Protein 5J62 (pdb70)

Secondary structure (DSSP, 8-state):
---HHHHHHHH------B-SPPPPHHHHHHHHHHHHTS--GGG---EEEEEE--HHHHHHHHHHHHHHHHHHH--PPPTT--TTTT-SEEEEEEEETT-TTHHHHHHHHHHHHHHHHHHTT-EEEEEE--HHHH--TTTTHHHHHHHHHTSTT-HHHHHHHHHHHHHHHHHHHTTPPTTEEEEEEEEEE-B-SSPPPPP-----EEE-/--HHHHHHHH------B-SPPPPHHHHHHHHHHHHTS--GGG---EEEEEE--HHHHHHHHHHHHHHHHHHSSEEE-TTS-TTTT-SEEEEEEE-TTSTTHHHHHHHHHHHHHHHHHHTT-EEEEEGGGGGGTSPPPHHHHHHHHHTS-GGGEEE------SS-HHHHHHHHTTPPTT-EEEEEEEEE-BSSSPPPPPPP---EEEE--

Foldseek 3Di:
DVPPLVVLVQFADAFQAFDLDADDPVLVVQLVVLLQPFDFVVNPSFKDKFKDQPVVVQQVQQVVQQVVCCVPVVDDDPPVDRQLSNFRIKIFMKGAPPDPGTVVRNVRSVVSSQSSLVVVQKHKHKGFHDQLQAPACVPPLPVLQVVLVVVPDDPSSVVSVVSNVSNVVVCVVRVPDDNMGGGIMMRMHNHDDDDDGGDPDDDPDDDD/DDPLVCLVQWADAFQAFDLDDDDPVLVVLLVVLLQPFDFVVPPSFKDKFKDQPVVVQLVLQVVLQLLVLQVFQKRFASVDRLLSNFRIKIWMKGAPVDPRIVVSSVRSVVSSQSSQVVVQKHKHKRQSSLCLADPGDPVSVVVVVVPDDPVRIDGHHGDDDPDRSNVVCCVVRVPPPNIRTRTMMGMHNHDDDRDGRDDDDDPDDDDDD

Radius of gyration: 22.65 Å; Cα contacts (8 Å, |Δi|>4): 770; chains: 2; bounding box: 64×53×63 Å

Structure (mmCIF, N/CA/C/O backbone):
data_5J62
#
_entry.id   5J62
#
_cell.length_a   100.323
_cell.length_b   100.323
_cell.length_c   99.921
_cell.angle_alpha   90.000
_cell.angle_beta   90.000
_cell.angle_gamma   90.000
#
_symmetry.space_group_name_H-M   'P 41 21 2'
#
loop_
_entity.id
_entity.type
_entity.pdbx_description
1 polymer 'Putative reductase'
2 non-polymer 'FLAVIN MONONUCLEOTIDE'
3 non-polymer GLYCEROL
4 non-polymer 'PHOSPHATE ION'
5 water water
#
loop_
_atom_site.group_PDB
_atom_site.id
_atom_site.type_symbol
_atom_site.label_atom_id
_atom_site.label_alt_id
_atom_site.label_comp_id
_atom_site.label_asym_id
_atom_site.label_entity_id
_atom_site.label_seq_id
_atom_site.pdbx_PDB_ins_code
_atom_site.Cartn_x
_atom_site.Cartn_y
_atom_site.Cartn_z
_atom_site.occupancy
_atom_site.B_iso_or_equiv
_atom_site.auth_seq_id
_atom_site.auth_comp_id
_atom_site.auth_asym_id
_atom_site.auth_atom_id
_atom_site.pdbx_PDB_model_num
ATOM 1 N N . GLN A 1 6 ? 39.438 77.804 57.499 1.00 82.67 6 GLN A N 1
ATOM 2 C CA . GLN A 1 6 ? 38.762 76.814 58.387 1.00 87.06 6 GLN A CA 1
ATOM 3 C C . GLN A 1 6 ? 39.230 75.381 57.990 1.00 91.09 6 GLN A C 1
ATOM 4 O O . GLN A 1 6 ? 40.089 75.241 57.094 1.00 90.22 6 GLN A O 1
ATOM 10 N N A ASP A 1 7 ? 38.659 74.383 58.676 0.50 88.31 7 ASP A N 1
ATOM 11 N N B ASP A 1 7 ? 38.731 74.318 58.632 0.50 82.30 7 ASP A N 1
ATOM 12 C CA A ASP A 1 7 ? 38.741 72.956 58.323 0.50 78.47 7 ASP A CA 1
ATOM 13 C CA B ASP A 1 7 ? 38.933 72.952 58.064 0.50 69.49 7 ASP A CA 1
ATOM 14 C C A ASP A 1 7 ? 37.713 72.576 57.215 0.50 68.39 7 ASP A C 1
ATOM 15 C C B ASP A 1 7 ? 37.736 72.565 57.157 0.50 63.00 7 ASP A C 1
ATOM 16 O O A ASP A 1 7 ? 37.493 71.401 56.919 0.50 63.36 7 ASP A O 1
ATOM 17 O O B ASP A 1 7 ? 37.430 71.395 56.929 0.50 55.91 7 ASP A O 1
ATOM 26 N N . ASN A 1 8 ? 37.077 73.584 56.631 1.00 59.77 8 ASN A N 1
ATOM 27 C CA . ASN A 1 8 ? 36.284 73.439 55.438 1.00 49.11 8 ASN A CA 1
ATOM 28 C C . ASN A 1 8 ? 37.248 73.477 54.235 1.00 43.74 8 ASN A C 1
ATOM 29 O O . ASN A 1 8 ? 37.968 74.476 53.964 1.00 38.58 8 ASN A O 1
ATOM 34 N N . GLN A 1 9 ? 37.234 72.377 53.513 1.00 39.26 9 GLN A N 1
ATOM 35 C CA . GLN A 1 9 ? 38.170 72.105 52.417 1.00 43.82 9 GLN A CA 1
ATOM 36 C C . GLN A 1 9 ? 38.019 73.165 51.283 1.00 43.97 9 GLN A C 1
ATOM 37 O O . GLN A 1 9 ? 38.991 73.676 50.778 1.00 38.61 9 GLN A O 1
ATOM 43 N N . THR A 1 10 ? 36.788 73.519 50.939 1.00 38.52 10 THR A N 1
ATOM 44 C CA . THR A 1 10 ? 36.510 74.525 49.914 1.00 36.80 10 THR A CA 1
ATOM 45 C C . THR A 1 10 ? 37.058 75.905 50.301 1.00 34.11 10 THR A C 1
ATOM 46 O O . THR A 1 10 ? 37.744 76.553 49.502 1.00 32.60 10 THR A O 1
ATOM 50 N N . ILE A 1 11 ? 36.773 76.332 51.516 1.00 34.88 11 ILE A N 1
ATOM 51 C CA . ILE A 1 11 ? 37.300 77.606 52.037 1.00 37.45 11 ILE A CA 1
ATOM 52 C C . ILE A 1 11 ? 38.829 77.630 52.020 1.00 38.13 11 ILE A C 1
ATOM 53 O O . ILE A 1 11 ? 39.480 78.608 51.580 1.00 37.37 11 ILE A O 1
ATOM 58 N N . ASN A 1 12 ? 39.418 76.517 52.392 1.00 39.47 12 ASN A N 1
ATOM 59 C CA . ASN A 1 12 ? 40.874 76.480 52.453 1.00 39.51 12 ASN A CA 1
ATOM 60 C C . ASN A 1 12 ? 41.470 76.591 51.063 1.00 37.44 12 ASN A C 1
ATOM 61 O O . ASN A 1 12 ? 42.463 77.267 50.915 1.00 36.50 12 ASN A O 1
ATOM 66 N N . LEU A 1 13 ? 40.909 75.898 50.051 1.00 36.04 13 LEU A N 1
ATOM 67 C CA . LEU A 1 13 ? 41.413 76.081 48.676 1.00 32.91 13 LEU A CA 1
ATOM 68 C C . LEU A 1 13 ? 41.283 77.538 48.247 1.00 30.87 13 LEU A C 1
ATOM 69 O O . LEU A 1 13 ? 42.225 78.150 47.763 1.00 31.42 13 LEU A O 1
ATOM 74 N N . ILE A 1 14 ? 40.111 78.142 48.464 1.00 31.33 14 ILE A N 1
ATOM 75 C CA . ILE A 1 14 ? 39.922 79.474 47.926 1.00 30.77 14 ILE A CA 1
ATOM 76 C C . ILE A 1 14 ? 40.910 80.454 48.564 1.00 33.19 14 ILE A C 1
ATOM 77 O O . ILE A 1 14 ? 41.505 81.290 47.898 1.00 31.26 14 ILE A O 1
ATOM 82 N N . GLN A 1 15 ? 41.072 80.320 49.871 1.00 34.46 15 GLN A N 1
ATOM 83 C CA . GLN A 1 15 ? 41.979 81.207 50.622 1.00 36.49 15 GLN A CA 1
ATOM 84 C C . GLN A 1 15 ? 43.429 80.941 50.328 1.00 34.76 15 GLN A C 1
ATOM 85 O O . GLN A 1 15 ? 44.222 81.878 50.372 1.00 36.57 15 GLN A O 1
ATOM 91 N N . SER A 1 16 ? 43.786 79.718 49.950 1.00 31.02 16 SER A N 1
ATOM 92 C CA . SER A 1 16 ? 45.203 79.430 49.728 1.00 35.94 16 SER A CA 1
ATOM 93 C C . SER A 1 16 ? 45.633 79.475 48.270 1.00 37.79 16 SER A C 1
ATOM 94 O O . SER A 1 16 ? 46.805 79.251 47.958 1.00 33.90 16 SER A O 1
ATOM 97 N N . ARG A 1 17 ? 44.711 79.821 47.380 1.00 34.02 17 ARG A N 1
ATOM 98 C CA . ARG A 1 17 ? 45.020 79.779 45.957 1.00 30.86 17 ARG A CA 1
ATOM 99 C C . ARG A 1 17 ? 46.178 80.685 45.617 1.00 32.17 17 ARG A C 1
ATOM 100 O O . ARG A 1 17 ? 46.213 81.812 46.062 1.00 29.58 17 ARG A O 1
ATOM 108 N N . ARG A 1 18 ? 47.074 80.212 44.762 1.00 28.60 18 ARG A N 1
ATOM 109 C CA . ARG A 1 18 ? 48.027 81.064 44.103 1.00 34.14 18 ARG A CA 1
ATOM 110 C C . ARG A 1 18 ? 48.138 80.667 42.608 1.00 33.41 18 ARG A C 1
ATOM 111 O O . ARG A 1 18 ? 47.812 79.579 42.225 1.00 34.47 18 ARG A O 1
ATOM 119 N N . SER A 1 19 ? 48.734 81.542 41.815 1.00 33.98 19 SER A N 1
ATOM 120 C CA . SER A 1 19 ? 49.021 81.275 40.411 1.00 32.62 19 SER A CA 1
ATOM 121 C C . SER A 1 19 ? 50.147 80.312 40.265 1.00 34.61 19 SER A C 1
ATOM 122 O O . SER A 1 19 ? 51.185 80.486 40.930 1.00 31.16 19 SER A O 1
ATOM 125 N N . ILE A 1 20 ? 49.976 79.299 39.383 1.00 31.59 20 ILE A N 1
ATOM 126 C CA . ILE A 1 20 ? 51.024 78.309 39.183 1.00 32.71 20 ILE A CA 1
ATOM 127 C C . ILE A 1 20 ? 51.686 78.578 37.860 1.00 33.24 20 ILE A C 1
ATOM 128 O O . ILE A 1 2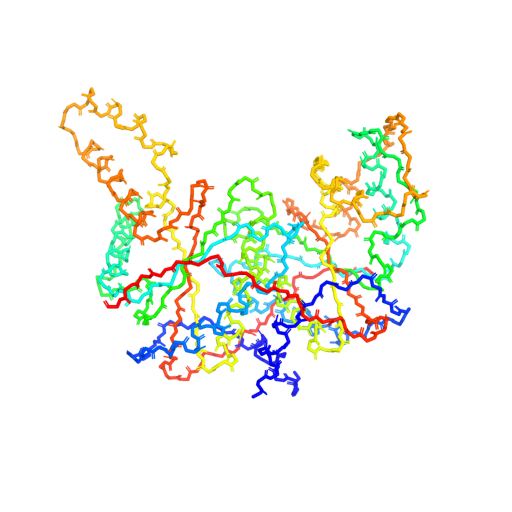0 ? 50.986 78.644 36.830 1.00 32.35 20 ILE A O 1
ATOM 133 N N . ARG A 1 21 ? 52.994 78.761 37.901 1.00 28.54 21 ARG A N 1
ATOM 134 C CA . ARG A 1 21 ? 53.770 79.078 36.782 1.00 34.33 21 ARG A CA 1
ATOM 135 C C . ARG A 1 21 ? 54.913 78.084 36.513 1.00 36.20 21 ARG A C 1
ATOM 136 O O . ARG A 1 21 ? 55.856 78.390 35.772 1.00 35.11 21 ARG A O 1
ATOM 144 N N . LYS A 1 22 ? 54.813 76.913 37.107 1.00 37.02 22 LYS A N 1
ATOM 145 C CA . LYS A 1 22 ? 55.802 75.859 36.882 1.00 43.37 22 LYS A CA 1
ATOM 146 C C . LYS A 1 22 ? 55.006 74.549 36.883 1.00 35.93 22 LYS A C 1
ATOM 147 O O . LYS A 1 22 ? 54.380 74.198 37.892 1.00 36.34 22 LYS A O 1
ATOM 153 N N . PHE A 1 23 ? 55.002 73.861 35.760 1.00 34.51 23 PHE A N 1
ATOM 154 C CA . PHE A 1 23 ? 54.191 72.633 35.630 1.00 39.86 23 PHE A CA 1
ATOM 155 C C . PHE A 1 23 ? 55.069 71.448 35.196 1.00 42.13 23 PHE A C 1
ATOM 156 O O . PHE A 1 23 ? 56.071 71.624 34.518 1.00 40.66 23 PHE A O 1
ATOM 164 N N . THR A 1 24 ? 54.609 70.236 35.503 1.00 39.02 24 THR A N 1
ATOM 165 C CA . THR A 1 24 ? 55.199 69.045 34.898 1.00 44.19 24 THR A CA 1
ATOM 166 C C . THR A 1 24 ? 54.792 68.973 33.417 1.00 45.04 24 THR A C 1
ATOM 167 O O . THR A 1 24 ? 53.914 69.745 32.948 1.00 40.06 24 THR A O 1
ATOM 171 N N . THR A 1 25 ? 55.440 68.058 32.697 1.00 43.40 25 THR A N 1
ATOM 172 C CA . THR A 1 25 ? 55.157 67.817 31.267 1.00 46.31 25 THR A CA 1
ATOM 173 C C . THR A 1 25 ? 53.940 66.930 31.109 1.00 39.62 25 THR A C 1
ATOM 174 O O . THR A 1 25 ? 53.494 66.705 30.011 1.00 50.14 25 THR A O 1
ATOM 178 N N . GLU A 1 26 ? 53.400 66.398 32.199 1.00 44.46 26 GLU A N 1
ATOM 179 C CA . GLU A 1 26 ? 52.278 65.446 32.097 1.00 41.54 26 GLU A CA 1
ATOM 180 C C . GLU A 1 26 ? 50.943 66.197 31.741 1.00 44.18 26 GLU A C 1
ATOM 181 O O . GLU A 1 26 ? 50.589 67.202 32.369 1.00 45.23 26 GLU A O 1
ATOM 187 N N . GLN A 1 27 ? 50.246 65.698 30.737 1.00 39.39 27 GLN A N 1
ATOM 188 C CA . GLN A 1 27 ? 48.966 66.198 30.280 1.00 40.77 27 GLN A CA 1
ATOM 189 C C . GLN A 1 27 ? 47.919 65.866 31.308 1.00 40.57 27 GLN A C 1
ATOM 190 O O . GLN A 1 27 ? 48.055 64.906 31.996 1.00 42.47 27 GLN A O 1
ATOM 196 N N . ILE A 1 28 ? 46.879 66.692 31.431 1.00 40.93 28 ILE A N 1
ATOM 197 C CA . ILE A 1 28 ? 45.773 66.394 32.325 1.00 36.50 28 ILE A CA 1
ATOM 198 C C . ILE A 1 28 ? 44.821 65.454 31.594 1.00 35.90 28 ILE A C 1
ATOM 199 O O . ILE A 1 28 ? 44.844 65.420 30.391 1.00 36.04 28 ILE A O 1
ATOM 204 N N . SER A 1 29 ? 44.012 64.696 32.327 1.00 36.78 29 SER A N 1
ATOM 205 C CA . SER A 1 29 ? 43.091 63.736 31.694 1.00 42.01 29 SER A CA 1
ATOM 206 C C . SER A 1 29 ? 41.901 64.418 31.036 1.00 43.05 29 SER A C 1
ATOM 207 O O . SER A 1 29 ? 41.567 65.537 31.367 1.00 36.71 29 SER A O 1
ATOM 210 N N . ASP A 1 30 ? 41.258 63.733 30.102 1.00 38.96 30 ASP A N 1
ATOM 211 C CA . ASP A 1 30 ? 40.023 64.216 29.513 1.00 41.14 30 ASP A CA 1
ATOM 212 C C . ASP A 1 30 ? 38.934 64.387 30.521 1.00 40.11 30 ASP A C 1
ATOM 213 O O . ASP A 1 30 ? 38.085 65.254 30.334 1.00 40.32 30 ASP A O 1
ATOM 218 N N . GLU A 1 31 ? 38.955 63.580 31.583 1.00 37.68 31 GLU A N 1
ATOM 219 C CA . GLU A 1 31 ? 37.936 63.659 32.612 1.00 41.01 31 GLU A CA 1
ATOM 220 C C . GLU A 1 31 ? 38.128 64.957 33.404 1.00 36.83 31 GLU A C 1
ATOM 221 O O . GLU A 1 31 ? 37.164 65.575 33.782 1.00 35.96 31 GLU A O 1
ATOM 227 N N . GLN A 1 32 ? 39.382 65.288 33.712 1.00 34.37 32 GLN A N 1
ATOM 228 C CA . GLN A 1 32 ? 39.677 66.541 34.400 1.00 37.59 32 GLN A CA 1
ATOM 229 C C . GLN A 1 32 ? 39.266 67.683 33.486 1.00 33.79 32 GLN A C 1
ATOM 230 O O . GLN A 1 32 ? 38.658 68.634 33.953 1.00 29.47 32 GLN A O 1
ATOM 236 N N . VAL A 1 33 ? 39.547 67.591 32.186 1.00 31.46 33 VAL A N 1
ATOM 237 C CA . VAL A 1 33 ? 39.101 68.661 31.278 1.00 35.34 33 VAL A CA 1
ATOM 238 C C . VAL A 1 33 ? 37.579 68.823 31.362 1.00 35.10 33 VAL A C 1
ATOM 239 O O . VAL A 1 33 ? 37.032 69.944 31.566 1.00 32.48 33 VAL A O 1
ATOM 243 N N . ASN A 1 34 ? 36.872 67.710 31.232 1.00 39.51 34 ASN A N 1
ATOM 244 C CA . ASN A 1 34 ? 35.408 67.765 31.308 1.00 36.32 34 ASN A CA 1
ATOM 245 C C . ASN A 1 34 ? 34.914 68.375 32.564 1.00 35.94 34 ASN A C 1
ATOM 246 O O . ASN A 1 34 ? 33.926 69.112 32.538 1.00 32.28 34 ASN A O 1
ATOM 251 N N . THR A 1 35 ? 35.566 68.037 33.682 1.00 32.68 35 THR A N 1
ATOM 252 C CA . THR A 1 35 ? 35.174 68.562 34.966 1.00 33.37 35 THR A CA 1
ATOM 253 C C . THR A 1 35 ? 35.376 70.062 35.062 1.00 29.05 35 THR A C 1
ATOM 254 O O . THR A 1 35 ? 34.515 70.799 35.575 1.00 27.90 35 THR A O 1
ATOM 258 N N . LEU A 1 36 ? 36.497 70.524 34.520 1.00 32.32 36 LEU A N 1
ATOM 259 C CA . LEU A 1 36 ? 36.778 71.968 34.509 1.00 31.05 36 LEU A CA 1
ATOM 260 C C . LEU A 1 36 ? 35.736 72.690 33.693 1.00 31.44 36 LEU A C 1
ATOM 261 O O . LEU A 1 36 ? 35.224 73.717 34.135 1.00 29.59 36 LEU A O 1
ATOM 266 N N . LEU A 1 37 ? 35.376 72.121 32.530 1.00 28.70 37 LEU A N 1
ATOM 267 C CA . LEU A 1 37 ? 34.334 72.718 31.683 1.00 26.29 37 LEU A CA 1
ATOM 268 C C . LEU A 1 37 ? 32.995 72.710 32.317 1.00 26.77 37 LEU A C 1
ATOM 269 O O . LEU A 1 37 ? 32.279 73.701 32.332 1.00 30.73 37 LEU A O 1
ATOM 274 N N . HIS A 1 38 ? 32.617 71.592 32.894 1.00 29.42 38 HIS A N 1
ATOM 275 C CA . HIS A 1 38 ? 31.367 71.540 33.618 1.00 28.73 38 HIS A CA 1
ATOM 276 C C . HIS A 1 38 ? 31.295 72.626 34.695 1.00 30.70 38 HIS A C 1
ATOM 277 O O . HIS A 1 38 ? 30.307 73.353 34.830 1.00 29.67 38 HIS A O 1
ATOM 284 N N . CYS A 1 39 ? 32.341 72.718 35.502 1.00 31.24 39 CYS A N 1
ATOM 285 C CA . CYS A 1 39 ? 32.408 73.756 36.518 1.00 28.99 39 CYS A CA 1
ATOM 286 C C . CYS A 1 39 ? 32.303 75.145 35.921 1.00 24.77 39 CYS A C 1
ATOM 287 O O . CYS A 1 39 ? 31.559 75.986 36.416 1.00 27.80 39 CYS A O 1
ATOM 290 N N . ALA A 1 40 ? 33.053 75.377 34.864 1.00 28.56 40 ALA A N 1
ATOM 291 C CA . ALA A 1 40 ? 33.046 76.692 34.188 1.00 28.77 40 ALA A CA 1
ATOM 292 C C . ALA A 1 40 ? 31.599 77.095 33.813 1.00 31.65 40 ALA A C 1
ATOM 293 O O . ALA A 1 40 ? 31.073 78.149 34.222 1.00 29.76 40 AL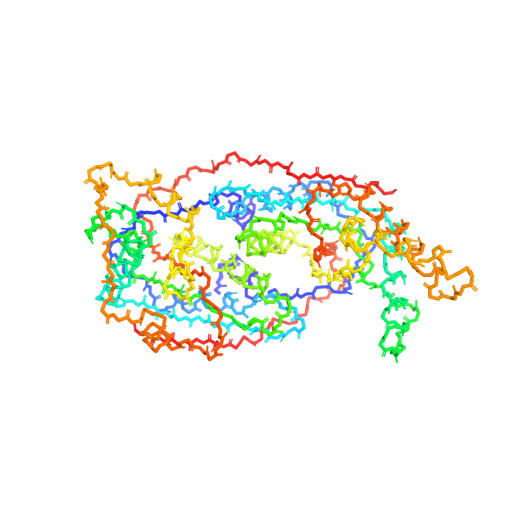A A O 1
ATOM 295 N N . PHE A 1 41 ? 30.932 76.196 33.097 1.00 27.57 41 PHE A N 1
ATOM 296 C CA . PHE A 1 41 ? 29.632 76.528 32.525 1.00 28.29 41 PHE A CA 1
ATOM 297 C C . PHE A 1 41 ? 28.485 76.428 33.506 1.00 31.10 41 PHE A C 1
ATOM 298 O O . PHE A 1 41 ? 27.329 76.679 33.167 1.00 32.75 41 PHE A O 1
ATOM 306 N N . ALA A 1 42 ? 28.785 76.054 34.746 1.00 29.60 42 ALA A N 1
ATOM 307 C CA . ALA A 1 42 ? 27.866 76.194 35.840 1.00 26.15 42 ALA A CA 1
ATOM 308 C C . ALA A 1 42 ? 27.849 77.548 36.499 1.00 31.41 42 ALA A C 1
ATOM 309 O O . ALA A 1 42 ? 27.035 77.780 37.415 1.00 33.36 42 ALA A O 1
ATOM 311 N N . ALA A 1 43 ? 28.712 78.458 36.069 1.00 29.30 43 ALA A N 1
ATOM 312 C CA . ALA A 1 43 ? 28.680 79.834 36.608 1.00 28.40 43 ALA A CA 1
ATOM 313 C C . ALA A 1 43 ? 27.372 80.602 36.433 1.00 30.38 43 ALA A C 1
ATOM 314 O O . ALA A 1 43 ? 26.668 80.402 35.481 1.00 30.31 43 ALA A O 1
ATOM 316 N N . PRO A 1 44 ? 27.076 81.556 37.334 1.00 31.70 44 PRO A N 1
ATOM 317 C CA . PRO A 1 44 ? 25.976 82.453 37.067 1.00 28.11 44 PRO A CA 1
ATOM 318 C C . PRO A 1 44 ? 26.376 83.497 36.027 1.00 33.38 44 PRO A C 1
ATOM 319 O O . PRO A 1 44 ? 27.547 83.699 35.776 1.00 30.36 44 PRO A O 1
ATOM 323 N N . SER A 1 45 ? 25.389 84.108 35.388 1.00 31.74 45 SER A N 1
ATOM 324 C CA . SER A 1 45 ? 25.636 85.155 34.387 1.00 30.86 45 SER A CA 1
ATOM 325 C C . SER A 1 45 ? 24.460 86.082 34.327 1.00 29.08 45 SER A C 1
ATOM 326 O O . SER A 1 45 ? 23.376 85.680 34.679 1.00 31.39 45 SER A O 1
ATOM 329 N N . GLY A 1 46 ? 24.689 87.354 34.012 1.00 32.53 46 GLY A N 1
ATOM 330 C CA . GLY A 1 46 ? 23.631 88.356 34.017 1.00 34.59 46 GLY A CA 1
ATOM 331 C C . GLY A 1 46 ? 22.584 87.892 32.987 1.00 38.14 46 GLY A C 1
ATOM 332 O O . GLY A 1 46 ? 22.940 87.580 31.880 1.00 34.05 46 GLY A O 1
ATOM 333 N N . CYS A 1 47 ? 21.349 87.802 33.416 1.00 39.92 47 CYS A N 1
ATOM 334 C CA . CYS A 1 47 ? 20.173 87.336 32.634 1.00 41.30 47 CYS A CA 1
ATOM 335 C C . CYS A 1 47 ? 20.284 85.962 32.074 1.00 39.69 47 CYS A C 1
ATOM 336 O O . CYS A 1 47 ? 19.617 85.654 31.114 1.00 41.36 47 CYS A O 1
ATOM 339 N N . ASN A 1 48 ? 21.100 85.117 32.698 1.00 33.30 48 ASN A N 1
ATOM 340 C CA . ASN A 1 48 ? 21.414 83.805 32.205 1.00 36.89 48 ASN A CA 1
ATOM 341 C C . ASN A 1 48 ? 21.764 83.815 30.709 1.00 36.42 48 ASN A C 1
ATOM 342 O O . ASN A 1 48 ? 21.494 82.856 30.053 1.00 38.65 48 ASN A O 1
ATOM 347 N N . LYS A 1 49 ? 22.410 84.869 30.183 1.00 31.22 49 LYS A N 1
ATOM 348 C CA . LYS A 1 49 ? 22.818 84.814 28.787 1.00 34.16 49 LYS A CA 1
ATOM 349 C C . LYS A 1 49 ? 23.986 83.896 28.538 1.00 35.31 49 LYS A C 1
ATOM 350 O O . LYS A 1 49 ? 24.161 83.466 27.450 1.00 31.86 49 LYS A O 1
ATOM 356 N N . GLN A 1 50 ? 24.832 83.636 29.538 1.00 29.75 50 GLN A N 1
ATOM 357 C CA . GLN A 1 50 ? 25.981 82.735 29.350 1.00 27.01 50 GLN A CA 1
ATOM 358 C C . GLN A 1 50 ? 26.782 83.153 28.134 1.00 30.58 50 GLN A C 1
ATOM 359 O O . GLN A 1 50 ? 27.019 82.365 27.236 1.00 27.73 50 GLN A O 1
ATOM 365 N N . PRO A 1 51 ? 27.209 84.410 28.088 1.00 32.17 51 PRO A N 1
ATOM 366 C CA . PRO A 1 51 ? 27.711 85.021 26.844 1.00 29.14 51 PRO A CA 1
ATOM 367 C C . PRO A 1 51 ? 29.201 84.801 26.605 1.00 29.34 51 PRO A C 1
ATOM 368 O O . PRO A 1 51 ? 29.977 85.737 26.352 1.00 32.13 51 PRO A O 1
ATOM 372 N N . TRP A 1 52 ? 29.573 83.535 26.630 1.00 26.85 52 TRP A N 1
ATOM 373 C CA . TRP A 1 52 ? 30.959 83.121 26.745 1.00 28.27 52 TRP A CA 1
ATOM 374 C C . TRP A 1 52 ? 31.240 81.959 25.835 1.00 27.15 52 TRP A C 1
ATOM 375 O O . TRP A 1 52 ? 30.338 81.340 25.301 1.00 30.76 52 TRP A O 1
ATOM 386 N N . HIS A 1 53 ? 32.503 81.656 25.684 1.00 29.82 53 HIS A N 1
ATOM 387 C CA . HIS A 1 53 ? 32.927 80.502 24.923 1.00 29.76 53 HIS A CA 1
ATOM 388 C C . HIS A 1 53 ? 34.265 80.088 25.472 1.00 29.85 53 HIS A C 1
ATOM 389 O O . HIS A 1 53 ? 35.061 80.939 25.873 1.00 26.84 53 HIS A O 1
ATOM 396 N N . ILE A 1 54 ? 34.590 78.820 25.384 1.00 30.74 54 ILE A N 1
ATOM 397 C CA . ILE A 1 54 ? 35.914 78.334 25.796 1.00 28.79 54 ILE A CA 1
ATOM 398 C C . ILE A 1 54 ? 36.493 77.491 24.698 1.00 29.10 54 ILE A C 1
ATOM 399 O O . ILE A 1 54 ? 35.799 76.630 24.128 1.00 27.61 54 ILE A O 1
ATOM 404 N N . THR A 1 55 ? 37.784 77.681 24.421 1.00 26.26 55 THR A N 1
ATOM 405 C CA . THR A 1 55 ? 38.479 76.876 23.465 1.00 28.50 55 THR A CA 1
ATOM 406 C C . THR A 1 55 ? 39.536 76.114 24.255 1.00 28.87 55 THR A C 1
ATOM 407 O O . THR A 1 55 ? 40.446 76.747 24.878 1.00 30.71 55 THR A O 1
ATOM 411 N N . VAL A 1 56 ? 39.483 74.775 24.169 1.00 29.27 56 VAL A N 1
ATOM 412 C CA . VAL A 1 56 ? 40.454 73.909 24.844 1.00 29.33 56 VAL A CA 1
ATOM 413 C C . VAL A 1 56 ? 41.604 73.675 23.916 1.00 30.04 56 VAL A C 1
ATOM 414 O O . VAL A 1 56 ? 41.401 73.100 22.877 1.00 34.61 56 VAL A O 1
ATOM 418 N N . VAL A 1 57 ? 42.798 74.128 24.276 1.00 27.35 57 VAL A N 1
ATOM 419 C CA . VAL A 1 57 ? 43.954 73.973 23.441 1.00 30.20 57 VAL A CA 1
ATOM 420 C C . VAL A 1 57 ? 45.032 73.098 24.097 1.00 32.36 57 VAL A C 1
ATOM 421 O O . VAL A 1 57 ? 45.490 73.394 25.216 1.00 31.24 57 VAL A O 1
ATOM 425 N N . GLN A 1 58 ? 45.415 72.039 23.402 1.00 33.04 58 GLN A N 1
ATOM 426 C CA . GLN A 1 58 ? 46.534 71.146 23.783 1.00 36.21 58 GLN A CA 1
ATOM 427 C C . GLN A 1 58 ? 47.581 70.992 22.677 1.00 41.03 58 GLN A C 1
ATOM 428 O O . GLN A 1 58 ? 48.524 70.214 22.811 1.00 35.38 58 GLN A O 1
ATOM 434 N N . ASP A 1 59 ? 47.472 71.804 21.624 1.00 38.51 59 ASP A N 1
ATOM 435 C CA . ASP A 1 59 ? 48.495 71.888 20.600 1.00 37.30 59 ASP A CA 1
ATOM 436 C C . ASP A 1 59 ? 49.664 72.800 21.001 1.00 37.90 59 ASP A C 1
ATOM 437 O O . ASP A 1 59 ? 49.579 74.041 20.878 1.00 38.08 59 ASP A O 1
ATOM 442 N N . GLN A 1 60 ? 50.778 72.207 21.419 1.00 37.81 60 GLN A N 1
ATOM 443 C CA . GLN A 1 60 ? 51.929 73.011 21.855 1.00 40.86 60 GLN A CA 1
ATOM 444 C C . GLN A 1 60 ? 52.530 73.895 20.760 1.00 40.70 60 GLN A C 1
ATOM 445 O O . GLN A 1 60 ? 53.097 74.939 21.057 1.00 37.80 60 GLN A O 1
ATOM 451 N N . LYS A 1 61 ? 52.368 73.520 19.497 1.00 43.10 61 LYS A N 1
ATOM 452 C CA . LYS A 1 61 ? 52.891 74.328 18.389 1.00 45.83 61 LYS A CA 1
ATOM 453 C C . LYS A 1 61 ? 52.160 75.635 18.252 1.00 39.63 61 LYS A C 1
ATOM 454 O O . LYS A 1 61 ? 52.762 76.678 18.128 1.00 38.08 61 LYS A O 1
ATOM 460 N N . LEU A 1 62 ? 50.830 75.554 18.290 1.00 36.75 62 LEU A N 1
ATOM 461 C CA . LEU A 1 62 ? 49.986 76.721 18.298 1.00 38.22 62 LEU A CA 1
ATOM 462 C C . LEU A 1 62 ? 50.298 77.631 19.558 1.00 37.66 62 LEU A C 1
ATOM 463 O O . LEU A 1 62 ? 50.520 78.855 19.419 1.00 37.08 62 LEU A O 1
ATOM 468 N N . LEU A 1 63 ? 50.338 77.032 20.740 1.00 37.24 63 LEU A N 1
ATOM 469 C CA . LEU A 1 63 ? 50.668 77.800 21.971 1.00 37.28 63 LEU A CA 1
ATOM 470 C C . LEU A 1 63 ? 52.052 78.469 21.880 1.00 37.87 63 LEU A C 1
ATOM 471 O O . LEU A 1 63 ? 52.221 79.618 22.262 1.00 38.15 63 LEU A O 1
ATOM 476 N N . LYS A 1 64 ? 53.027 77.755 21.325 1.00 40.57 64 LYS A N 1
ATOM 477 C CA . LYS A 1 64 ? 54.317 78.338 21.091 1.00 44.65 64 LYS A CA 1
ATOM 478 C C . LYS A 1 64 ? 54.241 79.506 20.122 1.00 39.43 64 LYS A C 1
ATOM 479 O O . LYS A 1 64 ? 54.855 80.545 20.343 1.00 38.10 64 LYS A O 1
ATOM 485 N N . GLU A 1 65 ? 53.539 79.350 19.022 1.00 40.99 65 GLU A N 1
ATOM 486 C CA . GLU A 1 65 ? 53.307 80.505 18.129 1.00 44.07 65 GLU A CA 1
ATOM 487 C C . GLU A 1 65 ? 52.671 81.749 18.755 1.00 37.50 65 GLU A C 1
ATOM 488 O O . GLU A 1 65 ? 53.082 82.884 18.481 1.00 36.20 65 GLU A O 1
ATOM 494 N N . ILE A 1 66 ? 51.649 81.541 19.562 1.00 34.93 66 ILE A N 1
ATOM 495 C CA . ILE A 1 66 ? 51.019 82.677 20.295 1.00 34.24 66 ILE A CA 1
ATOM 496 C C . ILE A 1 66 ? 52.008 83.344 21.248 1.00 33.12 66 ILE A C 1
ATOM 497 O O . ILE A 1 66 ? 52.071 84.590 21.317 1.00 30.00 66 ILE A O 1
ATOM 502 N N . SER A 1 67 ? 52.783 82.503 21.945 1.00 33.26 67 SER A N 1
ATOM 503 C CA . SER A 1 67 ? 53.820 82.965 22.890 1.00 34.94 67 SER A CA 1
ATOM 504 C C . SER A 1 67 ? 54.839 83.811 22.133 1.00 36.24 67 SER A C 1
ATOM 505 O O . SER A 1 67 ? 55.070 84.956 22.473 1.00 32.93 67 SER A O 1
ATOM 508 N N . ASP A 1 68 ? 55.356 83.260 21.043 1.00 36.81 68 ASP A N 1
ATOM 509 C CA . ASP A 1 68 ? 56.367 83.976 20.232 1.00 41.59 68 ASP A CA 1
ATOM 510 C C . ASP A 1 68 ? 55.821 85.283 19.708 1.00 38.15 68 ASP A C 1
ATOM 511 O O . ASP A 1 68 ? 56.479 86.326 19.859 1.00 40.54 68 ASP A O 1
ATOM 516 N N . ASP A 1 69 ? 54.592 85.282 19.167 1.00 36.92 69 ASP A N 1
ATOM 517 C CA . ASP A 1 69 ? 54.054 86.569 18.646 1.00 37.74 69 ASP A CA 1
ATOM 518 C C . ASP A 1 69 ? 53.866 87.585 19.738 1.00 39.95 69 ASP A C 1
ATOM 519 O O . ASP A 1 69 ? 54.121 88.771 19.563 1.00 41.83 69 ASP A O 1
ATOM 524 N N . THR A 1 70 ? 53.388 87.116 20.873 1.00 37.57 70 THR A N 1
ATOM 525 C CA . THR A 1 70 ? 53.156 88.010 21.991 1.00 37.23 70 THR A CA 1
ATOM 526 C C . THR A 1 70 ? 54.436 88.670 22.439 1.00 38.47 70 THR A C 1
ATOM 527 O O . THR A 1 70 ? 54.485 89.895 22.578 1.00 40.04 70 THR A O 1
ATOM 531 N N . LEU A 1 71 ? 55.463 87.873 22.704 1.00 38.39 71 LEU A N 1
ATOM 532 C CA . LEU A 1 71 ? 56.734 88.430 23.189 1.00 44.64 71 LEU A CA 1
ATOM 533 C C . LEU A 1 71 ? 57.366 89.356 22.165 1.00 40.33 71 LEU A C 1
ATOM 534 O O . LEU A 1 71 ? 57.933 90.407 22.495 1.00 46.30 71 LEU A O 1
ATOM 539 N N . SER A 1 72 ? 57.263 88.963 20.910 1.00 45.37 72 SER A N 1
ATOM 540 C CA . SER A 1 72 ? 57.741 89.771 19.806 1.00 50.94 72 SER A CA 1
ATOM 541 C C . SER A 1 72 ? 57.017 91.133 19.765 1.00 51.09 72 SER A C 1
ATOM 542 O O . SER A 1 72 ? 57.661 92.185 19.712 1.00 45.05 72 SER A O 1
ATOM 545 N N . ARG A 1 73 ? 55.696 91.125 19.852 1.00 47.10 73 ARG A N 1
ATOM 546 C CA . ARG A 1 73 ? 54.919 92.377 19.878 1.00 47.89 73 ARG A CA 1
ATOM 547 C C . ARG A 1 73 ? 55.310 93.236 21.069 1.00 51.45 73 ARG A C 1
ATOM 548 O O . ARG A 1 73 ? 55.471 94.445 20.919 1.00 49.48 73 ARG A O 1
ATOM 556 N N . ILE A 1 74 ? 55.480 92.610 22.240 1.00 42.64 74 ILE A N 1
ATOM 557 C CA . ILE A 1 74 ? 55.892 93.340 23.417 1.00 43.31 74 ILE A CA 1
ATOM 558 C C . ILE A 1 74 ? 57.271 93.945 23.173 1.00 51.22 74 ILE A C 1
ATOM 559 O O . ILE A 1 74 ? 57.470 95.127 23.462 1.00 52.63 74 ILE A O 1
ATOM 564 N N . HIS A 1 75 ? 58.230 93.161 22.678 1.00 52.09 75 HIS A N 1
ATOM 565 C CA . HIS A 1 75 ? 59.566 93.713 22.348 1.00 55.68 75 HIS A CA 1
ATOM 566 C C . HIS A 1 75 ? 59.442 94.895 21.401 1.00 55.26 75 HIS A C 1
ATOM 567 O O . HIS A 1 75 ? 59.985 95.918 21.684 1.00 51.00 75 HIS A O 1
ATOM 574 N N . GLU A 1 76 ? 58.677 94.781 20.318 1.00 56.62 76 GLU A N 1
ATOM 575 C CA . GLU A 1 76 ? 58.705 95.813 19.279 1.00 62.25 76 GLU A CA 1
ATOM 576 C C . GLU A 1 76 ? 57.955 97.085 19.648 1.00 64.44 76 GLU A C 1
ATOM 577 O O . GLU A 1 76 ? 58.326 98.146 19.194 1.00 64.58 76 GLU A O 1
ATOM 583 N N . VAL A 1 77 ? 56.928 97.002 20.486 1.00 61.40 77 VAL A N 1
ATOM 584 C CA . VAL A 1 77 ? 56.100 98.183 20.780 1.00 57.52 77 VAL A CA 1
ATOM 585 C C . VAL A 1 77 ? 56.622 98.929 22.022 1.00 62.15 77 VAL A C 1
ATOM 586 O O . VAL A 1 77 ? 56.651 100.154 22.038 1.00 68.32 77 VAL A O 1
ATOM 590 N N . SER A 1 78 ? 57.060 98.190 23.041 1.00 60.80 78 SER A N 1
ATOM 591 C CA . SER A 1 78 ? 57.524 98.758 24.314 1.00 57.43 78 SER A CA 1
ATOM 592 C C . SER A 1 78 ? 59.045 98.728 24.525 1.00 57.36 78 SER A C 1
ATOM 593 O O . SER A 1 78 ? 59.538 99.246 25.516 1.00 50.30 78 SER A O 1
ATOM 596 N N . ASN A 1 79 ? 59.777 98.128 23.593 1.00 56.78 79 ASN A N 1
ATOM 597 C CA . ASN A 1 79 ? 61.229 98.001 23.672 1.00 58.44 79 ASN A CA 1
ATOM 598 C C . ASN A 1 79 ? 61.783 97.466 25.012 1.00 61.82 79 ASN A C 1
ATOM 599 O O . ASN A 1 79 ? 62.739 97.993 25.592 1.00 62.62 79 ASN A O 1
ATOM 604 N N . VAL A 1 80 ? 61.178 96.398 25.500 1.00 57.00 80 VAL A N 1
ATOM 605 C CA . VAL A 1 80 ? 61.768 95.666 26.621 1.00 59.73 80 VAL A CA 1
ATOM 606 C C . VAL A 1 80 ? 62.345 94.354 26.070 1.00 61.23 80 VAL A C 1
ATOM 607 O O . VAL A 1 80 ? 61.780 93.754 25.153 1.00 50.67 80 VAL A O 1
ATOM 611 N N . GLU A 1 81 ? 63.460 93.905 26.639 1.00 64.14 81 GLU A N 1
ATOM 612 C CA . GLU A 1 81 ? 63.997 92.598 26.243 1.00 73.24 81 GLU A CA 1
ATOM 613 C C . GLU A 1 81 ? 63.567 91.504 27.253 1.00 56.16 81 GLU A C 1
ATOM 614 O O . GLU A 1 81 ? 63.783 91.605 28.467 1.00 52.82 81 GLU A O 1
ATOM 620 N N . ILE A 1 82 ? 62.883 90.501 26.722 1.00 53.64 82 ILE A N 1
ATOM 621 C CA . ILE A 1 82 ? 62.510 89.296 27.456 1.00 53.13 82 ILE A CA 1
ATOM 622 C C . ILE A 1 82 ? 63.462 88.172 27.036 1.00 45.12 82 ILE A C 1
ATOM 623 O O . ILE A 1 82 ? 63.753 88.053 25.883 1.00 51.53 82 ILE A O 1
ATOM 628 N N . ASN A 1 83 ? 63.924 87.359 27.968 1.00 50.74 83 ASN A N 1
ATOM 629 C CA . ASN A 1 83 ? 64.691 86.156 27.626 1.00 51.17 83 ASN A CA 1
ATOM 630 C C . ASN A 1 83 ? 63.921 85.320 26.579 1.00 52.81 83 ASN A C 1
ATOM 631 O O . ASN A 1 83 ? 62.727 85.037 26.748 1.00 42.43 83 ASN A O 1
ATOM 636 N N . LYS A 1 84 ? 64.619 84.926 25.513 1.00 52.77 84 LYS A N 1
ATOM 637 C CA . LYS A 1 84 ? 64.054 84.078 24.465 1.00 59.40 84 LYS A CA 1
ATOM 638 C C . LYS A 1 84 ? 63.577 82.698 24.943 1.00 46.02 84 LYS A C 1
ATOM 639 O O . LYS A 1 84 ? 62.799 82.014 24.272 1.00 41.76 84 LYS A O 1
ATOM 645 N N . ASN A 1 85 ? 64.045 82.250 26.105 1.00 47.66 85 ASN A N 1
ATOM 646 C CA . ASN A 1 85 ? 63.524 80.995 26.666 1.00 46.99 85 ASN A CA 1
ATOM 647 C C . ASN A 1 85 ? 62.153 81.177 27.401 1.00 39.92 85 ASN A C 1
ATOM 648 O O . ASN A 1 85 ? 61.596 80.210 27.920 1.00 39.95 85 ASN A O 1
ATOM 653 N N . PHE A 1 86 ? 61.644 82.397 27.515 1.00 35.73 86 PHE A N 1
ATOM 654 C CA . PHE A 1 86 ? 60.383 82.634 28.266 1.00 34.76 86 PHE A CA 1
ATOM 655 C C . PHE A 1 86 ? 59.138 82.021 27.552 1.00 32.35 86 PHE A C 1
ATOM 656 O O . PHE A 1 86 ? 59.004 82.069 26.328 1.00 32.60 86 PHE A O 1
ATOM 664 N N . LYS A 1 87 ? 58.265 81.413 28.320 1.00 32.74 87 LYS A N 1
ATOM 665 C CA . LYS A 1 87 ? 57.089 80.759 27.762 1.00 36.39 87 LYS A CA 1
ATOM 666 C C . LYS A 1 87 ? 55.882 81.490 28.331 1.00 35.37 87 LYS A C 1
ATOM 667 O O . LYS A 1 87 ? 55.653 81.453 29.556 1.00 33.81 87 LYS A O 1
ATOM 673 N N . LEU A 1 88 ? 55.114 82.142 27.449 1.00 35.64 88 LEU A N 1
ATOM 674 C CA . LEU A 1 88 ? 53.921 82.876 27.858 1.00 32.31 88 LEU A CA 1
ATOM 675 C C . LEU A 1 88 ? 52.974 82.034 28.752 1.00 32.47 88 LEU A C 1
ATOM 676 O O . LEU A 1 88 ? 52.399 82.511 29.702 1.00 26.97 88 LEU A O 1
ATOM 681 N N . PHE A 1 89 ? 52.833 80.773 28.406 1.00 31.02 89 PHE A N 1
ATOM 682 C CA . PHE A 1 89 ? 51.964 79.844 29.091 1.00 32.50 89 PHE A CA 1
ATOM 683 C C . PHE A 1 89 ? 52.668 78.912 30.038 1.00 33.90 89 PHE A C 1
ATOM 684 O O . PHE A 1 89 ? 52.085 77.907 30.432 1.00 30.66 89 PHE A O 1
ATOM 692 N N . TYR A 1 90 ? 53.921 79.227 30.385 1.00 35.43 90 TYR A N 1
ATOM 693 C CA . TYR A 1 90 ? 54.682 78.539 31.423 1.00 34.27 90 TYR A CA 1
ATOM 694 C C . TYR A 1 90 ? 54.762 77.025 31.151 1.00 36.73 90 TYR A C 1
ATOM 695 O O . TYR A 1 90 ? 54.872 76.237 32.071 1.00 38.12 90 TYR A O 1
ATOM 704 N N . GLY A 1 91 ? 54.745 76.631 29.876 1.00 37.29 91 GLY A N 1
ATOM 705 C CA . GLY A 1 91 ? 54.798 75.234 29.536 1.00 36.87 91 GLY A CA 1
ATOM 706 C C . GLY A 1 91 ? 53.599 74.416 29.987 1.00 43.36 91 GLY A C 1
ATOM 707 O O . GLY A 1 91 ? 53.703 73.209 30.070 1.00 35.72 91 GLY A O 1
ATOM 708 N N . ALA A 1 92 ? 52.440 75.033 30.235 1.00 33.42 92 ALA A N 1
ATOM 709 C CA . ALA A 1 92 ? 51.288 74.247 30.631 1.00 31.74 92 ALA A CA 1
ATOM 710 C C . ALA A 1 92 ? 50.858 73.314 29.504 1.00 29.45 92 ALA A C 1
ATOM 711 O O . ALA A 1 92 ? 50.888 73.683 28.361 1.00 33.48 92 ALA A O 1
ATOM 713 N N . PRO A 1 93 ? 50.466 72.093 29.840 1.00 29.32 93 PRO A N 1
ATOM 714 C CA . PRO A 1 93 ? 50.065 71.156 28.784 1.00 33.51 93 PRO A CA 1
ATOM 715 C C . PRO A 1 93 ? 48.690 71.488 28.128 1.00 36.24 93 PRO A C 1
ATOM 716 O O . PRO A 1 93 ? 48.465 71.120 26.975 1.00 31.61 93 PRO A O 1
ATOM 720 N N . THR A 1 94 ? 47.812 72.175 28.872 1.00 36.41 94 THR A N 1
ATOM 721 C CA . THR A 1 94 ? 46.473 72.596 28.401 1.00 32.88 94 THR A CA 1
ATOM 722 C C . THR A 1 94 ? 46.261 74.100 28.658 1.00 32.80 94 THR A C 1
ATOM 723 O O . THR A 1 94 ? 46.582 74.609 29.760 1.00 30.60 94 THR A O 1
ATOM 727 N N . VAL A 1 95 ? 45.647 74.797 27.705 1.00 31.77 95 VAL A N 1
ATOM 728 C CA . VAL A 1 95 ? 45.203 76.145 27.945 1.00 29.82 95 VAL A CA 1
ATOM 729 C C . VAL A 1 95 ? 43.755 76.314 27.490 1.00 30.72 95 VAL A C 1
ATOM 730 O O . VAL A 1 95 ? 43.433 75.917 26.382 1.00 31.83 95 VAL A O 1
ATOM 734 N N . LEU A 1 96 ? 42.930 76.990 28.308 1.00 27.35 96 LEU A N 1
ATOM 735 C CA . LEU A 1 96 ? 41.558 77.283 28.028 1.00 27.18 96 LEU A CA 1
ATOM 736 C C . LEU A 1 96 ? 41.441 78.765 27.649 1.00 30.85 96 LEU A C 1
ATOM 737 O O . LEU A 1 96 ? 41.595 79.638 28.535 1.00 32.01 96 LEU A O 1
ATOM 742 N N . PHE A 1 97 ? 41.207 79.049 26.358 1.00 28.38 97 PHE A N 1
ATOM 743 C CA . PHE A 1 97 ? 41.032 80.451 25.877 1.00 27.91 97 PHE A CA 1
ATOM 744 C C . PHE A 1 97 ? 39.604 80.868 26.132 1.00 28.78 97 PHE A C 1
ATOM 745 O O . PHE A 1 97 ? 38.695 80.135 25.770 1.00 30.06 97 PHE A O 1
ATOM 753 N N . ILE A 1 98 ? 39.412 81.960 26.865 1.00 28.67 98 ILE A N 1
ATOM 754 C CA . ILE A 1 98 ? 38.096 82.449 27.263 1.00 27.84 98 ILE A CA 1
ATOM 755 C C . ILE A 1 98 ? 37.722 83.623 26.356 1.00 32.01 98 ILE A C 1
ATOM 756 O O . ILE A 1 98 ? 38.446 84.626 26.236 1.00 31.07 98 ILE A O 1
ATOM 761 N N . SER A 1 99 ? 36.551 83.520 25.749 1.00 28.30 99 SER A N 1
ATOM 762 C CA . SER A 1 99 ? 36.000 84.586 24.939 1.00 29.07 99 SER A CA 1
ATOM 763 C C . SER A 1 99 ? 34.604 84.958 25.367 1.00 31.02 99 SER A C 1
ATOM 764 O O . SER A 1 99 ? 33.916 84.188 26.037 1.00 30.01 99 SER A O 1
ATOM 767 N N . TYR A 1 100 ? 34.201 86.190 25.029 1.00 30.11 100 TYR A N 1
ATOM 768 C CA . TYR A 1 100 ? 32.944 86.717 25.441 1.00 29.21 100 TYR A CA 1
ATOM 769 C C . TYR A 1 100 ? 32.338 87.697 24.439 1.00 27.79 100 TYR A C 1
ATOM 770 O O . TYR A 1 100 ? 33.022 88.308 23.601 1.00 29.11 100 TYR A O 1
ATOM 779 N N . ASP A 1 101 ? 31.050 87.833 24.581 1.00 27.75 101 ASP A N 1
ATOM 780 C CA . ASP A 1 101 ? 30.243 88.695 23.736 1.00 30.48 101 ASP A CA 1
ATOM 781 C C . ASP A 1 101 ? 30.428 90.144 24.184 1.00 32.43 101 ASP A C 1
ATOM 782 O O . ASP A 1 101 ? 29.947 90.580 25.217 1.00 30.24 101 ASP A O 1
ATOM 787 N N . GLU A 1 102 ? 31.032 90.894 23.323 1.00 34.63 102 GLU A N 1
ATOM 788 C CA . GLU A 1 102 ? 31.399 92.281 23.562 1.00 41.06 102 GLU A CA 1
ATOM 789 C C . GLU A 1 102 ? 30.177 93.219 23.487 1.00 39.94 102 GLU A C 1
ATOM 790 O O . GLU A 1 102 ? 30.290 94.402 23.731 1.00 39.85 102 GLU A O 1
ATOM 796 N N . SER A 1 103 ? 29.023 92.707 23.106 1.00 35.03 103 SER A N 1
ATOM 797 C CA . SER A 1 103 ? 27.803 93.494 23.188 1.00 40.64 103 SER A CA 1
ATOM 798 C C . SER A 1 103 ? 26.907 93.097 24.383 1.00 43.96 103 SER A C 1
ATOM 799 O O . SER A 1 103 ? 25.766 93.524 24.440 1.00 39.69 103 SER A O 1
ATOM 802 N N . SER A 1 104 ? 27.431 92.313 25.340 1.00 37.10 104 SER A N 1
ATOM 803 C CA . SER A 1 104 ? 26.753 92.167 26.621 1.00 39.82 104 SER A CA 1
ATOM 804 C C . SER A 1 104 ? 27.537 92.929 27.687 1.00 38.27 104 SER A C 1
ATOM 805 O O . SER A 1 104 ? 28.717 92.727 27.959 1.00 33.41 104 SER A O 1
ATOM 808 N N . SER A 1 105 ? 26.797 93.794 28.311 1.00 32.84 105 SER A N 1
ATOM 809 C CA . SER A 1 105 ? 27.207 94.638 29.399 1.00 40.78 105 SER A CA 1
ATOM 810 C C . SER A 1 105 ? 27.720 93.856 30.654 1.00 37.22 105 SER A C 1
ATOM 811 O O . SER A 1 105 ? 28.559 94.307 31.407 1.00 40.17 105 SER A O 1
ATOM 814 N N . TRP A 1 106 ? 27.143 92.714 30.927 1.00 30.15 106 TRP A N 1
ATOM 815 C CA . TRP A 1 106 ? 27.601 91.888 32.104 1.00 32.48 106 TRP A CA 1
ATOM 816 C C . TRP A 1 106 ? 28.742 90.907 31.820 1.00 32.75 106 TRP A C 1
ATOM 817 O O . TRP A 1 106 ? 29.371 90.355 32.729 1.00 31.84 106 TRP A O 1
ATOM 828 N N . ALA A 1 107 ? 28.984 90.676 30.542 1.00 31.15 107 ALA A N 1
ATOM 829 C CA . ALA A 1 107 ? 29.806 89.595 30.072 1.00 29.98 107 ALA A CA 1
ATOM 830 C C . ALA A 1 107 ? 31.238 89.605 30.621 1.00 28.08 107 ALA A C 1
ATOM 831 O O . ALA A 1 107 ? 31.748 88.578 30.926 1.00 27.78 107 ALA A O 1
ATOM 833 N N . PRO A 1 108 ? 31.888 90.764 30.755 1.00 27.47 108 PRO A N 1
ATOM 834 C CA . PRO A 1 108 ? 33.254 90.724 31.315 1.00 28.18 108 PRO A CA 1
ATOM 835 C C . PRO A 1 108 ? 33.271 90.218 32.765 1.00 27.83 108 PRO A C 1
ATOM 836 O O . PRO A 1 108 ? 34.197 89.529 33.166 1.00 33.02 108 PRO A O 1
ATOM 840 N N . TYR A 1 109 ? 32.229 90.554 33.542 1.00 29.61 109 TYR A N 1
ATOM 841 C CA . TYR A 1 109 ? 32.082 90.094 34.907 1.00 29.13 109 TYR A CA 1
ATOM 842 C C . TYR A 1 109 ? 31.754 88.632 34.882 1.00 29.13 109 TYR A C 1
ATOM 843 O O . TYR A 1 109 ? 32.328 87.887 35.648 1.00 30.76 109 TYR A O 1
ATOM 852 N N . ASP A 1 110 ? 30.831 88.233 33.996 1.00 27.87 110 ASP A N 1
ATOM 853 C CA . ASP A 1 110 ? 30.439 86.844 33.856 1.00 27.10 110 ASP A CA 1
ATOM 854 C C . ASP A 1 110 ? 31.594 85.916 33.619 1.00 26.54 110 ASP A C 1
ATOM 855 O O . ASP A 1 110 ? 31.641 84.848 34.244 1.00 28.79 110 ASP A O 1
ATOM 860 N N . ILE A 1 111 ? 32.515 86.267 32.727 1.00 25.00 111 ILE A N 1
ATOM 861 C CA . ILE A 1 111 ? 33.624 85.395 32.471 1.00 25.08 111 ILE A CA 1
ATOM 862 C C . ILE A 1 111 ? 34.680 85.394 33.577 1.00 25.23 111 ILE A C 1
ATOM 863 O O . ILE A 1 111 ? 35.409 84.416 33.724 1.00 26.81 111 ILE A O 1
ATOM 868 N N . GLY A 1 112 ? 34.771 86.459 34.355 1.00 26.35 112 GLY A N 1
ATOM 869 C CA . GLY A 1 112 ? 35.551 86.365 35.569 1.00 26.45 112 GLY A CA 1
ATOM 870 C C . GLY A 1 112 ? 34.997 85.334 36.520 1.00 27.07 112 GLY A C 1
ATOM 871 O O . GLY A 1 112 ? 35.769 84.537 37.142 1.00 27.06 112 GLY A O 1
ATOM 872 N N . ILE A 1 113 ? 33.667 85.297 36.658 1.00 27.20 113 ILE A N 1
ATOM 873 C CA . ILE A 1 113 ? 33.078 84.334 37.594 1.00 26.96 113 ILE A CA 1
ATOM 874 C C . ILE A 1 113 ? 33.366 82.931 37.080 1.00 26.72 113 ILE A C 1
ATOM 875 O O . ILE A 1 113 ? 33.787 82.037 37.833 1.00 28.14 113 ILE A O 1
ATOM 880 N N . LEU A 1 114 ? 33.125 82.720 35.795 1.00 27.00 114 LEU A N 1
ATOM 881 C CA . LEU A 1 114 ? 33.436 81.475 35.137 1.00 27.18 114 LEU A CA 1
ATOM 882 C C . LEU A 1 114 ? 34.919 81.031 35.316 1.00 27.63 114 LEU A C 1
ATOM 883 O O . LEU A 1 114 ? 35.200 79.830 35.550 1.00 26.83 114 LEU A O 1
ATOM 888 N N . THR A 1 115 ? 35.824 81.989 35.218 1.00 25.76 115 THR A N 1
ATOM 889 C CA . THR A 1 115 ? 37.253 81.772 35.398 1.00 25.44 115 THR A CA 1
ATOM 890 C C . THR A 1 115 ? 37.557 81.366 36.859 1.00 24.39 115 THR A C 1
ATOM 891 O O . THR A 1 115 ? 38.418 80.545 37.115 1.00 26.85 115 THR A O 1
ATOM 895 N N . GLY A 1 116 ? 36.839 81.942 37.781 1.00 27.13 116 GLY A N 1
ATOM 896 C CA . GLY A 1 116 ? 36.946 81.600 39.197 1.00 29.54 116 GLY A CA 1
ATOM 897 C C . GLY A 1 116 ? 36.506 80.150 39.439 1.00 30.41 116 GLY A C 1
ATOM 898 O O . GLY A 1 116 ? 37.134 79.384 40.173 1.00 29.83 116 GLY A O 1
ATOM 899 N N . ASN A 1 117 ? 35.421 79.761 38.829 1.00 27.57 117 ASN A N 1
ATOM 900 C CA . ASN A 1 117 ? 35.026 78.342 38.898 1.00 27.02 117 ASN A CA 1
ATOM 901 C C . ASN A 1 117 ? 36.093 77.404 38.360 1.00 29.36 117 ASN A C 1
ATOM 902 O O . ASN A 1 117 ? 36.343 76.381 38.954 1.00 30.93 117 ASN A O 1
ATOM 907 N N . ILE A 1 118 ? 36.678 77.739 37.215 1.00 27.18 118 ILE A N 1
ATOM 908 C CA . ILE A 1 118 ? 37.701 76.925 36.619 1.00 29.36 118 ILE A CA 1
ATOM 909 C C . ILE A 1 118 ? 38.913 76.837 37.601 1.00 31.76 118 ILE A C 1
ATOM 910 O O . ILE A 1 118 ? 39.521 75.771 37.758 1.00 27.52 118 ILE A O 1
ATOM 915 N N . THR A 1 119 ? 39.267 77.973 38.176 1.00 30.50 119 THR A N 1
ATOM 916 C CA . THR A 1 119 ? 40.480 78.092 39.006 1.00 30.01 119 THR A CA 1
ATOM 917 C C . THR A 1 119 ? 40.369 77.219 40.292 1.00 29.67 119 THR A C 1
ATOM 918 O O . THR A 1 119 ? 41.250 76.436 40.600 1.00 30.86 119 THR A O 1
ATOM 922 N N . THR A 1 120 ? 39.257 77.375 40.991 1.00 26.91 120 THR A N 1
ATOM 923 C CA . THR A 1 120 ? 38.939 76.633 42.171 1.00 31.49 120 THR A CA 1
ATOM 924 C C . THR A 1 120 ? 38.766 75.156 41.832 1.00 35.28 120 THR A C 1
ATOM 925 O O . THR A 1 120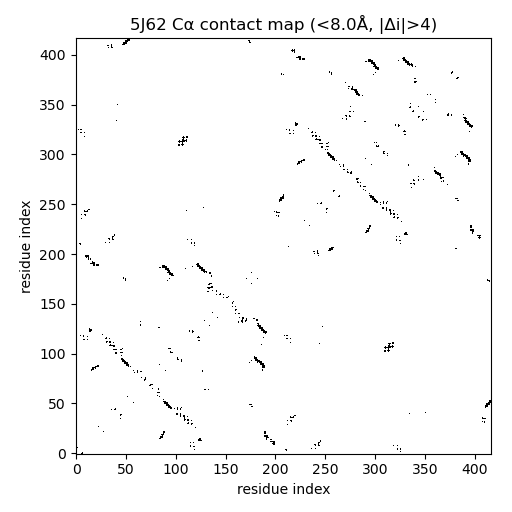 ? 39.345 74.308 42.484 1.00 32.00 120 THR A O 1
ATOM 929 N N . ALA A 1 121 ? 38.090 74.841 40.732 1.00 32.06 121 ALA A N 1
ATOM 930 C CA . ALA A 1 121 ? 37.985 73.416 40.364 1.00 30.66 121 ALA A CA 1
ATOM 931 C C . ALA A 1 121 ? 39.323 72.762 40.099 1.00 29.80 121 ALA A C 1
ATOM 932 O O . ALA A 1 121 ? 39.524 71.668 40.480 1.00 31.93 121 ALA A O 1
ATOM 934 N N . ALA A 1 122 ? 40.193 73.394 39.338 1.00 30.56 122 ALA A N 1
ATOM 935 C CA . ALA A 1 122 ? 41.537 72.891 39.133 1.00 31.14 122 ALA A CA 1
ATOM 936 C C . ALA A 1 122 ? 42.236 72.570 40.466 1.00 32.61 122 ALA A C 1
ATOM 937 O O . ALA A 1 122 ? 42.785 71.489 40.601 1.00 35.01 122 ALA A O 1
ATOM 939 N N . GLN A 1 123 ? 42.167 73.508 41.414 1.00 31.25 123 GLN A N 1
ATOM 940 C CA . GLN A 1 123 ? 42.715 73.273 42.741 1.00 36.43 123 GLN A CA 1
ATOM 941 C C . GLN A 1 123 ? 42.114 72.029 43.376 1.00 38.76 123 GLN A C 1
ATOM 942 O O . GLN A 1 123 ? 42.835 71.271 44.065 1.00 36.98 123 GLN A O 1
ATOM 948 N N . ALA A 1 124 ? 40.799 71.845 43.213 1.00 33.32 124 ALA A N 1
ATOM 949 C CA . ALA A 1 124 ? 40.117 70.741 43.879 1.00 34.42 124 ALA A CA 1
ATOM 950 C C . ALA A 1 124 ? 40.501 69.431 43.253 1.00 37.71 124 ALA A C 1
ATOM 951 O O . ALA A 1 124 ? 40.317 68.434 43.874 1.00 37.35 124 ALA A O 1
ATOM 953 N N . LEU A 1 125 ? 40.969 69.453 42.001 1.00 37.55 125 LEU A N 1
ATOM 954 C CA . LEU A 1 125 ? 41.445 68.258 41.294 1.00 37.86 125 LEU A CA 1
ATOM 955 C C . LEU A 1 125 ? 42.950 67.987 41.508 1.00 37.30 125 LEU A C 1
ATOM 956 O O . LEU A 1 125 ? 43.501 67.101 40.881 1.00 35.84 125 LEU A O 1
ATOM 961 N N . GLY A 1 126 ? 43.623 68.782 42.322 1.00 37.68 126 GLY A N 1
ATOM 962 C CA . GLY A 1 126 ? 45.049 68.596 42.469 1.00 38.66 126 GLY A CA 1
ATOM 963 C C . GLY A 1 126 ? 45.856 69.234 41.350 1.00 44.07 126 GLY A C 1
ATOM 964 O O . GLY A 1 126 ? 47.038 68.952 41.197 1.00 39.50 126 GLY A O 1
ATOM 965 N N . LEU A 1 127 ? 45.236 70.101 40.550 1.00 40.32 127 LEU A N 1
ATOM 966 C CA . LEU A 1 127 ? 45.938 70.745 39.465 1.00 32.75 127 LEU A CA 1
ATOM 967 C C . LEU A 1 127 ? 46.199 72.196 39.939 1.00 34.80 127 LEU A C 1
ATOM 968 O O . LEU A 1 127 ? 45.815 72.562 41.022 1.00 33.52 127 LEU A O 1
ATOM 973 N N . GLY A 1 128 ? 46.747 73.002 39.048 1.00 35.40 128 GLY A N 1
ATOM 974 C CA . GLY A 1 128 ? 47.085 74.411 39.318 1.00 34.30 128 GLY A CA 1
ATOM 975 C C . GLY A 1 128 ? 46.820 75.178 38.014 1.00 35.23 128 GLY A C 1
ATOM 976 O O . GLY A 1 128 ? 46.724 74.572 36.928 1.00 26.60 128 GLY A O 1
ATOM 977 N N . SER A 1 129 ? 46.709 76.496 38.134 1.00 28.72 129 SER A N 1
ATOM 978 C CA . SER A 1 129 ? 46.553 77.334 36.935 1.00 32.27 129 SER A CA 1
ATOM 979 C C . SER A 1 129 ? 47.142 78.718 37.091 1.00 28.29 129 SER A C 1
ATOM 980 O O . SER A 1 129 ? 47.462 79.178 38.182 1.00 31.13 129 SER A O 1
ATOM 983 N N . CYS A 1 130 ? 47.295 79.376 35.977 1.00 29.66 130 CYS A N 1
ATOM 984 C CA . CYS A 1 130 ? 47.596 80.783 35.925 1.00 28.85 130 CYS A CA 1
ATOM 985 C C . CYS A 1 130 ? 46.813 81.369 34.758 1.00 27.78 130 CYS A C 1
ATOM 986 O O . CYS A 1 130 ? 46.816 80.814 33.666 1.00 30.56 130 CYS A O 1
ATOM 989 N N . ILE A 1 131 ? 46.199 82.498 34.977 1.00 29.07 131 ILE A N 1
ATOM 990 C CA . ILE A 1 131 ? 45.502 83.197 33.940 1.00 26.59 131 ILE A CA 1
ATOM 991 C C . ILE A 1 131 ? 46.543 83.967 33.122 1.00 30.34 131 ILE A C 1
ATOM 992 O O . ILE A 1 131 ? 47.557 84.458 33.668 1.00 28.54 131 ILE A O 1
ATOM 997 N N . ILE A 1 132 ? 46.321 84.078 31.827 1.00 28.28 132 ILE A N 1
ATOM 998 C CA . ILE A 1 132 ? 47.299 84.619 30.917 1.00 28.02 132 ILE A CA 1
ATOM 999 C C . ILE A 1 132 ? 46.647 85.651 30.029 1.00 28.22 132 ILE A C 1
ATOM 1000 O O . ILE A 1 132 ? 45.766 85.299 29.201 1.00 28.45 132 ILE A O 1
ATOM 1005 N N . GLY A 1 133 ? 47.092 86.902 30.139 1.00 28.51 133 GLY A N 1
ATOM 1006 C CA . GLY A 1 133 ? 46.492 87.989 29.383 1.00 29.85 133 GLY A CA 1
ATOM 1007 C C . GLY A 1 133 ? 46.890 87.920 27.932 1.00 30.63 133 GLY A C 1
ATOM 1008 O O . GLY A 1 133 ? 48.073 87.692 27.616 1.00 32.63 133 GLY A O 1
ATOM 1009 N N . MET A 1 134 ? 45.931 88.114 27.028 1.00 31.29 134 MET A N 1
ATOM 1010 C CA . MET A 1 134 ? 46.222 88.107 25.597 1.00 30.83 134 MET A CA 1
ATOM 1011 C C . MET A 1 134 ? 46.419 89.519 25.037 1.00 31.40 134 MET A C 1
ATOM 1012 O O . MET A 1 134 ? 45.787 90.427 25.481 1.00 27.64 134 MET A O 1
ATOM 1017 N N . VAL A 1 135 ? 47.295 89.669 24.051 1.00 28.50 135 VAL A N 1
ATOM 1018 C CA . VAL A 1 135 ? 47.442 90.928 23.320 1.00 29.23 135 VAL A CA 1
ATOM 1019 C C . VAL A 1 135 ? 46.217 91.118 22.441 1.00 35.62 135 VAL A C 1
ATOM 1020 O O . VAL A 1 135 ? 45.990 90.327 21.492 1.00 32.59 135 VAL A O 1
ATOM 1024 N N . ARG A 1 136 ? 45.393 92.108 22.748 1.00 32.52 136 ARG A N 1
ATOM 1025 C CA . ARG A 1 136 ? 44.197 92.361 21.974 1.00 40.80 136 ARG A CA 1
ATOM 1026 C C . ARG A 1 136 ? 44.449 92.404 20.495 1.00 40.51 136 ARG A C 1
ATOM 1027 O O . ARG A 1 136 ? 43.722 91.775 19.748 1.00 43.00 136 ARG A O 1
ATOM 1035 N N . GLY A 1 137 ? 45.489 93.137 20.084 1.00 42.56 137 GLY A N 1
ATOM 1036 C CA . GLY A 1 137 ? 45.855 93.281 18.679 1.00 42.65 137 GLY A CA 1
ATOM 1037 C C . GLY A 1 137 ? 46.064 91.997 17.885 1.00 41.76 137 GLY A C 1
ATOM 1038 O O . GLY A 1 137 ? 46.006 92.005 16.656 1.00 48.95 137 GLY A O 1
ATOM 1039 N N . LEU A 1 138 ? 46.375 90.909 18.574 1.00 38.00 138 LEU A N 1
ATOM 1040 C CA . LEU A 1 138 ? 46.578 89.620 17.911 1.00 37.32 138 LEU A CA 1
ATOM 1041 C C . LEU A 1 138 ? 45.269 88.860 17.738 1.00 37.40 138 LEU A C 1
ATOM 1042 O O . LEU A 1 138 ? 45.242 87.901 16.976 1.00 36.14 138 LEU A O 1
ATOM 1047 N N . PHE A 1 139 ? 44.214 89.228 18.478 1.00 33.60 139 PHE A N 1
ATOM 1048 C CA . PHE A 1 139 ? 42.976 88.434 18.460 1.00 38.83 139 PHE A CA 1
ATOM 1049 C C . PHE A 1 139 ? 41.732 89.213 18.043 1.00 41.89 139 PHE A C 1
ATOM 1050 O O . PHE A 1 139 ? 40.604 88.716 18.149 1.00 42.17 139 PHE A O 1
ATOM 1058 N N . THR A 1 140 ? 41.926 90.434 17.622 1.00 40.31 140 THR A N 1
ATOM 1059 C CA . THR A 1 140 ? 40.801 91.229 17.222 1.00 42.61 140 THR A CA 1
ATOM 1060 C C . THR A 1 140 ? 40.266 90.695 15.941 1.00 34.29 140 THR A C 1
ATOM 1061 O O . THR A 1 140 ? 40.993 90.190 15.092 1.00 37.81 140 THR A O 1
ATOM 1065 N N . PRO A 1 141 ? 38.974 90.783 15.787 1.00 36.95 141 PRO A N 1
ATOM 1066 C CA . PRO A 1 141 ? 38.363 90.456 14.509 1.00 37.76 141 PRO A CA 1
ATOM 1067 C C . PRO A 1 141 ? 38.862 91.440 13.457 1.00 42.20 141 PRO A C 1
ATOM 1068 O O . PRO A 1 141 ? 39.134 92.600 13.704 1.00 38.46 141 PRO A O 1
ATOM 1072 N N . VAL A 1 142 ? 38.931 90.962 12.255 1.00 38.06 142 VAL A N 1
ATOM 1073 C CA . VAL A 1 142 ? 39.419 91.708 11.166 1.00 40.34 142 VAL A CA 1
ATOM 1074 C C . VAL A 1 142 ? 38.636 93.007 10.872 1.00 37.45 142 VAL A C 1
ATOM 1075 O O . VAL A 1 142 ? 39.192 93.977 10.390 1.00 33.70 142 VAL A O 1
ATOM 1079 N N . GLU A 1 143 ? 37.365 93.020 11.120 1.00 32.89 143 GLU A N 1
ATOM 1080 C CA . GLU A 1 143 ? 36.526 94.190 10.951 1.00 37.99 143 GLU A CA 1
ATOM 1081 C C . GLU A 1 143 ? 36.763 95.243 12.008 1.00 37.39 143 GLU A C 1
ATOM 1082 O O . GLU A 1 143 ? 36.223 96.343 11.865 1.00 40.69 143 GLU A O 1
ATOM 1088 N N . GLN A 1 144 ? 37.482 94.946 13.091 1.00 33.77 144 GLN A N 1
ATOM 1089 C CA . GLN A 1 144 ? 37.764 95.984 14.083 1.00 39.45 144 GLN A CA 1
ATOM 1090 C C . GLN A 1 144 ? 39.067 96.711 13.848 1.00 36.43 144 GLN A C 1
ATOM 1091 O O . GLN A 1 144 ? 39.909 96.731 14.710 1.00 35.58 144 GLN A O 1
ATOM 1097 N N . GLY A 1 145 ? 39.213 97.334 12.685 1.00 35.67 145 GLY A N 1
ATOM 1098 C CA . GLY A 1 145 ? 40.428 98.121 12.400 1.00 37.71 145 GLY A CA 1
ATOM 1099 C C . GLY A 1 145 ? 41.381 97.646 11.338 1.00 35.43 145 GLY A C 1
ATOM 1100 O O . GLY A 1 145 ? 42.093 98.478 10.742 1.00 34.18 145 GLY A O 1
ATOM 1101 N N . ASP A 1 146 ? 41.384 96.361 11.038 1.00 28.96 146 ASP A N 1
ATOM 1102 C CA . ASP A 1 146 ? 42.221 95.868 9.966 1.00 32.04 146 ASP A CA 1
ATOM 1103 C C . ASP A 1 146 ? 41.766 96.264 8.528 1.00 35.29 146 ASP A C 1
ATOM 1104 O O . ASP A 1 146 ? 42.606 96.305 7.644 1.00 32.46 146 ASP A O 1
ATOM 1109 N N . ILE A 1 147 ? 40.478 96.525 8.268 1.00 30.99 147 ILE A N 1
ATOM 1110 C CA . ILE A 1 147 ? 40.089 96.706 6.924 1.00 30.68 147 ILE A CA 1
ATOM 1111 C C . ILE A 1 147 ? 40.700 98.030 6.368 1.00 31.04 147 ILE A C 1
ATOM 1112 O O . ILE A 1 147 ? 41.367 98.010 5.323 1.00 33.52 147 ILE A O 1
ATOM 1117 N N . GLU A 1 148 ? 40.425 99.140 7.048 1.00 28.45 148 GLU A N 1
ATOM 1118 C CA . GLU A 1 148 ? 40.953 100.467 6.671 1.00 33.22 148 GLU A CA 1
ATOM 1119 C C . GLU A 1 148 ? 42.491 100.454 6.722 1.00 32.40 148 GLU A C 1
ATOM 1120 O O . GLU A 1 148 ? 43.163 101.225 6.045 1.00 31.66 148 GLU A O 1
ATOM 1126 N N . GLY A 1 149 ? 43.050 99.572 7.537 1.00 29.32 149 GLY A N 1
ATOM 1127 C CA . GLY A 1 149 ? 44.514 99.309 7.538 1.00 31.48 149 GLY A CA 1
ATOM 1128 C C . GLY A 1 149 ? 44.984 98.780 6.204 1.00 36.41 149 GLY A C 1
ATOM 1129 O O . GLY A 1 149 ? 45.908 99.348 5.588 1.00 36.61 149 GLY A O 1
ATOM 1130 N N . LEU A 1 150 ? 44.328 97.741 5.701 1.00 33.21 150 LEU A N 1
ATOM 1131 C CA . LEU A 1 150 ? 44.699 97.209 4.401 1.00 35.15 150 LEU A CA 1
ATOM 1132 C C . LEU A 1 150 ? 44.452 98.268 3.335 1.00 40.43 150 LEU A C 1
ATOM 1133 O O . LEU A 1 150 ? 45.260 98.408 2.443 1.00 38.20 150 LEU A O 1
ATOM 1138 N N . VAL A 1 151 ? 43.375 99.032 3.460 1.00 36.47 151 VAL A N 1
ATOM 1139 C CA . VAL A 1 151 ? 43.084 100.056 2.463 1.00 34.90 151 VAL A CA 1
ATOM 1140 C C . VAL A 1 151 ? 44.184 101.085 2.375 1.00 37.03 151 VAL A C 1
ATOM 1141 O O . VAL A 1 151 ? 44.602 101.461 1.275 1.00 38.10 151 VAL A O 1
ATOM 1145 N N . SER A 1 152 ? 44.606 101.580 3.514 1.00 35.00 152 SER A N 1
ATOM 1146 C CA . SER A 1 152 ? 45.609 102.620 3.547 1.00 39.46 152 SER A CA 1
ATOM 1147 C C . SER A 1 152 ? 46.965 102.127 3.014 1.00 42.41 152 SER A C 1
ATOM 1148 O O . SER A 1 152 ? 47.648 102.834 2.352 1.00 46.09 152 SER A O 1
ATOM 1151 N N . VAL A 1 153 ? 47.285 100.880 3.255 1.00 39.46 153 VAL A N 1
ATOM 1152 C CA . VAL A 1 153 ? 48.504 100.263 2.796 1.00 40.20 153 VAL A CA 1
ATOM 1153 C C . VAL A 1 153 ? 48.647 100.229 1.293 1.00 43.89 153 VAL A C 1
ATOM 1154 O O . VAL A 1 153 ? 49.776 100.266 0.798 1.00 42.19 153 VAL A O 1
ATOM 1158 N N . LEU A 1 154 ? 47.546 100.194 0.556 1.00 43.34 154 LEU A N 1
ATOM 1159 C CA . LEU A 1 154 ? 47.551 100.186 -0.889 1.00 50.27 154 LEU A CA 1
ATOM 1160 C C . LEU A 1 154 ? 48.194 101.402 -1.426 1.00 60.27 154 LEU A C 1
ATOM 1161 O O . LEU A 1 154 ? 48.913 101.310 -2.386 1.00 63.57 154 LEU A O 1
ATOM 1166 N N . ASP A 1 155 ? 47.968 102.551 -0.792 1.00 74.87 155 ASP A N 1
ATOM 1167 C CA . ASP A 1 155 ? 48.603 103.785 -1.254 1.00 85.00 155 ASP A CA 1
ATOM 1168 C C . ASP A 1 155 ? 49.882 104.108 -0.503 1.00 81.31 155 ASP A C 1
ATOM 1169 O O . ASP A 1 155 ? 50.339 105.219 -0.515 1.00 86.74 155 ASP A O 1
ATOM 1174 N N . LYS A 1 156 ? 50.467 103.108 0.132 1.00 84.86 156 LYS A N 1
ATOM 1175 C CA . LYS A 1 156 ? 51.755 103.210 0.776 1.00 81.70 156 LYS A CA 1
ATOM 1176 C C . LYS A 1 156 ? 52.499 102.004 0.271 1.00 80.87 156 LYS A C 1
ATOM 1177 O O . LYS A 1 156 ? 52.868 101.120 1.054 1.00 70.86 156 LYS A O 1
ATOM 1183 N N . GLU A 1 157 ? 52.698 101.933 -1.040 1.00 84.69 157 GLU A N 1
ATOM 1184 C CA . GLU A 1 157 ? 53.306 100.729 -1.611 1.00 89.56 157 GLU A CA 1
ATOM 1185 C C . GLU A 1 157 ? 54.713 100.527 -1.008 1.00 92.83 157 GLU A C 1
ATOM 1186 O O . GLU A 1 157 ? 55.534 101.442 -0.934 1.00 77.76 157 GLU A O 1
ATOM 1192 N N . ASP A 1 158 ? 54.927 99.320 -0.527 1.00 103.24 158 ASP A N 1
ATOM 1193 C CA . ASP A 1 158 ? 56.101 98.874 0.232 1.00 103.37 158 ASP A CA 1
ATOM 1194 C C . ASP A 1 158 ? 56.933 99.699 1.174 1.00 97.11 158 ASP A C 1
ATOM 1195 O O . ASP A 1 158 ? 58.031 100.199 0.897 1.00 88.49 158 ASP A O 1
ATOM 1200 N N . VAL A 1 159 ? 56.340 99.786 2.352 1.00 100.70 159 VAL A N 1
ATOM 1201 C CA . VAL A 1 159 ? 56.918 100.352 3.557 1.00 100.10 159 VAL A CA 1
ATOM 1202 C C . VAL A 1 159 ? 56.787 99.269 4.676 1.00 99.35 159 VAL A C 1
ATOM 1203 O O . VAL A 1 159 ? 55.937 98.371 4.612 1.00 84.30 159 VAL A O 1
ATOM 1207 N N . LYS A 1 160 ? 57.660 99.335 5.677 1.00 93.67 160 LYS A N 1
ATOM 1208 C CA . LYS A 1 160 ? 57.630 98.395 6.785 1.00 96.21 160 LYS A CA 1
ATOM 1209 C C . LYS A 1 160 ? 56.316 98.411 7.533 1.00 93.90 160 LYS A C 1
ATOM 1210 O O . LYS A 1 160 ? 55.814 97.368 7.884 1.00 91.27 160 LYS A O 1
ATOM 1216 N N . GLU A 1 161 ? 55.784 99.597 7.787 1.00 93.37 161 GLU A N 1
ATOM 1217 C CA . GLU A 1 161 ? 54.515 99.727 8.485 1.00 90.81 161 GLU A CA 1
ATOM 1218 C C . GLU A 1 161 ? 53.473 98.992 7.645 1.00 87.49 161 GLU A C 1
ATOM 1219 O O . GLU A 1 161 ? 52.513 98.430 8.181 1.00 72.23 161 GLU A O 1
ATOM 1225 N N . SER A 1 162 ? 53.682 98.987 6.332 1.00 78.82 162 SER A N 1
ATOM 1226 C CA . SER A 1 162 ? 52.803 98.240 5.452 1.00 76.53 162 SER A CA 1
ATOM 1227 C C . SER A 1 162 ? 52.823 96.727 5.580 1.00 67.88 162 SER A C 1
ATOM 1228 O O . SER A 1 162 ? 51.791 96.073 5.524 1.00 56.73 162 SER A O 1
ATOM 1231 N N . GLU A 1 163 ? 53.998 96.162 5.746 1.00 74.63 163 GLU A N 1
ATOM 1232 C CA . GLU A 1 163 ? 54.112 94.718 5.888 1.00 70.09 163 GLU A CA 1
ATOM 1233 C C . GLU A 1 163 ? 53.480 94.205 7.216 1.00 61.26 163 GLU A C 1
ATOM 1234 O O . GLU A 1 163 ? 52.825 93.180 7.241 1.00 53.73 163 GLU A O 1
ATOM 1240 N N . SER A 1 164 ? 53.660 94.944 8.299 1.00 51.39 164 SER A N 1
ATOM 1241 C CA . SER A 1 164 ? 53.078 94.597 9.591 1.00 63.15 164 SER A CA 1
ATOM 1242 C C . SER A 1 164 ? 51.519 94.684 9.645 1.00 66.61 164 SER A C 1
ATOM 1243 O O . SER A 1 164 ? 50.878 93.934 10.372 1.00 56.74 164 SER A O 1
ATOM 1246 N N . ILE A 1 165 ? 50.921 95.563 8.856 1.00 64.35 165 ILE A N 1
ATOM 1247 C CA . ILE A 1 165 ? 49.461 95.553 8.710 1.00 65.77 165 ILE A CA 1
ATOM 1248 C C . ILE A 1 165 ? 48.936 94.262 8.026 1.00 61.19 165 ILE A C 1
ATOM 1249 O O . ILE A 1 165 ? 47.912 93.692 8.454 1.00 55.23 165 ILE A O 1
ATOM 1254 N N . LYS A 1 166 ? 49.661 93.761 7.034 1.00 49.78 166 LYS A N 1
ATOM 1255 C CA . LYS A 1 166 ? 49.291 92.509 6.395 1.00 54.92 166 LYS A CA 1
ATOM 1256 C C . LYS A 1 166 ? 49.431 91.313 7.349 1.00 60.12 166 LYS A C 1
ATOM 1257 O O . LYS A 1 166 ? 48.592 90.399 7.343 1.00 55.64 166 LYS A O 1
ATOM 1263 N N . MET A 1 167 ? 50.490 91.311 8.159 1.00 54.28 167 MET A N 1
ATOM 1264 C CA . MET A 1 167 ? 50.733 90.222 9.119 1.00 51.28 167 MET A CA 1
ATOM 1265 C C . MET A 1 167 ? 49.669 90.216 10.217 1.00 40.85 167 MET A C 1
ATOM 1266 O O . MET A 1 167 ? 49.185 89.154 10.531 1.00 54.34 167 MET A O 1
ATOM 1271 N N . LYS A 1 168 ? 49.342 91.390 10.773 1.00 36.87 168 LYS A N 1
ATOM 1272 C CA . LYS A 1 168 ? 48.287 91.564 11.760 1.00 46.68 168 LYS A CA 1
ATOM 1273 C C . LYS A 1 168 ? 46.979 90.930 11.236 1.00 49.61 168 LYS A C 1
ATOM 1274 O O . LYS A 1 168 ? 46.374 90.142 11.936 1.00 41.62 168 LYS A O 1
ATOM 1280 N N . PHE A 1 169 ? 46.571 91.288 10.016 1.00 47.04 169 PHE A N 1
ATOM 1281 C CA . PHE A 1 169 ? 45.363 90.719 9.410 1.00 43.02 169 PHE A CA 1
ATOM 1282 C C . PHE A 1 169 ? 45.428 89.186 9.341 1.00 40.48 169 PHE A C 1
ATOM 1283 O O . PHE A 1 169 ? 44.498 88.468 9.789 1.00 40.43 169 PHE A O 1
ATOM 1291 N N . ASP A 1 170 ? 46.533 88.666 8.823 1.00 37.97 170 ASP A N 1
ATOM 1292 C CA . ASP A 1 170 ? 46.705 87.236 8.730 1.00 41.39 170 ASP A CA 1
ATOM 1293 C C . ASP A 1 170 ? 46.737 86.543 10.089 1.00 42.20 170 ASP A C 1
ATOM 1294 O O . ASP A 1 170 ? 46.217 85.447 10.241 1.00 43.75 170 ASP A O 1
ATOM 1299 N N . THR A 1 171 ? 47.361 87.188 11.065 1.00 44.68 171 THR A N 1
ATOM 1300 C CA . THR A 1 171 ? 47.451 86.622 12.414 1.00 44.14 171 THR A CA 1
ATOM 1301 C C . THR A 1 171 ? 46.069 86.609 13.025 1.00 39.23 171 THR A C 1
ATOM 1302 O O . THR A 1 171 ? 45.642 85.576 13.506 1.00 40.56 171 THR A O 1
ATOM 1306 N N . ASN A 1 172 ? 45.387 87.750 12.991 1.00 36.51 172 ASN A N 1
ATOM 1307 C CA . ASN A 1 172 ? 44.026 87.857 13.488 1.00 42.03 172 ASN A CA 1
ATOM 1308 C C . ASN A 1 172 ? 43.049 86.823 12.913 1.00 44.84 172 ASN A C 1
ATOM 1309 O O . ASN A 1 172 ? 42.310 86.167 13.671 1.00 43.97 172 ASN A O 1
ATOM 1314 N N . LYS A 1 173 ? 43.095 86.653 11.599 1.00 42.78 173 LYS A N 1
ATOM 1315 C CA . LYS A 1 173 ? 42.282 85.663 10.912 1.00 44.74 173 LYS A CA 1
ATOM 1316 C C . LYS A 1 173 ? 42.672 84.276 11.389 1.00 40.82 173 LYS A C 1
ATOM 1317 O O . LYS A 1 173 ? 41.813 83.493 11.751 1.00 37.63 173 LYS A O 1
ATOM 1323 N N . LYS A 1 174 ? 43.971 83.971 11.407 1.00 43.20 174 LYS A N 1
ATOM 1324 C CA . LYS A 1 174 ? 44.464 82.647 11.771 1.00 39.29 174 LYS A CA 1
ATOM 1325 C C . LYS A 1 174 ? 44.031 82.225 13.217 1.00 40.56 174 LYS A C 1
ATOM 1326 O O . LYS A 1 174 ? 43.441 81.169 13.445 1.00 39.44 174 LYS A O 1
ATOM 1332 N N . TYR A 1 175 ? 44.308 83.084 14.187 1.00 37.41 175 TYR A N 1
ATOM 1333 C CA . TYR A 1 175 ? 44.024 82.756 15.582 1.00 36.09 175 TYR A CA 1
ATOM 1334 C C . TYR A 1 175 ? 42.544 82.683 15.854 1.00 33.93 175 TYR A C 1
ATOM 1335 O O . TYR A 1 175 ? 42.128 81.782 16.562 1.00 33.18 175 TYR A O 1
ATOM 1344 N N . ARG A 1 176 ? 41.737 83.558 15.260 1.00 33.77 176 ARG A N 1
ATOM 1345 C CA . ARG A 1 176 ? 40.321 83.491 15.498 1.00 34.48 176 ARG A CA 1
ATOM 1346 C C . ARG A 1 176 ? 39.731 82.252 14.877 1.00 36.34 176 ARG A C 1
ATOM 1347 O O . ARG A 1 176 ? 38.794 81.696 15.445 1.00 34.09 176 ARG A O 1
ATOM 1355 N N . GLU A 1 177 ? 40.251 81.812 13.742 1.00 35.28 177 GLU A N 1
ATOM 1356 C CA . GLU A 1 177 ? 39.706 80.584 13.086 1.00 41.01 177 GLU A CA 1
ATOM 1357 C C . GLU A 1 177 ? 40.166 79.365 13.830 1.00 35.03 177 GLU A C 1
ATOM 1358 O O . GLU A 1 177 ? 39.346 78.525 14.157 1.00 34.37 177 GLU A O 1
ATOM 1364 N N . LEU A 1 178 ? 41.455 79.282 14.148 1.00 31.11 178 LEU A N 1
ATOM 1365 C CA . LEU A 1 178 ? 41.942 78.077 14.839 1.00 35.93 178 LEU A CA 1
ATOM 1366 C C . LEU A 1 178 ? 41.252 77.840 16.195 1.00 38.30 178 LEU A C 1
ATOM 1367 O O . LEU A 1 178 ? 40.929 76.716 16.577 1.00 40.84 178 LEU A O 1
ATOM 1372 N N . LE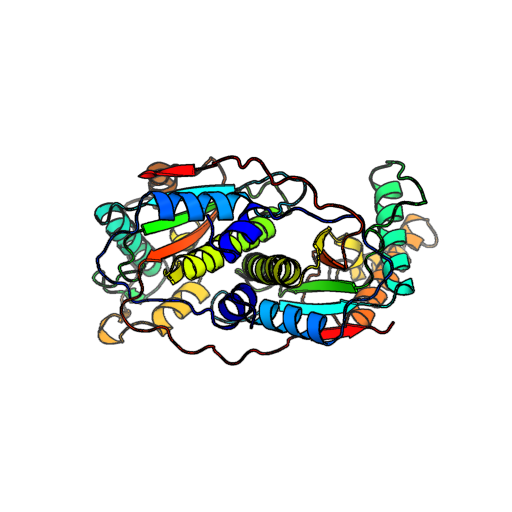U A 1 179 ? 40.953 78.933 16.895 1.00 36.86 179 LEU A N 1
ATOM 1373 C CA . LEU A 1 179 ? 40.333 78.860 18.217 1.00 34.67 179 LEU A CA 1
ATOM 1374 C C . LEU A 1 179 ? 38.804 78.868 18.148 1.00 32.06 179 LEU A C 1
ATOM 1375 O O . LEU A 1 179 ? 38.121 78.791 19.193 1.00 31.42 179 LEU A O 1
ATOM 1380 N N . ASP A 1 180 ? 38.281 79.035 16.943 1.00 31.59 180 ASP A N 1
ATOM 1381 C CA . ASP A 1 180 ? 36.867 78.971 16.699 1.00 31.10 180 ASP A CA 1
ATOM 1382 C C . ASP A 1 180 ? 36.138 79.975 17.538 1.00 29.64 180 ASP A C 1
ATOM 1383 O O . ASP A 1 180 ? 35.105 79.694 18.179 1.00 32.33 180 ASP A O 1
ATOM 1388 N N . ILE A 1 181 ? 36.676 81.181 17.516 1.00 28.38 181 ILE A N 1
ATOM 1389 C CA . ILE A 1 181 ? 36.098 82.282 18.270 1.00 30.64 181 ILE A CA 1
ATOM 1390 C C . ILE A 1 181 ? 34.786 82.728 17.638 1.00 30.92 181 ILE A C 1
ATOM 1391 O O . ILE A 1 181 ? 34.761 83.000 16.476 1.00 34.32 181 ILE A O 1
ATOM 1396 N N . PRO A 1 182 ? 33.697 82.799 18.419 1.00 27.74 182 PRO A N 1
ATOM 1397 C CA . PRO A 1 182 ? 32.495 83.243 17.785 1.00 32.64 182 PRO A CA 1
ATOM 1398 C C . PRO A 1 182 ? 32.592 84.701 17.267 1.00 37.16 182 PRO A C 1
ATOM 1399 O O . PRO A 1 182 ? 33.381 85.525 17.809 1.00 34.60 182 PRO A O 1
ATOM 1403 N N . GLU A 1 183 ? 31.698 85.026 16.344 1.00 37.80 183 GLU A N 1
ATOM 1404 C CA . GLU A 1 183 ? 31.629 86.328 15.691 1.00 41.87 183 GLU A CA 1
ATOM 1405 C C . GLU A 1 183 ? 31.299 87.336 16.754 1.00 32.51 183 GLU A C 1
ATOM 1406 O O . GLU A 1 183 ? 30.350 87.136 17.523 1.00 36.51 183 GLU A O 1
ATOM 1412 N N . GLY A 1 184 ? 32.032 88.428 16.810 1.00 40.74 184 GLY A N 1
ATOM 1413 C CA . GLY A 1 184 ? 31.651 89.499 17.751 1.00 46.03 184 GLY A CA 1
ATOM 1414 C C . GLY A 1 184 ? 32.161 89.249 19.176 1.00 51.45 184 GLY A C 1
ATOM 1415 O O . GLY A 1 184 ? 31.700 89.972 20.156 1.00 49.59 184 GLY A O 1
ATOM 1416 N N . TYR A 1 185 ? 33.040 88.225 19.327 1.00 36.17 185 TYR A N 1
ATOM 1417 C CA . TYR A 1 185 ? 33.548 87.884 20.655 1.00 30.10 185 TYR A CA 1
ATOM 1418 C C . TYR A 1 185 ? 34.965 88.376 20.794 1.00 27.61 185 TYR A C 1
ATOM 1419 O O . TYR A 1 185 ? 35.776 88.260 19.908 1.00 29.16 185 TYR A O 1
ATOM 1428 N N . SER A 1 186 ? 35.285 88.873 21.964 1.00 29.29 186 SER A N 1
ATOM 1429 C CA . SER A 1 186 ? 36.637 89.267 22.281 1.00 31.57 186 SER A CA 1
ATOM 1430 C C . SER A 1 186 ? 37.295 88.125 23.087 1.00 28.67 186 SER A C 1
ATOM 1431 O O . SER A 1 186 ? 36.622 87.383 23.827 1.00 27.84 186 SER A O 1
ATOM 1434 N N . VAL A 1 187 ? 38.608 88.007 22.958 1.00 30.41 187 VAL A N 1
ATOM 1435 C CA . VAL A 1 187 ? 39.418 86.942 23.652 1.00 33.56 187 VAL A CA 1
ATOM 1436 C C . VAL A 1 187 ? 40.444 87.595 24.598 1.00 30.55 187 VAL A C 1
ATOM 1437 O O . VAL A 1 187 ? 41.583 87.805 24.228 1.00 30.49 187 VAL A O 1
ATOM 1441 N N . PRO A 1 188 ? 40.028 87.923 25.824 1.00 27.81 188 PRO A N 1
ATOM 1442 C CA . PRO A 1 188 ? 40.939 88.731 26.660 1.00 27.51 188 PRO A CA 1
ATOM 1443 C C . PRO A 1 188 ? 42.040 87.950 27.356 1.00 28.39 188 PRO A C 1
ATOM 1444 O O . PRO A 1 188 ? 43.067 88.534 27.680 1.00 26.01 188 PRO A O 1
ATOM 1448 N N . PHE A 1 189 ? 41.810 86.664 27.670 1.00 27.90 189 PHE A N 1
ATOM 1449 C CA . PHE A 1 189 ? 42.811 85.886 28.314 1.00 26.42 189 PHE A CA 1
ATOM 1450 C C . PHE A 1 189 ? 42.589 84.391 28.114 1.00 28.67 189 PHE A C 1
ATOM 1451 O O . PHE A 1 189 ? 41.495 83.936 27.727 1.00 28.36 189 PHE A O 1
ATOM 1459 N N . GLY A 1 190 ? 43.628 83.624 28.378 1.00 25.93 190 GLY A N 1
ATOM 1460 C CA . GLY A 1 190 ? 43.521 82.179 28.561 1.00 27.33 190 GLY A CA 1
ATOM 1461 C C . GLY A 1 190 ? 43.870 81.759 29.976 1.00 27.69 190 GLY A C 1
ATOM 1462 O O . GLY A 1 190 ? 44.240 82.606 30.802 1.00 32.70 190 GLY A O 1
ATOM 1463 N N . ILE A 1 191 ? 43.600 80.490 30.289 1.00 27.17 191 ILE A N 1
ATOM 1464 C CA . ILE A 1 191 ? 43.927 79.888 31.596 1.00 28.00 191 ILE A CA 1
ATOM 1465 C C . ILE A 1 191 ? 44.823 78.715 31.357 1.00 29.65 191 ILE A C 1
ATOM 1466 O O . ILE A 1 191 ? 44.385 77.738 30.758 1.00 32.99 191 ILE A O 1
ATOM 1471 N N . ALA A 1 192 ? 46.080 78.830 31.756 1.00 29.65 192 ALA A N 1
ATOM 1472 C CA . ALA A 1 192 ? 47.004 77.728 31.622 1.00 30.07 192 ALA A CA 1
ATOM 1473 C C . ALA A 1 192 ? 46.741 76.753 32.739 1.00 31.61 192 ALA A C 1
ATOM 1474 O O . ALA A 1 192 ? 46.662 77.132 33.901 1.00 31.04 192 ALA A O 1
ATOM 1476 N N . VAL A 1 193 ? 46.529 75.496 32.382 1.00 30.72 193 VAL A N 1
ATOM 1477 C CA . VAL A 1 193 ? 46.201 74.486 33.394 1.00 32.32 193 VAL A CA 1
ATOM 1478 C C . VAL A 1 193 ? 47.187 73.307 33.301 1.00 32.64 193 VAL A C 1
ATOM 1479 O O . VAL A 1 193 ? 47.520 72.883 32.242 1.00 32.96 193 VAL A O 1
ATOM 1483 N N . GLY A 1 194 ? 47.634 72.828 34.456 1.00 32.57 194 GLY A N 1
ATOM 1484 C CA . GLY A 1 194 ? 48.517 71.666 34.530 1.00 37.20 194 GLY A CA 1
ATOM 1485 C C . GLY A 1 194 ? 48.750 71.100 35.924 1.00 33.66 194 GLY A C 1
ATOM 1486 O O . GLY A 1 194 ? 48.140 71.532 36.920 1.00 33.40 194 GLY A O 1
ATOM 1487 N N . ILE A 1 195 ? 49.642 70.121 35.976 1.00 33.57 195 ILE A N 1
ATOM 1488 C CA . ILE A 1 195 ? 50.049 69.526 37.241 1.00 37.47 195 ILE A CA 1
ATOM 1489 C C . ILE A 1 195 ? 51.226 70.326 37.760 1.00 34.08 195 ILE A C 1
ATOM 1490 O O . ILE A 1 195 ? 52.265 70.422 37.082 1.00 39.19 195 ILE A O 1
ATOM 1495 N N . PRO A 1 196 ? 51.091 70.939 38.941 1.00 31.39 196 PRO A N 1
ATOM 1496 C CA . PRO A 1 196 ? 52.204 71.787 39.417 1.00 33.07 196 PRO A CA 1
ATOM 1497 C C . PRO A 1 196 ? 53.467 70.953 39.716 1.00 37.90 196 PRO A C 1
ATOM 1498 O O . PRO A 1 196 ? 53.349 69.855 40.235 1.00 37.62 196 PRO A O 1
ATOM 1502 N N . ASP A 1 197 ? 54.615 71.483 39.332 1.00 37.58 197 ASP A N 1
ATOM 1503 C CA . ASP A 1 197 ? 55.899 70.951 39.600 1.00 39.35 197 ASP A CA 1
ATOM 1504 C C . ASP A 1 197 ? 56.429 71.595 40.876 1.00 45.88 197 ASP A C 1
ATOM 1505 O O . ASP A 1 197 ? 56.835 72.759 40.888 1.00 49.84 197 ASP A O 1
ATOM 1510 N N . GLY A 1 198 ? 56.445 70.817 41.937 1.00 49.00 198 GLY A N 1
ATOM 1511 C CA . GLY A 1 198 ? 57.044 71.247 43.195 1.00 52.04 198 GLY A CA 1
ATOM 1512 C C . GLY A 1 198 ? 55.959 71.705 44.128 1.00 45.95 198 GLY A C 1
ATOM 1513 O O . GLY A 1 198 ? 54.765 71.625 43.818 1.00 46.10 198 GLY A O 1
ATOM 1514 N N . ASN A 1 199 ? 56.368 72.247 45.256 1.00 42.14 199 ASN A N 1
ATOM 1515 C CA . ASN A 1 199 ? 55.415 72.651 46.272 1.00 47.47 199 ASN A CA 1
ATOM 1516 C C . ASN A 1 199 ? 54.724 73.896 45.776 1.00 39.35 199 ASN A C 1
ATOM 1517 O O . ASN A 1 199 ? 55.324 74.706 45.015 1.00 40.61 199 ASN A O 1
ATOM 1522 N N . LEU A 1 200 ? 53.515 74.066 46.291 1.00 36.82 200 LEU A N 1
ATOM 1523 C CA . LEU A 1 200 ? 52.685 75.226 45.978 1.00 40.01 200 LEU A CA 1
ATOM 1524 C C . LEU A 1 200 ? 53.280 76.495 46.673 1.00 43.17 200 LEU A C 1
ATOM 1525 O O . LEU A 1 200 ? 53.796 76.409 47.793 1.00 48.47 200 LEU A O 1
ATOM 1530 N N . PRO A 1 201 ? 53.177 77.676 46.025 1.00 41.81 201 PRO A N 1
ATOM 1531 C CA . PRO A 1 201 ? 53.557 78.918 46.691 1.00 37.92 201 PRO A CA 1
ATOM 1532 C C . PRO A 1 201 ? 52.721 79.162 47.926 1.00 40.57 201 PRO A C 1
ATOM 1533 O O . PRO A 1 201 ? 51.577 78.724 47.984 1.00 35.47 201 PRO A O 1
ATOM 1537 N N . ASN A 1 202 ? 53.275 79.877 48.883 1.00 33.24 202 ASN A N 1
ATOM 1538 C CA . ASN A 1 202 ? 52.531 80.174 50.102 1.00 40.69 202 ASN A CA 1
ATOM 1539 C C . ASN A 1 202 ? 51.292 81.009 49.842 1.00 36.44 202 ASN A C 1
ATOM 1540 O O . ASN A 1 202 ? 51.229 81.888 48.946 1.00 34.19 202 ASN A O 1
ATOM 1545 N N . ALA A 1 203 ? 50.340 80.809 50.703 1.00 35.53 203 ALA A N 1
ATOM 1546 C CA . ALA A 1 203 ? 49.078 81.483 50.598 1.00 38.12 203 ALA A CA 1
ATOM 1547 C C . ALA A 1 203 ? 49.287 83.011 50.613 1.00 41.07 203 ALA A C 1
ATOM 1548 O O . ALA A 1 203 ? 50.193 83.513 51.269 1.00 42.13 203 ALA A O 1
ATOM 1550 N N . ARG A 1 204 ? 48.440 83.754 49.894 1.00 40.84 204 ARG A N 1
ATOM 1551 C CA . ARG A 1 204 ? 48.478 85.204 49.968 1.00 39.97 204 ARG A CA 1
ATOM 1552 C C . ARG A 1 204 ? 48.103 85.700 51.395 1.00 40.88 204 ARG A C 1
ATOM 1553 O O . ARG A 1 204 ? 47.157 85.212 52.053 1.00 36.25 204 ARG A O 1
ATOM 1561 N N . GLU A 1 205 ? 48.810 86.728 51.830 1.00 41.75 205 GLU A N 1
ATOM 1562 C CA . GLU A 1 205 ? 48.435 87.440 53.052 1.00 48.12 205 GLU A CA 1
ATOM 1563 C C . GLU A 1 205 ? 47.469 88.510 52.527 1.00 43.60 205 GLU A C 1
ATOM 1564 O O . GLU A 1 205 ? 47.877 89.441 51.833 1.00 42.17 205 GLU A O 1
ATOM 1570 N N . VAL A 1 206 ? 46.186 88.329 52.783 1.00 36.77 206 VAL A N 1
ATOM 1571 C CA . VAL A 1 206 ? 45.195 89.141 52.105 1.00 40.31 206 VAL A CA 1
ATOM 1572 C C . VAL A 1 206 ? 45.162 90.529 52.689 1.00 39.13 206 VAL A C 1
ATOM 1573 O O . VAL A 1 206 ? 45.410 90.716 53.871 1.00 41.93 206 VAL A O 1
ATOM 1577 N N . VAL A 1 207 ? 44.740 91.464 51.860 1.00 36.26 207 VAL A N 1
ATOM 1578 C CA . VAL A 1 207 ? 44.508 92.815 52.223 1.00 35.59 207 VAL A CA 1
ATOM 1579 C C . VAL A 1 207 ? 43.025 93.099 52.180 1.00 37.75 207 VAL A C 1
ATOM 1580 O O . VAL A 1 207 ? 42.418 92.961 51.131 1.00 38.85 207 VAL A O 1
ATOM 1584 N N . TYR A 1 208 ? 42.459 93.573 53.291 1.00 34.52 208 TYR A N 1
ATOM 1585 C CA . TYR A 1 208 ? 40.997 93.812 53.431 1.00 38.31 208 TYR A CA 1
ATOM 1586 C C . TYR A 1 208 ? 40.584 95.198 52.949 1.00 40.05 208 TYR A C 1
ATOM 1587 O O . TYR A 1 208 ? 40.700 96.195 53.675 1.00 44.48 208 TYR A O 1
ATOM 1596 N N . LYS A 1 209 ? 40.175 95.272 51.681 1.00 36.69 209 LYS A N 1
ATOM 1597 C CA . LYS A 1 209 ? 39.837 96.530 51.072 1.00 32.49 209 LYS A CA 1
ATOM 1598 C C . LYS A 1 209 ? 38.339 96.675 51.212 1.00 38.79 209 LYS A C 1
ATOM 1599 O O . LYS A 1 209 ? 37.562 96.526 50.241 1.00 36.13 209 LYS A O 1
ATOM 1605 N N . VAL A 1 210 ? 37.958 97.026 52.441 1.00 39.61 210 VAL A N 1
ATOM 1606 C CA . VAL A 1 210 ? 36.566 96.912 52.919 1.00 39.62 210 VAL A CA 1
ATOM 1607 C C . VAL A 1 210 ? 36.083 98.174 53.666 1.00 44.43 210 VAL A C 1
ATOM 1608 O O . VAL A 1 210 ? 36.862 98.812 54.373 1.00 43.88 210 VAL A O 1
ATOM 1612 N N . SER A 1 211 ? 34.816 98.536 53.470 1.00 44.29 211 SER A N 1
ATOM 1613 C CA . SER A 1 211 ? 34.093 99.517 54.316 1.00 44.06 211 SER A CA 1
ATOM 1614 C C . SER A 1 211 ? 32.913 98.809 54.945 1.00 48.06 211 SER A C 1
ATOM 1615 O O . SER A 1 211 ? 32.391 97.864 54.360 1.00 46.63 211 SER A O 1
ATOM 1618 N N . ARG A 1 212 ? 32.469 99.264 56.116 1.00 53.51 212 ARG A N 1
ATOM 1619 C CA . ARG A 1 212 ? 31.275 98.695 56.789 1.00 58.89 212 ARG A CA 1
ATOM 1620 C C . ARG A 1 212 ? 30.220 99.718 57.155 1.00 62.84 212 ARG A C 1
ATOM 1621 O O . ARG A 1 212 ? 30.529 100.885 57.333 1.00 64.38 212 ARG A O 1
ATOM 1629 N N . VAL A 1 213 ? 28.969 99.247 57.240 1.00 77.89 213 VAL A N 1
ATOM 1630 C CA . VAL A 1 213 ? 27.838 100.022 57.765 1.00 87.80 213 VAL A CA 1
ATOM 1631 C C . VAL A 1 213 ? 26.910 99.107 58.615 1.00 94.44 213 VAL A C 1
ATOM 1632 O O . VAL A 1 213 ? 25.978 98.439 58.108 1.00 87.88 213 VAL A O 1
ATOM 1636 N N . ASP B 1 7 ? 34.002 61.609 44.888 1.00 86.20 7 ASP B N 1
ATOM 1637 C CA . ASP B 1 7 ? 32.968 62.558 45.398 1.00 84.44 7 ASP B CA 1
ATOM 1638 C C . ASP B 1 7 ? 33.628 63.739 46.064 1.00 81.47 7 ASP B C 1
ATOM 1639 O O . ASP B 1 7 ? 33.636 63.856 47.294 1.00 81.12 7 ASP B O 1
ATOM 1644 N N . ASN B 1 8 ? 34.187 64.611 45.231 1.00 64.51 8 ASN B N 1
ATOM 1645 C CA . ASN B 1 8 ? 34.798 65.841 45.720 1.00 52.51 8 ASN B CA 1
ATOM 1646 C C . ASN B 1 8 ? 33.765 66.917 46.098 1.00 45.09 8 ASN B C 1
ATOM 1647 O O . ASN B 1 8 ? 32.995 67.379 45.237 1.00 40.95 8 ASN B O 1
ATOM 1652 N N . GLN B 1 9 ? 33.794 67.389 47.339 1.00 41.65 9 GLN B N 1
ATOM 1653 C CA . GLN B 1 9 ? 32.800 68.322 47.808 1.00 44.22 9 GLN B CA 1
ATOM 1654 C C . GLN B 1 9 ? 32.883 69.690 47.078 1.00 41.04 9 GLN B C 1
ATOM 1655 O O . GLN B 1 9 ? 31.876 70.324 46.876 1.00 35.43 9 GLN B O 1
ATOM 1661 N N . THR B 1 10 ? 34.075 70.173 46.764 1.00 37.15 10 THR B N 1
ATOM 1662 C CA . THR B 1 10 ? 34.220 71.468 46.152 1.00 35.76 10 THR B CA 1
ATOM 1663 C C . THR B 1 10 ? 33.627 71.422 44.678 1.00 33.94 10 THR B C 1
ATOM 1664 O O . THR B 1 10 ? 32.919 72.308 44.266 1.00 36.93 10 THR B O 1
ATOM 1668 N N . ILE B 1 11 ? 33.938 70.374 43.933 1.00 34.68 11 ILE B N 1
ATOM 1669 C CA . ILE B 1 11 ? 33.404 70.168 42.599 1.00 34.89 11 ILE B CA 1
ATOM 1670 C C . ILE B 1 11 ? 31.885 70.136 42.605 1.00 38.93 11 ILE B C 1
ATOM 1671 O O . ILE B 1 11 ? 31.268 70.803 41.762 1.00 35.32 11 ILE B O 1
ATOM 1676 N N . ASN B 1 12 ? 31.288 69.379 43.539 1.00 40.92 12 ASN B N 1
ATOM 1677 C CA . ASN B 1 12 ? 29.819 69.226 43.643 1.00 41.36 12 ASN B CA 1
ATOM 1678 C C . ASN B 1 12 ? 29.141 70.529 44.022 1.00 38.23 12 ASN B C 1
ATOM 1679 O O . ASN B 1 12 ? 28.034 70.808 43.555 1.00 35.90 12 ASN B O 1
ATOM 1684 N N . LEU B 1 13 ? 29.761 71.327 44.887 1.00 34.81 13 LEU B N 1
ATOM 1685 C CA . LEU B 1 13 ? 29.263 72.666 45.127 1.00 35.41 13 LEU B CA 1
ATOM 1686 C C . LEU B 1 13 ? 29.258 73.590 43.902 1.00 33.83 13 LEU B C 1
ATOM 1687 O O . LEU B 1 13 ? 28.284 74.270 43.667 1.00 32.00 13 LEU B O 1
ATOM 1692 N N . ILE B 1 14 ? 30.347 73.651 43.155 1.00 32.34 14 ILE B N 1
ATOM 1693 C CA . ILE B 1 14 ? 30.399 74.558 42.023 1.00 33.02 14 ILE B CA 1
ATOM 1694 C C . ILE B 1 14 ? 29.327 74.118 40.975 1.00 33.88 14 ILE B C 1
ATOM 1695 O O . ILE B 1 14 ? 28.641 74.927 40.366 1.00 30.86 14 ILE B O 1
ATOM 1700 N N . GLN B 1 15 ? 29.211 72.823 40.808 1.00 33.20 15 GLN B N 1
ATOM 1701 C CA . GLN B 1 15 ? 28.357 72.241 39.795 1.00 36.86 15 GLN B CA 1
ATOM 1702 C C . GLN B 1 15 ? 26.894 72.331 40.195 1.00 42.61 15 GLN B C 1
ATOM 1703 O O . GLN B 1 15 ? 26.026 72.327 39.300 1.00 42.70 15 GLN B O 1
ATOM 1709 N N . SER B 1 16 ? 26.598 72.492 41.490 1.00 40.55 16 SER B N 1
ATOM 1710 C CA . SER B 1 16 ? 25.186 72.527 41.956 1.00 40.63 16 SER B CA 1
ATOM 1711 C C . SER B 1 16 ? 24.700 73.885 42.352 1.00 37.84 16 SER B C 1
ATOM 1712 O O . SER B 1 16 ? 23.536 74.089 42.801 1.00 39.21 16 SER B O 1
ATOM 1715 N N . ARG B 1 17 ? 25.553 74.872 42.134 1.00 34.32 17 ARG B N 1
ATOM 1716 C CA . ARG B 1 17 ? 25.237 76.249 42.557 1.00 32.56 17 ARG B CA 1
ATOM 1717 C C . ARG B 1 17 ? 24.039 76.845 41.872 1.00 30.82 17 ARG B C 1
ATOM 1718 O O . ARG B 1 17 ? 23.927 76.783 40.657 1.00 34.62 17 ARG B O 1
ATOM 1726 N N . ARG B 1 18 ? 23.167 77.502 42.641 1.00 31.40 18 ARG B N 1
ATOM 1727 C CA . ARG B 1 18 ? 22.121 78.294 42.054 1.00 33.73 18 ARG B CA 1
ATOM 1728 C C . ARG B 1 18 ? 22.029 79.639 42.747 1.00 33.70 18 ARG B C 1
ATOM 1729 O O . ARG B 1 18 ? 22.433 79.799 43.898 1.00 33.05 18 ARG B O 1
ATOM 1737 N N . SER B 1 19 ? 21.433 80.589 42.058 1.00 30.71 19 SER B N 1
ATOM 1738 C CA . SER B 1 19 ? 21.067 81.875 42.675 1.00 37.13 19 SER B CA 1
ATOM 1739 C C . SER B 1 19 ? 19.906 81.686 43.637 1.00 40.24 19 SER B C 1
ATOM 1740 O O . SER B 1 19 ? 18.873 81.173 43.237 1.00 42.69 19 SER B O 1
ATOM 1743 N N . ILE B 1 20 ? 20.112 82.050 44.897 1.00 38.23 20 ILE B N 1
ATOM 1744 C CA . ILE B 1 20 ? 19.091 81.941 45.910 1.00 39.32 20 ILE B CA 1
ATOM 1745 C C . ILE B 1 20 ? 18.390 83.247 46.115 1.00 36.49 20 ILE B C 1
ATOM 1746 O O . ILE B 1 20 ? 19.048 84.286 46.309 1.00 34.97 20 ILE B O 1
ATOM 1751 N N . ARG B 1 21 ? 17.064 83.219 46.126 1.00 36.71 21 ARG B N 1
ATOM 1752 C CA . ARG B 1 21 ? 16.276 84.448 46.253 1.00 36.96 21 ARG B CA 1
ATOM 1753 C C . ARG B 1 21 ? 15.195 84.361 47.356 1.00 39.24 21 ARG B C 1
ATOM 1754 O O . ARG B 1 21 ? 14.192 85.064 47.299 1.00 44.49 21 ARG B O 1
ATOM 1762 N N . LYS B 1 22 ? 15.394 83.510 48.344 1.00 43.94 22 LYS B N 1
ATOM 1763 C CA . LYS B 1 22 ? 14.535 83.500 49.531 1.00 46.08 22 LYS B CA 1
ATOM 1764 C C . LYS B 1 22 ? 15.384 83.069 50.710 1.00 44.11 22 LYS B C 1
ATOM 1765 O O . LYS B 1 22 ? 16.022 82.020 50.681 1.00 39.08 22 LYS B O 1
ATOM 1771 N N . PHE B 1 23 ? 15.398 83.887 51.738 1.00 40.89 23 PHE B N 1
ATOM 1772 C CA . PHE B 1 23 ? 16.286 83.730 52.854 1.00 42.80 23 PHE B CA 1
ATOM 1773 C C . PHE B 1 23 ? 15.518 83.795 54.158 1.00 44.29 23 PHE B C 1
ATOM 1774 O O . PHE B 1 23 ? 14.508 84.461 54.219 1.00 48.11 23 PHE B O 1
ATOM 1782 N N . THR B 1 24 ? 16.041 83.153 55.205 1.00 49.90 24 THR B N 1
ATOM 1783 C CA . THR B 1 24 ? 15.438 83.271 56.551 1.00 50.90 24 THR B CA 1
ATOM 1784 C C . THR B 1 24 ? 15.793 84.653 57.022 1.00 52.90 24 THR B C 1
ATOM 1785 O O . THR B 1 24 ? 16.536 85.375 56.329 1.00 43.36 24 THR B O 1
ATOM 1789 N N . THR B 1 25 ? 15.249 85.009 58.185 1.00 48.65 25 THR B N 1
ATOM 1790 C CA . THR B 1 25 ? 15.459 86.307 58.801 1.00 49.69 25 THR B CA 1
ATOM 1791 C C . THR B 1 25 ? 16.739 86.351 59.641 1.00 50.22 25 THR B C 1
ATOM 1792 O O . THR B 1 25 ? 17.135 87.439 60.068 1.00 49.97 25 THR B O 1
ATOM 1796 N N . GLU B 1 26 ? 17.398 85.195 59.843 1.00 48.49 26 GLU B N 1
ATOM 1797 C CA . GLU B 1 26 ? 18.619 85.117 60.647 1.00 49.65 26 GLU B CA 1
ATOM 1798 C C . GLU B 1 26 ? 19.851 85.770 59.956 1.00 48.22 26 GLU B C 1
ATOM 1799 O O . GLU B 1 26 ? 20.183 85.466 58.788 1.00 44.93 26 GLU B O 1
ATOM 1805 N N . GLN B 1 27 ? 20.496 86.678 60.675 1.00 40.54 27 GLN B N 1
ATOM 1806 C CA . GLN B 1 27 ? 21.712 87.345 60.247 1.00 46.33 27 GLN B CA 1
ATOM 1807 C C . GLN B 1 27 ? 22.866 86.358 60.247 1.00 46.36 27 GLN B C 1
ATOM 1808 O O . GLN B 1 27 ? 22.913 85.437 61.058 1.00 46.15 27 GLN B O 1
ATOM 1814 N N . ILE B 1 28 ? 23.767 86.513 59.282 1.00 49.06 28 ILE B N 1
ATOM 1815 C CA . ILE B 1 28 ? 24.946 85.654 59.216 1.00 45.44 28 ILE B CA 1
ATOM 1816 C C . ILE B 1 28 ? 25.916 86.157 60.265 1.00 45.36 28 ILE B C 1
ATOM 1817 O O . ILE B 1 28 ? 25.832 87.326 60.645 1.00 44.95 28 ILE B O 1
ATOM 1822 N N . SER B 1 29 ? 26.805 85.287 60.732 1.00 44.93 29 SER B N 1
ATOM 1823 C CA . SER B 1 29 ? 27.731 85.650 61.803 1.00 46.84 29 SER B CA 1
ATOM 1824 C C . SER B 1 29 ? 28.897 86.451 61.261 1.00 50.81 29 SER B C 1
ATOM 1825 O O . SER B 1 29 ? 29.280 86.267 60.108 1.00 47.63 29 SER B O 1
ATOM 1828 N N . ASP B 1 30 ? 29.481 87.297 62.108 1.00 44.04 30 ASP B N 1
ATOM 1829 C CA . ASP B 1 30 ? 30.659 88.089 61.774 1.00 45.43 30 ASP B CA 1
ATOM 1830 C C . ASP B 1 30 ? 31.816 87.275 61.181 1.00 40.29 30 ASP B C 1
ATOM 1831 O O . ASP B 1 30 ? 32.569 87.771 60.312 1.00 45.43 30 ASP B O 1
ATOM 1836 N N . GLU B 1 31 ? 31.979 86.057 61.665 1.00 38.18 31 GLU B N 1
ATOM 1837 C CA . GLU B 1 31 ? 32.998 85.135 61.184 1.00 46.07 31 GLU B CA 1
ATOM 1838 C C . GLU B 1 31 ? 32.713 84.634 59.748 1.00 39.42 31 GLU B C 1
ATOM 1839 O O . GLU B 1 31 ? 33.625 84.349 58.992 1.00 40.94 31 GLU B O 1
ATOM 1845 N N . GLN B 1 32 ? 31.441 84.412 59.445 1.00 38.41 32 GLN B N 1
ATOM 1846 C CA . GLN B 1 32 ? 31.011 84.124 58.086 1.00 41.95 32 GLN B CA 1
ATOM 1847 C C . GLN B 1 32 ? 31.327 85.315 57.208 1.00 38.46 32 GLN B C 1
ATOM 1848 O O . GLN B 1 32 ? 31.997 85.167 56.186 1.00 40.51 32 GLN B O 1
ATOM 1854 N N . VAL B 1 33 ? 30.943 86.495 57.655 1.00 36.66 33 VAL B N 1
ATOM 1855 C CA . VAL B 1 33 ? 31.252 87.717 56.915 1.00 38.65 33 VAL B CA 1
ATOM 1856 C C . VAL B 1 33 ? 32.756 87.772 56.641 1.00 44.21 33 VAL B C 1
ATOM 1857 O O . VAL B 1 33 ? 33.190 87.963 55.484 1.00 42.03 33 VAL B O 1
ATOM 1861 N N . ASN B 1 34 ? 33.554 87.548 57.674 1.00 41.96 34 ASN B N 1
ATOM 1862 C CA . ASN B 1 34 ? 34.980 87.623 57.498 1.00 40.86 34 ASN B CA 1
ATOM 1863 C C . ASN B 1 34 ? 35.560 86.577 56.578 1.00 36.42 34 ASN B C 1
ATOM 1864 O O . ASN B 1 34 ? 36.502 86.864 55.856 1.00 35.37 34 ASN B O 1
ATOM 1869 N N . THR B 1 35 ? 35.064 85.360 56.663 1.00 35.14 35 THR B N 1
ATOM 1870 C CA . THR B 1 35 ? 35.495 84.308 55.740 1.00 40.97 35 THR B CA 1
ATOM 1871 C C . THR B 1 35 ? 35.173 84.687 54.244 1.00 35.58 35 THR B C 1
ATOM 1872 O O . THR B 1 35 ? 36.007 84.565 53.343 1.00 38.88 35 THR B O 1
ATOM 1876 N N . LEU B 1 36 ? 33.983 85.167 54.012 1.00 34.48 36 LEU B N 1
ATOM 1877 C CA . LEU B 1 36 ? 33.570 85.647 52.671 1.00 37.05 36 LEU B CA 1
ATOM 1878 C C . LEU B 1 36 ? 34.545 86.696 52.137 1.00 35.63 36 LEU B C 1
ATOM 1879 O O . LEU B 1 36 ? 35.024 86.603 51.011 1.00 33.03 36 LEU B O 1
ATOM 1884 N N . LEU B 1 37 ? 34.967 87.601 53.012 1.00 36.18 37 LEU B N 1
ATOM 1885 C CA . LEU B 1 37 ? 35.927 88.638 52.627 1.00 34.46 37 LEU B CA 1
ATOM 1886 C C . LEU B 1 37 ? 37.282 88.091 52.354 1.00 34.51 37 LEU B C 1
ATOM 1887 O O . LEU B 1 37 ? 37.930 88.454 51.356 1.00 36.31 37 LEU B O 1
ATOM 1892 N N . HIS B 1 38 ? 37.731 87.196 53.216 1.00 36.50 38 HIS B N 1
ATOM 1893 C CA . HIS B 1 38 ? 39.071 86.626 53.075 1.00 33.62 38 HIS B CA 1
ATOM 1894 C C . HIS B 1 38 ? 39.094 85.944 51.701 1.00 34.59 38 HIS B C 1
ATOM 1895 O O . HIS B 1 38 ? 40.023 86.146 50.950 1.00 34.44 38 HIS B O 1
ATOM 1902 N N . CYS B 1 39 ? 38.076 85.138 51.398 1.00 33.56 39 CYS B N 1
ATOM 1903 C CA . CYS B 1 39 ? 37.951 84.467 50.095 1.00 32.91 39 CYS B CA 1
ATOM 1904 C C . CYS B 1 39 ? 37.914 85.452 48.916 1.00 28.79 39 CYS B C 1
ATOM 1905 O O . CYS B 1 39 ? 38.633 85.294 47.945 1.00 31.09 39 CYS B O 1
ATOM 1908 N N . ALA B 1 40 ? 37.115 86.472 49.039 1.00 29.07 40 ALA B N 1
ATOM 1909 C CA . ALA B 1 40 ? 37.036 87.478 48.030 1.00 31.55 40 ALA B CA 1
ATOM 1910 C C . ALA B 1 40 ? 38.407 88.017 47.724 1.00 36.30 40 ALA B C 1
ATOM 1911 O O . ALA B 1 40 ? 38.807 88.114 46.563 1.00 31.01 40 ALA B O 1
ATOM 1913 N N . PHE B 1 41 ? 39.124 88.371 48.784 1.00 31.87 41 PHE B N 1
ATOM 1914 C CA . PHE B 1 41 ? 40.368 89.095 48.670 1.00 31.89 41 PHE B CA 1
ATOM 1915 C C . PHE B 1 41 ? 41.549 88.162 48.360 1.00 29.87 41 PHE B C 1
ATOM 1916 O O . PHE B 1 41 ? 42.654 88.634 48.083 1.00 34.38 41 PHE B O 1
ATOM 1924 N N . ALA B 1 42 ? 41.281 86.875 48.221 1.00 29.35 42 ALA B N 1
ATOM 1925 C CA . ALA B 1 42 ? 42.295 85.911 47.773 1.00 29.81 42 ALA B CA 1
ATOM 1926 C C . ALA B 1 42 ? 42.279 85.632 46.271 1.00 32.26 42 ALA B C 1
ATOM 1927 O O . ALA B 1 42 ? 43.072 84.824 45.777 1.00 33.65 42 ALA B O 1
ATOM 1929 N N . ALA B 1 43 ? 41.445 86.349 45.526 1.00 30.79 43 ALA B N 1
ATOM 1930 C CA . ALA B 1 43 ? 41.272 86.071 44.102 1.00 30.55 43 ALA B CA 1
ATOM 1931 C C . ALA B 1 43 ? 42.515 86.523 43.318 1.00 32.05 43 ALA B C 1
ATOM 1932 O O . ALA B 1 43 ? 43.229 87.431 43.728 1.00 28.32 43 ALA B O 1
ATOM 1934 N N . PRO B 1 44 ? 42.788 85.871 42.198 1.00 27.58 44 PRO B N 1
ATOM 1935 C CA . PRO B 1 44 ? 43.799 86.358 41.304 1.00 29.04 44 PRO B CA 1
ATOM 1936 C C . PRO B 1 44 ? 43.462 87.766 40.823 1.00 27.83 44 PRO B C 1
ATOM 1937 O O . PRO B 1 44 ? 42.308 88.149 40.809 1.00 28.86 44 PRO B O 1
ATOM 1941 N N . SER B 1 45 ? 44.449 88.522 40.413 1.00 26.45 45 SER B N 1
ATOM 1942 C CA . SER B 1 45 ? 44.181 89.863 39.898 1.00 30.72 45 SER B CA 1
ATOM 1943 C C . SER B 1 45 ? 45.210 90.252 38.849 1.00 29.33 45 SER B C 1
ATOM 1944 O O . SER B 1 45 ? 46.351 89.970 39.025 1.00 32.17 45 SER B O 1
ATOM 1947 N N . GLY B 1 46 ? 44.791 90.829 37.750 1.00 27.37 46 GLY B N 1
ATOM 1948 C CA . GLY B 1 46 ? 45.724 91.191 36.670 1.00 28.65 46 GLY B CA 1
ATOM 1949 C C . GLY B 1 46 ? 46.720 92.250 37.230 1.00 31.83 46 GLY B C 1
ATOM 1950 O O . GLY B 1 46 ? 46.331 93.192 37.942 1.00 32.29 46 GLY B O 1
ATOM 1951 N N . CYS B 1 47 ? 48.003 91.984 37.021 1.00 31.56 47 CYS B N 1
ATOM 1952 C CA . CYS B 1 47 ? 49.142 92.767 37.563 1.00 34.69 47 CYS B CA 1
ATOM 1953 C C . CYS B 1 47 ? 49.221 92.840 39.078 1.00 35.37 47 CYS B C 1
ATOM 1954 O O . CYS B 1 47 ? 49.894 93.690 39.591 1.00 33.40 47 CYS B O 1
ATOM 1957 N N . ASN B 1 48 ? 48.509 91.979 39.806 1.00 31.76 48 ASN B N 1
ATOM 1958 C CA . ASN B 1 48 ? 48.361 92.081 41.228 1.00 38.33 48 ASN B CA 1
ATOM 1959 C C . ASN B 1 48 ? 47.896 93.446 41.725 1.00 36.11 48 ASN B C 1
ATOM 1960 O O . ASN B 1 48 ? 48.231 93.834 42.834 1.00 34.53 48 ASN B O 1
ATOM 1965 N N . LYS B 1 49 ? 47.061 94.135 40.943 1.00 35.99 49 LYS B N 1
ATOM 1966 C CA . LYS B 1 49 ? 46.502 95.414 41.345 1.00 34.57 49 LYS B CA 1
ATOM 1967 C C . LYS B 1 49 ? 45.524 95.283 42.465 1.00 34.54 49 LYS B C 1
ATOM 1968 O O . LYS B 1 49 ? 45.455 96.174 43.266 1.00 33.17 49 LYS B O 1
ATOM 1974 N N . GLN B 1 50 ? 44.774 94.185 42.501 1.00 31.06 50 GLN B N 1
ATOM 1975 C CA . GLN B 1 50 ? 43.685 93.995 43.437 1.00 31.82 50 GLN B CA 1
ATOM 1976 C C . GLN B 1 50 ? 42.826 95.240 43.509 1.00 35.99 50 GLN B C 1
ATOM 1977 O O . GLN B 1 50 ? 42.622 95.817 44.564 1.00 34.76 50 GLN B O 1
ATOM 1983 N N . PRO B 1 51 ? 42.302 95.693 42.378 1.00 37.26 51 PRO B N 1
ATOM 1984 C CA . PRO B 1 51 ? 41.650 97.006 42.278 1.00 35.58 51 PRO B CA 1
ATOM 1985 C C . PRO B 1 51 ? 40.198 97.032 42.687 1.00 32.50 51 PRO B C 1
ATOM 1986 O O . PRO B 1 51 ? 39.368 97.563 41.981 1.00 35.78 51 PRO B O 1
ATOM 1990 N N . TRP B 1 52 ? 39.879 96.458 43.823 1.00 33.89 52 TRP B N 1
ATOM 1991 C CA . TRP B 1 52 ? 38.541 96.222 44.193 1.00 33.22 52 TRP B CA 1
ATOM 1992 C C . TRP B 1 52 ? 38.264 96.787 45.574 1.00 33.08 52 TRP B C 1
ATOM 1993 O O . TRP B 1 52 ? 39.176 97.085 46.329 1.00 33.05 52 TRP B O 1
ATOM 2004 N N . HIS B 1 53 ? 36.993 96.794 45.906 1.00 33.46 53 HIS B N 1
ATOM 2005 C CA . HIS B 1 53 ? 36.537 97.238 47.219 1.00 36.71 53 HIS B CA 1
ATOM 2006 C C . HIS B 1 53 ? 35.219 96.591 47.487 1.00 37.87 53 HIS B C 1
ATOM 2007 O O . HIS B 1 53 ? 34.375 96.431 46.565 1.00 33.06 53 HIS B O 1
ATOM 2014 N N . ILE B 1 54 ? 34.980 96.306 48.759 1.00 35.25 54 ILE B N 1
ATOM 2015 C CA . ILE B 1 54 ? 33.708 95.766 49.174 1.00 35.14 54 ILE B CA 1
ATOM 2016 C C . ILE B 1 54 ? 33.111 96.650 50.270 1.00 34.16 54 ILE B C 1
ATOM 2017 O O . ILE B 1 54 ? 33.823 97.007 51.230 1.00 37.76 54 ILE B O 1
ATOM 2022 N N . THR B 1 55 ? 31.815 96.947 50.171 1.00 34.96 55 THR B N 1
ATOM 2023 C CA . THR B 1 55 ? 31.105 97.607 51.263 1.00 38.09 55 THR B CA 1
ATOM 2024 C C . THR B 1 55 ? 30.113 96.631 51.828 1.00 39.38 55 THR B C 1
ATOM 2025 O O . THR B 1 55 ? 29.256 96.165 51.085 1.00 38.00 55 THR B O 1
ATOM 2029 N N . VAL B 1 56 ? 30.289 96.236 53.093 1.00 39.08 56 VAL B N 1
ATOM 2030 C CA . VAL B 1 56 ? 29.358 95.330 53.810 1.00 40.45 56 VAL B CA 1
ATOM 2031 C C . VAL B 1 56 ? 28.215 96.168 54.370 1.00 43.05 56 VAL B C 1
ATOM 2032 O O . VAL B 1 56 ? 28.463 97.152 55.083 1.00 47.38 56 VAL B O 1
ATOM 2036 N N . VAL B 1 57 ? 26.979 95.816 53.998 1.00 40.55 57 VAL B N 1
ATOM 2037 C CA . VAL B 1 57 ? 25.784 96.471 54.554 1.00 39.98 57 VAL B CA 1
ATOM 2038 C C . VAL B 1 57 ? 24.872 95.449 55.214 1.00 41.29 57 VAL B C 1
ATOM 2039 O O . VAL B 1 57 ? 24.418 94.487 54.558 1.00 40.32 57 VAL B O 1
ATOM 2043 N N . GLN B 1 58 ? 24.594 95.648 56.506 1.00 42.12 58 GLN B N 1
ATOM 2044 C CA . GLN B 1 58 ? 23.582 94.857 57.233 1.00 48.04 58 GLN B CA 1
ATOM 2045 C C . GLN B 1 58 ? 22.423 95.691 57.815 1.00 49.92 58 GLN B C 1
ATOM 2046 O O . GLN B 1 58 ? 21.537 95.168 58.471 1.00 47.58 58 GLN B O 1
ATOM 2052 N N . ASP B 1 59 ? 22.428 96.989 57.535 1.00 57.73 59 ASP B N 1
ATOM 2053 C CA . ASP B 1 59 ? 21.410 97.891 58.008 1.00 55.59 59 ASP B CA 1
ATOM 2054 C C . ASP B 1 59 ? 20.205 97.766 57.065 1.00 50.21 59 ASP B C 1
ATOM 2055 O O . ASP B 1 59 ? 20.229 98.214 55.950 1.00 48.92 59 ASP B O 1
ATOM 2060 N N . GLN B 1 60 ? 19.138 97.140 57.512 1.00 56.61 60 GLN B N 1
ATOM 2061 C CA . GLN B 1 60 ? 17.931 96.998 56.669 1.00 60.58 60 GLN B CA 1
ATOM 2062 C C . GLN B 1 60 ? 17.253 98.315 56.215 1.00 62.36 60 GLN B C 1
ATOM 2063 O O . GLN B 1 60 ? 16.608 98.333 55.156 1.00 55.81 60 GLN B O 1
ATOM 2069 N N . LYS B 1 61 ? 17.417 99.382 56.997 1.00 55.73 61 LYS B N 1
ATOM 2070 C CA . LYS B 1 61 ? 16.888 100.698 56.689 1.00 63.34 61 LYS B CA 1
ATOM 2071 C C . LYS B 1 61 ? 17.572 101.241 55.449 1.00 57.12 61 LYS B C 1
ATOM 2072 O O . LYS B 1 61 ? 16.908 101.786 54.560 1.00 53.03 61 LYS B O 1
ATOM 2078 N N . LEU B 1 62 ? 18.906 101.129 55.418 1.00 49.29 62 LEU B N 1
ATOM 2079 C CA . LEU B 1 62 ? 19.674 101.584 54.264 1.00 50.76 62 LEU B CA 1
ATOM 2080 C C . LEU B 1 62 ? 19.305 100.745 53.039 1.00 45.74 62 LEU B C 1
ATOM 2081 O O . LEU B 1 62 ? 19.053 101.288 51.970 1.00 45.52 62 LEU B O 1
ATOM 2086 N N . LEU B 1 63 ? 19.176 99.443 53.223 1.00 45.70 63 LEU B N 1
ATOM 2087 C CA . LEU B 1 63 ? 18.887 98.558 52.073 1.00 49.11 63 LEU B CA 1
ATOM 2088 C C . LEU B 1 63 ? 17.522 98.874 51.430 1.00 47.89 63 LEU B C 1
ATOM 2089 O O . LEU B 1 63 ? 17.366 98.899 50.197 1.00 39.91 63 LEU B O 1
ATOM 2094 N N . LYS B 1 64 ? 16.548 99.166 52.279 1.00 49.41 64 LYS B N 1
ATOM 2095 C CA . LYS B 1 64 ? 15.227 99.617 51.830 1.00 46.50 64 LYS B CA 1
ATOM 2096 C C . LYS B 1 64 ? 15.332 100.890 50.998 1.00 41.96 64 LYS B C 1
ATOM 2097 O O . LYS B 1 64 ? 14.695 101.009 49.927 1.00 48.34 64 LYS B O 1
ATOM 2103 N N . GLU B 1 65 ? 16.104 101.865 51.465 1.00 45.96 65 GLU B N 1
ATOM 2104 C CA . GLU B 1 65 ? 16.216 103.145 50.741 1.00 49.14 65 GLU B CA 1
ATOM 2105 C C . GLU B 1 65 ? 16.853 102.898 49.374 1.00 49.43 65 GLU B C 1
ATOM 2106 O O . GLU B 1 65 ? 16.457 103.498 48.378 1.00 56.66 65 GLU B O 1
ATOM 2112 N N . ILE B 1 66 ? 17.844 101.994 49.335 1.00 49.81 66 ILE B N 1
ATOM 2113 C CA . ILE B 1 66 ? 18.573 101.641 48.083 1.00 42.43 66 ILE B CA 1
ATOM 2114 C C . ILE B 1 66 ? 17.629 100.964 47.109 1.00 39.51 66 ILE B C 1
ATOM 2115 O O . ILE B 1 66 ? 17.574 101.309 45.906 1.00 44.64 66 ILE B O 1
ATOM 2120 N N . SER B 1 67 ? 16.880 100.007 47.641 1.00 39.44 67 SER B N 1
ATOM 2121 C CA . SER B 1 67 ? 15.866 99.310 46.897 1.00 39.56 67 SER B CA 1
ATOM 2122 C C . SER B 1 67 ? 14.854 100.303 46.388 1.00 41.25 67 SER B C 1
ATOM 2123 O O . SER B 1 67 ? 14.686 100.436 45.185 1.00 39.54 67 SER B O 1
ATOM 2126 N N . ASP B 1 68 ? 14.238 101.079 47.271 1.00 48.36 68 ASP B N 1
ATOM 2127 C CA . ASP B 1 68 ? 13.317 102.166 46.784 1.00 49.89 68 ASP B CA 1
ATOM 2128 C C . ASP B 1 68 ? 13.917 103.084 45.680 1.00 48.19 68 ASP B C 1
ATOM 2129 O O . ASP B 1 68 ? 13.266 103.363 44.632 1.00 45.91 68 ASP B O 1
ATOM 2134 N N . ASP B 1 69 ? 15.134 103.575 45.917 1.00 46.76 69 ASP B N 1
ATOM 2135 C CA . ASP B 1 69 ? 15.742 104.517 44.956 1.00 46.49 69 ASP B CA 1
ATOM 2136 C C . ASP B 1 69 ? 16.052 103.865 43.639 1.00 47.30 69 ASP B C 1
ATOM 2137 O O . ASP B 1 69 ? 15.937 104.516 42.583 1.00 48.96 69 ASP B O 1
ATOM 2142 N N . THR B 1 70 ? 16.396 102.576 43.669 1.00 43.01 70 THR B N 1
ATOM 2143 C CA . THR B 1 70 ? 16.599 101.865 42.412 1.00 44.25 70 THR B CA 1
ATOM 2144 C C . THR B 1 70 ? 15.319 101.837 41.586 1.00 38.70 70 THR B C 1
ATOM 2145 O O . THR B 1 70 ? 15.335 102.100 40.369 1.00 39.42 70 THR B O 1
ATOM 2149 N N . LEU B 1 71 ? 14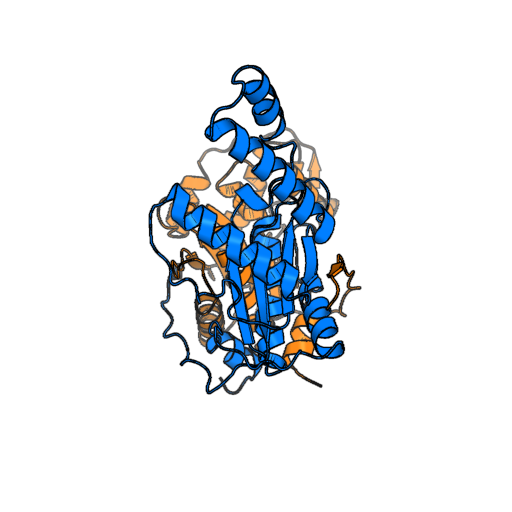.225 101.558 42.243 1.00 40.39 71 LEU B N 1
ATOM 2150 C CA . LEU B 1 71 ? 12.876 101.579 41.621 1.00 48.34 71 LEU B CA 1
ATOM 2151 C C . LEU B 1 71 ? 12.469 102.985 41.110 1.00 45.26 71 LEU B C 1
ATOM 2152 O O . LEU B 1 71 ? 11.908 103.133 40.008 1.00 46.19 71 LEU B O 1
ATOM 2157 N N . SER B 1 72 ? 12.785 103.999 41.888 1.00 48.08 72 SER B N 1
ATOM 2158 C CA . SER B 1 72 ? 12.487 105.389 41.476 1.00 49.09 72 SER B CA 1
ATOM 2159 C C . SER B 1 72 ? 13.329 105.723 40.266 1.00 51.62 72 SER B C 1
ATOM 2160 O O . SER B 1 72 ? 12.859 106.345 39.268 1.00 45.06 72 SER B O 1
ATOM 2163 N N . ARG B 1 73 ? 14.570 105.234 40.315 1.00 46.60 73 ARG B N 1
ATOM 2164 C CA . ARG B 1 73 ? 15.459 105.527 39.232 1.00 48.34 73 ARG B CA 1
ATOM 2165 C C . ARG B 1 73 ? 14.891 104.921 37.936 1.00 47.59 73 ARG B C 1
ATOM 2166 O O . ARG B 1 73 ? 14.909 105.549 36.855 1.00 44.90 73 ARG B O 1
ATOM 2174 N N . ILE B 1 74 ? 14.333 103.727 38.039 1.00 44.87 74 ILE B N 1
ATOM 2175 C CA . ILE B 1 74 ? 13.770 103.062 36.868 1.00 50.53 74 ILE B CA 1
ATOM 2176 C C . ILE B 1 74 ? 12.593 103.876 36.338 1.00 55.37 74 ILE B C 1
ATOM 2177 O O . ILE B 1 74 ? 12.440 104.043 35.121 1.00 59.58 74 ILE B O 1
ATOM 2182 N N . HIS B 1 75 ? 11.763 104.349 37.251 1.00 54.77 75 HIS B N 1
ATOM 2183 C CA . HIS B 1 75 ? 10.574 105.077 36.877 1.00 61.23 75 HIS B CA 1
ATOM 2184 C C . HIS B 1 75 ? 10.888 106.421 36.163 1.00 66.88 75 HIS B C 1
ATOM 2185 O O . HIS B 1 75 ? 10.165 106.809 35.244 1.00 63.77 75 HIS B O 1
ATOM 2192 N N . GLU B 1 76 ? 11.964 107.090 36.580 1.00 65.12 76 GLU B N 1
ATOM 2193 C CA . GLU B 1 76 ? 12.516 108.295 35.898 1.00 61.59 76 GLU B CA 1
ATOM 2194 C C . GLU B 1 76 ? 12.720 108.144 34.381 1.00 59.74 76 GLU B C 1
ATOM 2195 O O . GLU B 1 76 ? 12.385 109.031 33.631 1.00 62.73 76 GLU B O 1
ATOM 2201 N N . VAL B 1 77 ? 13.184 106.993 33.938 1.00 58.98 77 VAL B N 1
ATOM 2202 C CA . VAL B 1 77 ? 13.631 106.797 32.567 1.00 61.92 77 VAL B CA 1
ATOM 2203 C C . VAL B 1 77 ? 12.641 105.990 31.754 1.00 58.24 77 VAL B C 1
ATOM 2204 O O . VAL B 1 77 ? 12.885 105.751 30.563 1.00 54.75 77 VAL B O 1
ATOM 2208 N N . SER B 1 78 ? 11.530 105.569 32.370 1.00 62.49 78 SER B N 1
ATOM 2209 C CA . SER B 1 78 ? 10.514 104.763 31.668 1.00 61.68 78 SER B CA 1
ATOM 2210 C C . SER B 1 78 ? 9.097 104.876 32.262 1.00 67.61 78 SER B C 1
ATOM 2211 O O . SER B 1 78 ? 8.849 105.508 33.323 1.00 65.67 78 SER B O 1
ATOM 2214 N N . ASN B 1 79 ? 8.168 104.224 31.567 1.00 71.82 79 ASN B N 1
ATOM 2215 C CA . ASN B 1 79 ? 6.799 104.142 32.043 1.00 74.31 79 ASN B CA 1
ATOM 2216 C C . ASN B 1 79 ? 6.533 103.051 33.143 1.00 78.59 79 ASN B C 1
ATOM 2217 O O . ASN B 1 79 ? 5.381 102.916 33.566 1.00 73.19 79 ASN B O 1
ATOM 2222 N N . VAL B 1 80 ? 7.550 102.296 33.617 1.00 68.47 80 VAL B N 1
ATOM 2223 C CA . VAL B 1 80 ? 7.282 101.192 34.558 1.00 68.54 80 VAL B CA 1
ATOM 2224 C C . VAL B 1 80 ? 7.390 101.605 36.023 1.00 64.15 80 VAL B C 1
ATOM 2225 O O . VAL B 1 80 ? 8.432 102.003 36.470 1.00 62.28 80 VAL B O 1
ATOM 2229 N N . GLU B 1 81 ? 6.267 101.540 36.734 1.00 64.88 81 GLU B N 1
ATOM 2230 C CA . GLU B 1 81 ? 6.158 101.888 38.146 1.00 65.61 81 GLU B CA 1
ATOM 2231 C C . GLU B 1 81 ? 6.147 100.572 38.921 1.00 65.97 81 GLU B C 1
ATOM 2232 O O . GLU B 1 81 ? 5.179 99.776 38.800 1.00 62.64 81 GLU B O 1
ATOM 2238 N N . ILE B 1 82 ? 7.234 100.324 39.665 1.00 58.35 82 ILE B N 1
ATOM 2239 C CA . ILE B 1 82 ? 7.353 99.103 40.459 1.00 48.34 82 ILE B CA 1
ATOM 2240 C C . ILE B 1 82 ? 7.014 99.456 41.862 1.00 50.57 82 ILE B C 1
ATOM 2241 O O . ILE B 1 82 ? 7.472 100.452 42.391 1.00 55.66 82 ILE B O 1
ATOM 2246 N N . ASN B 1 83 ? 6.221 98.579 42.465 1.00 54.64 83 ASN B N 1
ATOM 2247 C CA . ASN B 1 83 ? 5.720 98.735 43.815 1.00 50.39 83 ASN B CA 1
ATOM 2248 C C . ASN B 1 83 ? 6.854 98.756 44.838 1.00 51.83 83 ASN B C 1
ATOM 2249 O O . ASN B 1 83 ? 7.597 97.804 44.957 1.00 50.15 83 ASN B O 1
ATOM 2254 N N . LYS B 1 84 ? 6.920 99.788 45.646 1.00 56.82 84 LYS B N 1
ATOM 2255 C CA . LYS B 1 84 ? 8.005 99.899 46.639 1.00 59.03 84 LYS B CA 1
ATOM 2256 C C . LYS B 1 84 ? 8.060 98.794 47.715 1.00 59.67 84 LYS B C 1
ATOM 2257 O O . LYS B 1 84 ? 9.047 98.713 48.444 1.00 53.00 84 LYS B O 1
ATOM 2263 N N . ASN B 1 85 ? 7.030 97.954 47.864 1.00 60.23 85 ASN B N 1
ATOM 2264 C CA . ASN B 1 85 ? 7.121 96.847 48.854 1.00 57.35 85 ASN B CA 1
ATOM 2265 C C . ASN B 1 85 ? 8.125 95.780 48.400 1.00 52.04 85 ASN B C 1
ATOM 2266 O O . ASN B 1 85 ? 8.685 95.045 49.239 1.00 50.43 85 ASN B O 1
ATOM 2271 N N . PHE B 1 86 ? 8.303 95.681 47.075 1.00 49.51 86 PHE B N 1
ATOM 2272 C CA . PHE B 1 86 ? 9.211 94.734 46.464 1.00 49.80 86 PHE B CA 1
ATOM 2273 C C . PHE B 1 86 ? 10.606 94.860 47.060 1.00 48.42 86 PHE B C 1
ATOM 2274 O O . PHE B 1 86 ? 11.125 95.983 47.212 1.00 43.25 86 PHE B O 1
ATOM 2282 N N . LYS B 1 87 ? 11.209 93.727 47.399 1.00 46.81 87 LYS B N 1
ATOM 2283 C CA . LYS B 1 87 ? 12.537 93.752 47.996 1.00 55.36 87 LYS B CA 1
ATOM 2284 C C . LYS B 1 87 ? 13.594 93.458 46.945 1.00 47.39 87 LYS B C 1
ATOM 2285 O O . LYS B 1 87 ? 13.692 92.323 46.442 1.00 44.97 87 LYS B O 1
ATOM 2291 N N . LEU B 1 88 ? 14.389 94.464 46.625 1.00 41.23 88 LEU B N 1
ATOM 2292 C CA . LEU B 1 88 ? 15.393 94.297 45.574 1.00 43.67 88 LEU B CA 1
ATOM 2293 C C . LEU B 1 88 ? 16.420 93.252 45.940 1.00 40.13 88 LEU B C 1
ATOM 2294 O O . LEU B 1 88 ? 16.978 92.617 45.036 1.00 36.12 88 LEU B O 1
ATOM 2299 N N . PHE B 1 89 ? 16.708 93.106 47.233 1.00 35.12 89 PHE B N 1
ATOM 2300 C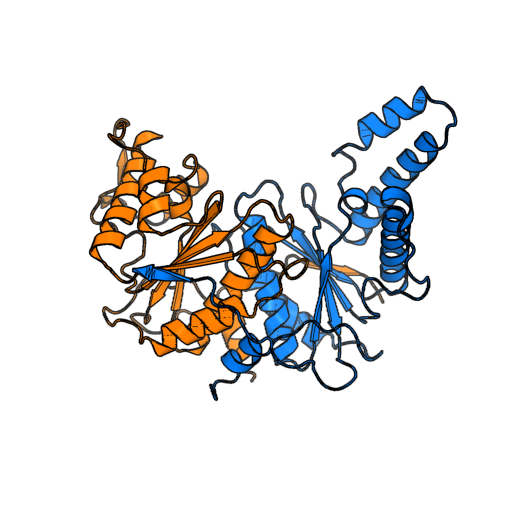 CA . PHE B 1 89 ? 17.681 92.144 47.662 1.00 33.69 89 PHE B CA 1
ATOM 2301 C C . PHE B 1 89 ? 17.097 90.864 48.214 1.00 37.72 89 PHE B C 1
ATOM 2302 O O . PHE B 1 89 ? 17.840 90.108 48.860 1.00 35.20 89 PHE B O 1
ATOM 2310 N N . TYR B 1 90 ? 15.808 90.605 47.934 1.00 37.58 90 TYR B N 1
ATOM 2311 C CA . TYR B 1 90 ? 15.139 89.386 48.329 1.00 40.34 90 TYR B CA 1
ATOM 2312 C C . TYR B 1 90 ? 15.162 89.176 49.874 1.00 43.12 90 TYR B C 1
ATOM 2313 O O . TYR B 1 90 ? 15.157 88.077 50.349 1.00 41.34 90 TYR B O 1
ATOM 2322 N N . GLY B 1 91 ? 15.211 90.259 50.630 1.00 42.85 91 GLY B N 1
ATOM 2323 C CA . GLY B 1 91 ? 15.250 90.182 52.075 1.00 45.30 91 GLY B CA 1
ATOM 2324 C C . GLY B 1 91 ? 16.517 89.611 52.648 1.00 48.97 91 GLY B C 1
ATOM 2325 O O . GLY B 1 91 ? 16.535 89.200 53.820 1.00 51.13 91 GLY B O 1
ATOM 2326 N N . ALA B 1 92 ? 17.599 89.555 51.869 1.00 43.74 92 ALA B N 1
ATOM 2327 C CA . ALA B 1 92 ? 18.863 89.093 52.465 1.00 42.60 92 ALA B CA 1
ATOM 2328 C C . ALA B 1 92 ? 19.318 90.034 53.605 1.00 39.72 92 ALA B C 1
ATOM 2329 O O . ALA B 1 92 ? 19.141 91.259 53.519 1.00 40.33 92 ALA B O 1
ATOM 2331 N N . PRO B 1 93 ? 19.866 89.455 54.699 1.00 40.37 93 PRO B N 1
ATOM 2332 C CA . PRO B 1 93 ? 20.282 90.268 55.840 1.00 45.17 93 PRO B CA 1
ATOM 2333 C C . PRO B 1 93 ? 21.634 90.969 55.656 1.00 45.02 93 PRO B C 1
ATOM 2334 O O . PRO B 1 93 ? 21.933 91.918 56.382 1.00 42.06 93 PRO B O 1
ATOM 2338 N N . THR B 1 94 ? 22.460 90.453 54.742 1.00 39.92 94 THR B N 1
ATOM 2339 C CA . THR B 1 94 ? 23.718 91.082 54.358 1.00 37.70 94 THR B CA 1
ATOM 2340 C C . THR B 1 94 ? 23.817 91.268 52.844 1.00 37.78 94 THR B C 1
ATOM 2341 O O . THR B 1 94 ? 23.543 90.313 52.084 1.00 39.29 94 THR B O 1
ATOM 2345 N N . VAL B 1 95 ? 24.240 92.455 52.419 1.00 36.01 95 VAL B N 1
ATOM 2346 C CA . VAL B 1 95 ? 24.520 92.744 51.033 1.00 36.50 95 VAL B CA 1
ATOM 2347 C C . VAL B 1 95 ? 25.960 93.291 50.937 1.00 38.75 95 VAL B C 1
ATOM 2348 O O . VAL B 1 95 ? 26.381 94.141 51.723 1.00 40.58 95 VAL B O 1
ATOM 2352 N N . LEU B 1 96 ? 26.709 92.782 49.973 1.00 31.87 96 LEU B N 1
ATOM 2353 C CA . LEU B 1 96 ? 28.121 93.179 49.744 1.00 34.06 96 LEU B CA 1
ATOM 2354 C C . LEU B 1 96 ? 28.143 93.965 48.466 1.00 34.53 96 LEU B C 1
ATOM 2355 O O . LEU B 1 96 ? 27.860 93.405 47.379 1.00 34.10 96 LEU B O 1
ATOM 2360 N N . PHE B 1 97 ? 28.416 95.258 48.543 1.00 35.05 97 PHE B N 1
ATOM 2361 C CA . PHE B 1 97 ? 28.456 96.064 47.334 1.00 35.53 97 PHE B CA 1
ATOM 2362 C C . PHE B 1 97 ? 29.837 96.029 46.794 1.00 35.57 97 PHE B C 1
ATOM 2363 O O . PHE B 1 97 ? 30.780 96.367 47.501 1.00 36.50 97 PHE B O 1
ATOM 2371 N N . ILE B 1 98 ? 29.947 95.654 45.519 1.00 36.12 98 ILE B N 1
ATOM 2372 C CA . ILE B 1 98 ? 31.244 95.436 44.900 1.00 30.46 98 ILE B CA 1
ATOM 2373 C C . ILE B 1 98 ? 31.542 96.642 44.037 1.00 34.01 98 ILE B C 1
ATOM 2374 O O . ILE B 1 98 ? 30.711 97.024 43.247 1.00 32.77 98 ILE B O 1
ATOM 2379 N N . SER B 1 99 ? 32.733 97.217 44.203 1.00 33.81 99 SER B N 1
ATOM 2380 C CA . SER B 1 99 ? 33.184 98.339 43.423 1.00 33.32 99 SER B CA 1
ATOM 2381 C C . SER B 1 99 ? 34.609 98.163 42.947 1.00 35.87 99 SER B C 1
ATOM 2382 O O . SER B 1 99 ? 35.364 97.368 43.525 1.00 36.13 99 SER B O 1
ATOM 2385 N N . TYR B 1 100 ? 35.000 98.897 41.896 1.00 37.24 100 TYR B N 1
ATOM 2386 C CA . TYR B 1 100 ? 36.359 98.707 41.365 1.00 39.17 100 TYR B CA 1
ATOM 2387 C C . TYR B 1 100 ? 36.872 99.856 40.569 1.00 38.59 100 TYR B C 1
ATOM 2388 O O . TYR B 1 100 ? 36.116 100.602 40.007 1.00 35.20 100 TYR B O 1
ATOM 2397 N N . ASP B 1 101 ? 38.195 99.901 40.455 1.00 41.50 101 ASP B N 1
ATOM 2398 C CA . ASP B 1 101 ? 38.892 100.914 39.688 1.00 38.25 101 ASP B CA 1
ATOM 2399 C C . ASP B 1 101 ? 38.892 100.595 38.208 1.00 44.50 101 ASP B C 1
ATOM 2400 O O . ASP B 1 101 ? 39.576 99.667 37.754 1.00 42.46 101 ASP B O 1
ATOM 2405 N N . GLU B 1 102 ? 38.181 101.389 37.433 1.00 46.76 102 GLU B N 1
ATOM 2406 C CA . GLU B 1 102 ? 38.216 101.259 35.978 1.00 56.56 102 GLU B CA 1
ATOM 2407 C C . GLU B 1 102 ? 39.597 101.473 35.330 1.00 61.31 102 GLU B C 1
ATOM 2408 O O . GLU B 1 102 ? 39.821 100.959 34.236 1.00 55.53 102 GLU B O 1
ATOM 2414 N N . SER B 1 103 ? 40.493 102.204 36.007 1.00 64.66 103 SER B N 1
ATOM 2415 C CA . SER B 1 103 ? 41.878 102.421 35.554 1.00 68.40 103 SER B CA 1
ATOM 2416 C C . SER B 1 103 ? 42.608 101.164 35.153 1.00 64.28 103 SER B C 1
ATOM 2417 O O . SER B 1 103 ? 43.451 101.251 34.256 1.00 52.59 103 SER B O 1
ATOM 2420 N N . SER B 1 104 ? 42.402 100.056 35.883 1.00 59.69 104 SER B N 1
ATOM 2421 C CA . SER B 1 104 ? 43.094 98.817 35.535 1.00 53.59 104 SER B CA 1
ATOM 2422 C C . SER B 1 104 ? 42.262 98.128 34.453 1.00 42.72 104 SER B C 1
ATOM 2423 O O . SER B 1 104 ? 41.107 97.808 34.656 1.00 44.00 104 SER B O 1
ATOM 2426 N N . SER B 1 105 ? 42.873 97.900 33.312 1.00 37.02 105 SER B N 1
ATOM 2427 C CA . SER B 1 105 ? 42.307 97.134 32.218 1.00 39.81 105 SER B CA 1
ATOM 2428 C C . SER B 1 105 ? 41.791 95.727 32.561 1.00 36.15 105 SER B C 1
ATOM 2429 O O . SER B 1 105 ? 40.916 95.229 31.897 1.00 36.17 105 SER B O 1
ATOM 2432 N N . TRP B 1 106 ? 42.393 95.064 33.547 1.00 34.82 106 TRP B N 1
ATOM 2433 C CA . TRP B 1 106 ? 42.017 93.716 33.941 1.00 29.91 106 TRP B CA 1
ATOM 2434 C C . TRP B 1 106 ? 40.874 93.718 34.947 1.00 31.43 106 TRP B C 1
ATOM 2435 O O . TRP B 1 106 ? 40.241 92.663 35.185 1.00 29.28 106 TRP B O 1
ATOM 2446 N N . ALA B 1 107 ? 40.550 94.890 35.510 1.00 29.46 107 ALA B N 1
ATOM 2447 C CA . ALA B 1 107 ? 39.661 94.944 36.678 1.00 31.03 107 ALA B CA 1
ATOM 2448 C C . ALA B 1 107 ? 38.265 94.284 36.582 1.00 32.92 107 ALA B C 1
ATOM 2449 O O . ALA B 1 107 ? 37.782 93.719 37.544 1.00 28.22 107 ALA B O 1
ATOM 2451 N N . PRO B 1 108 ? 37.602 94.402 35.430 1.00 32.29 108 PRO B N 1
ATOM 2452 C CA . PRO B 1 108 ? 36.275 93.754 35.354 1.00 32.51 108 PRO B CA 1
ATOM 2453 C C . PRO B 1 108 ? 36.378 92.253 35.483 1.00 30.31 108 PRO B C 1
ATOM 2454 O O . PRO B 1 108 ? 35.551 91.632 36.136 1.00 32.97 108 PRO B O 1
ATOM 2458 N N . TYR B 1 109 ? 37.459 91.678 34.953 1.00 28.13 109 TYR B N 1
ATOM 2459 C CA . TYR B 1 109 ? 37.621 90.257 35.067 1.00 25.88 109 TYR B CA 1
ATOM 2460 C C . TYR B 1 109 ? 37.972 89.905 36.501 1.00 28.20 109 TYR B C 1
ATOM 2461 O O . TYR B 1 109 ? 37.400 88.938 37.045 1.00 30.88 109 TYR B O 1
ATOM 2470 N N . ASP B 1 110 ? 38.882 90.669 37.123 1.00 28.07 110 ASP B N 1
ATOM 2471 C CA . ASP B 1 110 ? 39.286 90.473 38.515 1.00 26.57 110 ASP B CA 1
ATOM 2472 C C . ASP B 1 110 ? 38.043 90.426 39.386 1.00 25.99 110 ASP B C 1
ATOM 2473 O O . ASP B 1 110 ? 37.918 89.570 40.292 1.00 26.32 110 ASP B O 1
ATOM 2478 N N . ILE B 1 111 ? 37.170 91.381 39.167 1.00 27.46 111 ILE B N 1
ATOM 2479 C CA . ILE B 1 111 ? 35.971 91.543 39.989 1.00 31.69 111 ILE B CA 1
ATOM 2480 C C . ILE B 1 111 ? 35.008 90.363 39.821 1.00 29.65 111 ILE B C 1
ATOM 2481 O O . ILE B 1 111 ? 34.303 90.023 40.749 1.00 30.82 111 ILE B O 1
ATOM 2486 N N . GLY B 1 112 ? 34.896 89.828 38.608 1.00 29.52 112 GLY B N 1
ATOM 2487 C CA . GLY B 1 112 ? 34.113 88.581 38.376 1.00 29.12 112 GLY B CA 1
ATOM 2488 C C . GLY B 1 112 ? 34.679 87.413 39.228 1.00 27.60 112 GLY B C 1
ATOM 2489 O O . GLY B 1 112 ? 33.950 86.674 39.850 1.00 27.41 112 GLY B O 1
ATOM 2490 N N . ILE B 1 113 ? 35.990 87.286 39.246 1.00 25.95 113 ILE B N 1
ATOM 2491 C CA . ILE B 1 113 ? 36.644 86.207 39.973 1.00 29.34 113 ILE B CA 1
ATOM 2492 C C . ILE B 1 113 ? 36.463 86.392 41.463 1.00 30.53 113 ILE B C 1
ATOM 2493 O O . ILE B 1 113 ? 36.082 85.441 42.158 1.00 34.24 113 ILE B O 1
ATOM 2498 N N . LEU B 1 114 ? 36.654 87.629 41.942 1.00 29.45 114 LEU B N 1
ATOM 2499 C CA . LEU B 1 114 ? 36.331 87.934 43.306 1.00 27.44 114 LEU B CA 1
ATOM 2500 C C . LEU B 1 114 ? 34.899 87.546 43.649 1.00 29.45 114 LEU B C 1
ATOM 2501 O O . LEU B 1 114 ? 34.640 86.927 44.693 1.00 29.22 114 LEU B O 1
ATOM 2506 N N . THR B 1 115 ? 33.971 87.929 42.787 1.00 27.56 115 THR B N 1
ATOM 2507 C CA . THR B 1 115 ? 32.545 87.593 42.984 1.00 28.83 115 THR B CA 1
ATOM 2508 C C . THR B 1 115 ? 32.236 86.084 42.990 1.00 29.79 115 THR B C 1
ATOM 2509 O O . THR B 1 115 ? 31.400 85.581 43.789 1.00 27.15 115 THR B O 1
ATOM 2513 N N . GLY B 1 116 ? 32.908 85.365 42.131 1.00 30.30 116 GLY B N 1
ATOM 2514 C CA . GLY B 1 116 ? 32.856 83.902 42.154 1.00 31.59 116 GLY B CA 1
ATOM 2515 C C . GLY B 1 116 ? 33.380 83.280 43.454 1.00 30.51 116 GLY B C 1
ATOM 2516 O O . GLY B 1 116 ? 32.833 82.320 43.945 1.00 30.02 116 GLY B O 1
ATOM 2517 N N . ASN B 1 117 ? 34.481 83.799 43.968 1.00 31.05 117 ASN B N 1
ATOM 2518 C CA . ASN B 1 117 ? 35.058 83.293 45.181 1.00 29.33 117 ASN B CA 1
ATOM 2519 C C . ASN B 1 117 ? 34.028 83.496 46.298 1.00 31.85 117 ASN B C 1
ATOM 2520 O O . ASN B 1 117 ? 33.765 82.596 47.088 1.00 33.23 117 ASN B O 1
ATOM 2525 N N . ILE B 1 118 ? 33.421 84.665 46.348 1.00 27.10 118 ILE B N 1
ATOM 2526 C CA . ILE B 1 118 ? 32.391 84.913 47.365 1.00 30.30 118 ILE B CA 1
ATOM 2527 C C . ILE B 1 118 ? 31.196 83.958 47.254 1.00 33.69 118 ILE B C 1
ATOM 2528 O O . ILE B 1 118 ? 30.692 83.455 48.243 1.00 32.72 118 ILE B O 1
ATOM 2533 N N . THR B 1 119 ? 30.723 83.787 46.026 1.00 32.58 119 THR B N 1
ATOM 2534 C CA . THR B 1 119 ? 29.605 82.927 45.677 1.00 32.17 119 THR B CA 1
ATOM 2535 C C . THR B 1 119 ? 29.867 81.489 46.146 1.00 32.12 119 THR B C 1
ATOM 2536 O O . THR B 1 119 ? 29.022 80.883 46.796 1.00 29.47 119 THR B O 1
ATOM 2540 N N . THR B 1 120 ? 31.019 80.942 45.777 1.00 31.68 120 THR B N 1
ATOM 2541 C CA . THR B 1 120 ? 31.374 79.592 46.166 1.00 31.61 120 THR B CA 1
ATOM 2542 C C . THR B 1 120 ? 31.610 79.498 47.671 1.00 36.97 120 THR B C 1
ATOM 2543 O O . THR B 1 120 ? 31.171 78.528 48.326 1.00 34.56 120 THR B O 1
ATOM 2547 N N . ALA B 1 121 ? 32.267 80.504 48.242 1.00 33.42 121 ALA B N 1
ATOM 2548 C CA . ALA B 1 121 ? 32.522 80.448 49.683 1.00 32.34 121 ALA B CA 1
ATOM 2549 C C . ALA B 1 121 ? 31.222 80.433 50.423 1.00 34.29 121 ALA B C 1
ATOM 2550 O O . ALA B 1 121 ? 31.069 79.619 51.347 1.00 33.37 121 ALA B O 1
ATOM 2552 N N . ALA B 1 122 ? 30.229 81.221 49.967 1.00 33.70 122 ALA B N 1
ATOM 2553 C CA . ALA B 1 122 ? 28.917 81.229 50.613 1.00 34.81 122 ALA B CA 1
ATOM 2554 C C . ALA B 1 122 ? 28.275 79.856 50.627 1.00 35.75 122 ALA B C 1
ATOM 2555 O O . ALA B 1 122 ? 27.789 79.425 51.651 1.00 36.16 122 ALA B O 1
ATOM 2557 N N . GLN B 1 123 ? 28.297 79.161 49.502 1.00 35.78 123 GLN B N 1
ATOM 2558 C CA . GLN B 1 123 ? 27.816 77.800 49.472 1.00 33.53 123 GLN B CA 1
ATOM 2559 C C . GLN B 1 123 ? 28.527 76.941 50.500 1.00 36.68 123 GLN B C 1
ATOM 2560 O O . GLN B 1 123 ? 27.901 76.077 51.151 1.00 37.88 123 GLN B O 1
ATOM 2566 N N . ALA B 1 124 ? 29.848 77.104 50.581 1.00 34.10 124 ALA B N 1
ATOM 2567 C CA . ALA B 1 124 ? 30.651 76.233 51.404 1.00 39.52 124 ALA B CA 1
ATOM 2568 C C . ALA B 1 124 ? 30.302 76.371 52.872 1.00 35.16 124 ALA B C 1
ATOM 2569 O O . ALA B 1 124 ? 30.476 75.431 53.593 1.00 36.02 124 ALA B O 1
ATOM 2571 N N . LEU B 1 125 ? 29.854 77.556 53.269 1.00 30.57 125 LEU B N 1
ATOM 2572 C CA . LEU B 1 125 ? 29.466 77.903 54.621 1.00 36.82 125 LEU B CA 1
ATOM 2573 C C . LEU B 1 125 ? 28.020 77.571 54.972 1.00 38.24 125 LEU B C 1
ATOM 2574 O O . LEU B 1 125 ? 27.566 77.961 56.023 1.00 39.14 125 LEU B O 1
ATOM 2579 N N . GLY B 1 126 ? 27.281 76.908 54.099 1.00 37.65 126 GLY B N 1
ATOM 2580 C CA . GLY B 1 126 ? 25.875 76.643 54.357 1.00 37.00 126 GLY B CA 1
ATOM 2581 C C . GLY B 1 126 ? 25.001 77.813 54.015 1.00 39.83 126 GLY B C 1
ATOM 2582 O O . GLY B 1 126 ? 23.847 77.870 54.445 1.00 38.18 126 GLY B O 1
ATOM 2583 N N . LEU B 1 127 ? 25.530 78.760 53.224 1.00 37.47 127 LEU B N 1
ATOM 2584 C CA . LEU B 1 127 ? 24.786 79.924 52.844 1.00 34.15 127 LEU B CA 1
ATOM 2585 C C . LEU B 1 127 ? 24.359 79.856 51.357 1.00 37.93 127 LEU B C 1
ATOM 2586 O O . LEU B 1 127 ? 24.499 78.816 50.700 1.00 41.52 127 LEU B O 1
ATOM 2591 N N . GLY B 1 128 ? 23.797 80.964 50.867 1.00 30.65 128 GLY B N 1
ATOM 2592 C CA . GLY B 1 128 ? 23.382 81.134 49.520 1.00 35.96 128 GLY B CA 1
ATOM 2593 C C . GLY B 1 128 ? 23.444 82.596 49.187 1.00 36.70 128 GLY B C 1
ATOM 2594 O O . GLY B 1 128 ? 23.556 83.408 50.088 1.00 31.87 128 GLY B O 1
ATOM 2595 N N . SER B 1 129 ? 23.340 82.904 47.893 1.00 33.42 129 SER B N 1
ATOM 2596 C CA . SER B 1 129 ? 23.575 84.260 47.363 1.00 29.53 129 SER B CA 1
ATOM 2597 C C . SER B 1 129 ? 22.943 84.518 46.006 1.00 30.54 129 SER B C 1
ATOM 2598 O O . SER B 1 129 ? 22.661 83.585 45.251 1.00 31.06 129 SER B O 1
ATOM 2601 N N . CYS B 1 130 ? 22.644 85.775 45.745 1.00 32.40 130 CYS B N 1
ATOM 2602 C CA . CYS B 1 130 ? 22.202 86.211 44.464 1.00 32.75 130 CYS B CA 1
ATOM 2603 C C . CYS B 1 130 ? 22.927 87.486 44.138 1.00 34.57 130 CYS B C 1
ATOM 2604 O O . CYS B 1 130 ? 22.856 88.436 44.928 1.00 32.47 130 CYS B O 1
ATOM 2607 N N . ILE B 1 131 ? 23.566 87.534 42.962 1.00 33.60 131 ILE B N 1
ATOM 2608 C CA . ILE B 1 131 ? 24.151 88.770 42.480 1.00 30.99 131 ILE B CA 1
ATOM 2609 C C . ILE B 1 131 ? 23.032 89.728 42.054 1.00 39.28 131 ILE B C 1
ATOM 2610 O O . ILE B 1 131 ? 22.071 89.315 41.398 1.00 39.31 131 ILE B O 1
ATOM 2615 N N . ILE B 1 132 ? 23.096 90.975 42.499 1.00 32.91 132 ILE B N 1
ATOM 2616 C CA . ILE B 1 132 ? 22.026 91.958 42.188 1.00 32.98 132 ILE B CA 1
ATOM 2617 C C . ILE B 1 132 ? 22.633 93.085 41.346 1.00 31.62 132 ILE B C 1
ATOM 2618 O O . ILE B 1 132 ? 23.269 93.998 41.858 1.00 35.41 132 ILE B O 1
ATOM 2623 N N . GLY B 1 133 ? 22.457 92.979 40.029 1.00 34.20 133 GLY B N 1
ATOM 2624 C CA . GLY B 1 133 ? 22.995 93.956 39.059 1.00 37.73 133 GLY B CA 1
ATOM 2625 C C . GLY B 1 133 ? 22.176 95.235 38.914 1.00 37.58 133 GLY B C 1
ATOM 2626 O O . GLY B 1 133 ? 22.640 96.238 38.400 1.00 30.77 133 GLY B O 1
ATOM 2627 N N . MET B 1 134 ? 20.953 95.213 39.368 1.00 35.51 134 MET B N 1
ATOM 2628 C CA . MET B 1 134 ? 20.079 96.338 39.178 1.00 37.33 134 MET B CA 1
ATOM 2629 C C . MET B 1 134 ? 20.633 97.594 39.887 1.00 38.89 134 MET B C 1
ATOM 2630 O O . MET B 1 134 ? 20.296 98.712 39.522 1.00 38.27 134 MET B O 1
ATOM 2635 N N . VAL B 1 135 ? 21.444 97.415 40.922 1.00 38.03 135 VAL B N 1
ATOM 2636 C CA . VAL B 1 135 ? 21.969 98.523 41.656 1.00 41.08 135 VAL B CA 1
ATOM 2637 C C . VAL B 1 135 ? 22.880 99.414 40.855 1.00 36.74 135 VAL B C 1
ATOM 2638 O O . VAL B 1 135 ? 23.054 100.557 41.223 1.00 34.09 135 VAL B O 1
ATOM 2642 N N . ARG B 1 136 ? 23.483 98.904 39.787 1.00 34.54 136 ARG B N 1
ATOM 2643 C CA . ARG B 1 136 ? 24.371 99.752 39.013 1.00 36.62 136 ARG B CA 1
ATOM 2644 C C . ARG B 1 136 ? 23.604 100.918 38.446 1.00 36.05 136 ARG B C 1
ATOM 2645 O O . ARG B 1 136 ? 24.207 101.915 38.076 1.00 34.55 136 ARG B O 1
ATOM 2653 N N . GLY B 1 137 ? 22.282 100.765 38.284 1.00 41.23 137 GLY B N 1
ATOM 2654 C CA . GLY B 1 137 ? 21.460 101.823 37.752 1.00 36.23 137 GLY B CA 1
ATOM 2655 C C . GLY B 1 137 ? 21.364 103.029 38.679 1.00 40.76 137 GLY B C 1
ATOM 2656 O O . GLY B 1 137 ? 20.834 104.052 38.264 1.00 43.21 137 GLY B O 1
ATOM 2657 N N . LEU B 1 138 ? 21.794 102.887 39.932 1.00 39.95 138 LEU B N 1
ATOM 2658 C CA . LEU B 1 138 ? 21.905 104.029 40.828 1.00 40.80 138 LEU B CA 1
ATOM 2659 C C . LEU B 1 138 ? 23.100 104.977 40.533 1.00 46.16 138 LEU B C 1
ATOM 2660 O O . LEU B 1 138 ? 23.122 106.127 41.037 1.00 44.47 138 LEU B O 1
ATOM 2665 N N . PHE B 1 139 ? 24.118 104.482 39.794 1.00 39.55 139 PHE B N 1
ATOM 2666 C CA . PHE B 1 139 ? 25.345 105.214 39.532 1.00 43.10 139 PHE B CA 1
ATOM 2667 C C . PHE B 1 139 ? 25.563 105.571 38.092 1.00 43.08 139 PHE B C 1
ATOM 2668 O O . PHE B 1 139 ? 26.347 106.414 37.806 1.00 47.08 139 PHE B O 1
ATOM 2676 N N . THR B 1 140 ? 24.890 104.895 37.193 1.00 42.51 140 THR B N 1
ATOM 2677 C CA . THR B 1 140 ? 25.054 105.079 35.810 1.00 43.24 140 THR B CA 1
ATOM 2678 C C . THR B 1 140 ? 23.670 105.027 35.212 1.00 42.05 140 THR B C 1
ATOM 2679 O O . THR B 1 140 ? 22.733 104.532 35.848 1.00 41.82 140 THR B O 1
ATOM 2683 N N . PRO B 1 141 ? 23.532 105.501 33.974 1.00 45.22 141 PRO B N 1
ATOM 2684 C CA . PRO B 1 141 ? 22.199 105.518 33.413 1.00 49.79 141 PRO B CA 1
ATOM 2685 C C . PRO B 1 141 ? 21.573 104.134 33.362 1.00 50.35 141 PRO B C 1
ATOM 2686 O O . PRO B 1 141 ? 22.232 103.162 32.956 1.00 45.46 141 PRO B O 1
ATOM 2690 N N . VAL B 1 142 ? 20.317 104.077 33.811 1.00 47.90 142 VAL B N 1
ATOM 2691 C CA . VAL B 1 142 ? 19.547 102.849 33.886 1.00 50.24 142 VAL B CA 1
ATOM 2692 C C . VAL B 1 142 ? 19.473 102.222 32.518 1.00 48.76 142 VAL B C 1
ATOM 2693 O O . VAL B 1 142 ? 19.192 102.905 31.532 1.00 49.39 142 VAL B O 1
ATOM 2697 N N . GLU B 1 143 ? 19.733 100.928 32.439 1.00 48.19 143 GLU B N 1
ATOM 2698 C CA . GLU B 1 143 ? 19.751 100.269 31.174 1.00 51.13 143 GLU B CA 1
ATOM 2699 C C . GLU B 1 143 ? 18.436 99.572 30.935 1.00 54.61 143 GLU B C 1
ATOM 2700 O O . GLU B 1 143 ? 17.816 99.026 31.851 1.00 65.36 143 GLU B O 1
ATOM 2706 N N . GLN B 1 144 ? 18.035 99.532 29.680 1.00 61.63 144 GLN B N 1
ATOM 2707 C CA . GLN B 1 144 ? 16.746 98.975 29.294 1.00 66.31 144 GLN B CA 1
ATOM 2708 C C . GLN B 1 144 ? 16.637 97.489 29.557 1.00 57.80 144 GLN B C 1
ATOM 2709 O O . GLN B 1 144 ? 15.575 97.011 29.906 1.00 51.63 144 GLN B O 1
ATOM 2715 N N . GLY B 1 145 ? 17.704 96.769 29.266 1.00 56.22 145 GLY B N 1
ATOM 2716 C CA . GLY B 1 145 ? 17.767 95.319 29.475 1.00 56.10 145 GLY B CA 1
ATOM 2717 C C . GLY B 1 145 ? 17.653 94.948 30.948 1.00 52.42 145 GLY B C 1
ATOM 2718 O O . GLY B 1 145 ? 17.078 93.910 31.274 1.00 56.03 145 GLY B O 1
ATOM 2719 N N . ASP B 1 146 ? 18.197 95.779 31.825 1.00 52.23 146 ASP B N 1
ATOM 2720 C CA . ASP B 1 146 ? 18.086 95.551 33.268 1.00 47.53 146 ASP B CA 1
ATOM 2721 C C . ASP B 1 146 ? 16.647 95.651 33.700 1.00 51.24 146 ASP B C 1
ATOM 2722 O O . ASP B 1 146 ? 16.189 94.878 34.558 1.00 47.74 146 ASP B O 1
ATOM 2727 N N . ILE B 1 147 ? 15.939 96.625 33.130 1.00 44.55 147 ILE B N 1
ATOM 2728 C CA . ILE B 1 147 ? 14.554 96.842 33.495 1.00 51.70 147 ILE B CA 1
ATOM 2729 C C . ILE B 1 147 ? 13.741 95.636 33.093 1.00 55.29 147 ILE B C 1
ATOM 2730 O O . ILE B 1 147 ? 12.952 95.131 33.881 1.00 53.60 147 ILE B O 1
ATOM 2735 N N . GLU B 1 148 ? 13.958 95.167 31.881 1.00 52.86 148 GLU B N 1
ATOM 2736 C CA . GLU B 1 148 ? 13.198 94.048 31.396 1.00 52.75 148 GLU B CA 1
ATOM 2737 C C . GLU B 1 148 ? 13.565 92.802 32.193 1.00 57.59 148 GLU B C 1
ATOM 2738 O O . GLU B 1 148 ? 12.672 92.011 32.500 1.00 61.18 148 GLU B O 1
ATOM 2744 N N . GLY B 1 149 ? 14.851 92.664 32.570 1.00 53.54 149 GLY B N 1
ATOM 2745 C CA . GLY B 1 149 ? 15.342 91.555 33.416 1.00 52.52 149 GLY B CA 1
ATOM 2746 C C . GLY B 1 149 ? 14.577 91.524 34.732 1.00 57.88 149 GLY B C 1
ATOM 2747 O O . GLY B 1 149 ? 14.026 90.494 35.128 1.00 69.11 149 GLY B O 1
ATOM 2748 N N . LEU B 1 150 ? 14.445 92.681 35.360 1.00 52.29 150 LEU B N 1
ATOM 2749 C CA . LEU B 1 150 ? 13.666 92.777 36.589 1.00 57.31 150 LEU B CA 1
ATOM 2750 C C . LEU B 1 150 ? 12.116 92.588 36.421 1.00 60.03 150 LEU B C 1
ATOM 2751 O O . LEU B 1 150 ? 11.509 91.812 37.175 1.00 53.62 150 LEU B O 1
ATOM 2756 N N . VAL B 1 151 ? 11.494 93.264 35.455 1.00 52.67 151 VAL B N 1
ATOM 2757 C CA . VAL B 1 151 ? 10.058 93.073 35.197 1.00 59.85 151 VAL B CA 1
ATOM 2758 C C . VAL B 1 151 ? 9.716 91.580 34.993 1.00 66.98 151 VAL B C 1
ATOM 2759 O O . VAL B 1 151 ? 8.676 91.135 35.485 1.00 73.48 151 VAL B O 1
ATOM 2763 N N . SER B 1 152 ? 10.609 90.814 34.345 1.00 62.41 152 SER B N 1
ATOM 2764 C CA . SER B 1 152 ? 10.388 89.394 34.097 1.00 69.07 152 SER B CA 1
ATOM 2765 C C . SER B 1 152 ? 10.129 88.583 35.372 1.00 74.58 152 SER B C 1
ATOM 2766 O O . SER B 1 152 ? 9.399 87.609 35.324 1.00 89.76 152 SER B O 1
ATOM 2769 N N . VAL B 1 153 ? 10.697 89.001 36.503 1.00 70.39 153 VAL B N 1
ATOM 2770 C CA . VAL B 1 153 ? 10.564 88.269 37.742 1.00 62.11 153 VAL B CA 1
ATOM 2771 C C . VAL B 1 153 ? 9.549 88.846 38.788 1.00 59.26 153 VAL B C 1
ATOM 2772 O O . VAL B 1 153 ? 9.539 88.395 39.934 1.00 59.62 153 VAL B O 1
ATOM 2776 N N . LEU B 1 154 ? 8.662 89.771 38.416 1.00 51.58 154 LEU B N 1
ATOM 2777 C CA . LEU B 1 154 ? 7.774 90.420 39.376 1.00 59.47 154 LEU B CA 1
ATOM 2778 C C . LEU B 1 154 ? 6.378 89.887 39.297 1.00 55.77 154 LEU B C 1
ATOM 2779 O O . LEU B 1 154 ? 5.871 89.592 38.234 1.00 61.19 154 LEU B O 1
ATOM 2784 N N . ASP B 1 155 ? 5.730 89.846 40.430 1.00 62.17 155 ASP B N 1
ATOM 2785 C CA . ASP B 1 155 ? 4.329 89.549 40.376 1.00 61.85 155 ASP B CA 1
ATOM 2786 C C . ASP B 1 155 ? 3.750 90.638 39.547 1.00 62.41 155 ASP B C 1
ATOM 2787 O O . ASP B 1 155 ? 4.101 91.816 39.693 1.00 61.59 155 ASP B O 1
ATOM 2792 N N . LYS B 1 156 ? 2.801 90.266 38.728 1.00 66.37 156 LYS B N 1
ATOM 2793 C CA . LYS B 1 156 ? 2.174 91.215 37.833 1.00 77.07 156 LYS B CA 1
ATOM 2794 C C . LYS B 1 156 ? 1.434 92.278 38.673 1.00 71.83 156 LYS B C 1
ATOM 2795 O O . LYS B 1 156 ? 1.392 93.446 38.316 1.00 75.25 156 LYS B O 1
ATOM 2801 N N . GLU B 1 157 ? 0.907 91.883 39.829 1.00 73.99 157 GLU B N 1
ATOM 2802 C CA . GLU B 1 157 ? 0.345 92.852 40.802 1.00 79.74 157 GLU B CA 1
ATOM 2803 C C . GLU B 1 157 ? 1.334 93.932 41.261 1.00 72.54 157 GLU B C 1
ATOM 2804 O O . GLU B 1 157 ? 0.931 94.996 41.698 1.00 65.15 157 GLU B O 1
ATOM 2810 N N . ASP B 1 158 ? 2.624 93.628 41.203 1.00 68.69 158 ASP B N 1
ATOM 2811 C CA . ASP B 1 158 ? 3.653 94.580 41.599 1.00 73.28 158 ASP B CA 1
ATOM 2812 C C . ASP B 1 158 ? 4.040 95.618 40.554 1.00 69.17 158 ASP B C 1
ATOM 2813 O O . ASP B 1 158 ? 4.846 96.485 40.852 1.00 67.45 158 ASP B O 1
ATOM 2818 N N . VAL B 1 159 ? 3.510 95.528 39.341 1.00 74.67 159 VAL B N 1
ATOM 2819 C CA . VAL B 1 159 ? 3.930 96.415 38.250 1.00 78.74 159 VAL B CA 1
ATOM 2820 C C . VAL B 1 159 ? 2.771 97.128 37.591 1.00 87.69 159 VAL B C 1
ATOM 2821 O O . VAL B 1 159 ? 1.796 96.487 37.193 1.00 94.04 159 VAL B O 1
ATOM 2825 N N . LYS B 1 160 ? 2.908 98.436 37.397 1.00 85.81 160 LYS B N 1
ATOM 2826 C CA . LYS B 1 160 ? 1.971 99.160 36.535 1.00 84.92 160 LYS B CA 1
ATOM 2827 C C . LYS B 1 160 ? 2.702 100.106 35.599 1.00 80.06 160 LYS B C 1
ATOM 2828 O O . LYS B 1 160 ? 3.771 100.603 35.937 1.00 76.15 160 LYS B O 1
ATOM 2834 N N . GLU B 1 161 ? 2.113 100.360 34.431 1.00 77.52 161 GLU B N 1
ATOM 2835 C CA . GLU B 1 161 ? 2.604 101.404 33.524 1.00 77.25 161 GLU B CA 1
ATOM 2836 C C . GLU B 1 161 ? 2.025 102.754 33.931 1.00 78.22 161 GLU B C 1
ATOM 2837 O O . GLU B 1 161 ? 0.838 102.905 34.161 1.00 83.41 161 GLU B O 1
ATOM 2843 N N . SER B 1 162 ? 2.901 103.738 34.028 1.00 87.00 162 SER B N 1
ATOM 2844 C CA . SER B 1 162 ? 2.557 105.060 34.515 1.00 82.32 162 SER B CA 1
ATOM 2845 C C . SER B 1 162 ? 3.542 106.057 33.874 1.00 84.06 162 SER B C 1
ATOM 2846 O O . SER B 1 162 ? 4.540 105.649 33.284 1.00 77.19 162 SER B O 1
ATOM 2849 N N . GLU B 1 163 ? 3.246 107.351 33.951 1.00 88.22 163 GLU B N 1
ATOM 2850 C CA . GLU B 1 163 ? 4.149 108.360 33.385 1.00 93.95 163 GLU B CA 1
ATOM 2851 C C . GLU B 1 163 ? 5.360 108.561 34.270 1.00 84.84 163 GLU B C 1
ATOM 2852 O O . GLU B 1 163 ? 5.257 108.522 35.500 1.00 73.56 163 GLU B O 1
ATOM 2858 N N . SER B 1 164 ? 6.490 108.822 33.615 1.00 75.73 164 SER B N 1
ATOM 2859 C CA . SER B 1 164 ? 7.774 109.062 34.274 1.00 67.04 164 SER B CA 1
ATOM 2860 C C . SER B 1 164 ? 7.706 110.108 35.356 1.00 62.78 164 SER B C 1
ATOM 2861 O O . SER B 1 164 ? 6.897 111.015 35.286 1.00 62.64 164 SER B O 1
ATOM 2864 N N . ILE B 1 165 ? 8.530 109.939 36.377 1.00 64.24 165 ILE B N 1
ATOM 2865 C CA . ILE B 1 165 ? 8.628 110.883 37.483 1.00 63.02 165 ILE B CA 1
ATOM 2866 C C . ILE B 1 165 ? 10.109 111.209 37.702 1.00 70.00 165 ILE B C 1
ATOM 2867 O O . ILE B 1 165 ? 10.930 110.294 37.854 1.00 67.26 165 ILE B O 1
ATOM 2872 N N . LYS B 1 166 ? 10.430 112.505 37.732 1.00 72.03 166 LYS B N 1
ATOM 2873 C CA . LYS B 1 166 ? 11.801 112.977 37.888 1.00 80.94 166 LYS B CA 1
ATOM 2874 C C . LYS B 1 166 ? 12.120 112.990 39.369 1.00 78.46 166 LYS B C 1
ATOM 2875 O O . LYS B 1 166 ? 11.258 113.277 40.213 1.00 68.16 166 LYS B O 1
ATOM 2881 N N . MET B 1 167 ? 13.369 112.676 39.682 1.00 76.18 167 MET B N 1
ATOM 2882 C CA . MET B 1 167 ? 13.785 112.542 41.068 1.00 73.65 167 MET B CA 1
ATOM 2883 C C . MET B 1 167 ? 14.281 113.877 41.575 1.00 65.77 167 MET B C 1
ATOM 2884 O O . MET B 1 167 ? 14.774 114.703 40.810 1.00 58.62 167 MET B O 1
ATOM 2889 N N . LYS B 1 168 ? 14.189 114.026 42.889 1.00 76.82 168 LYS B N 1
ATOM 2890 C CA . LYS B 1 168 ? 14.510 115.267 43.584 1.00 86.98 168 LYS B CA 1
ATOM 2891 C C . LYS B 1 168 ? 16.014 115.385 43.764 1.00 80.66 168 LYS B C 1
ATOM 2892 O O . LYS B 1 168 ? 16.501 116.480 43.983 1.00 78.57 168 LYS B O 1
ATOM 2898 N N . PHE B 1 169 ? 16.738 114.260 43.712 1.00 77.46 169 PHE B N 1
ATOM 2899 C CA . PHE B 1 169 ? 18.150 114.192 44.128 1.00 65.09 169 PHE B CA 1
ATOM 2900 C C . PHE B 1 169 ? 18.984 113.188 43.266 1.00 60.01 169 PHE B C 1
ATOM 2901 O O . PHE B 1 169 ? 18.443 112.448 42.426 1.00 55.16 169 PHE B O 1
ATOM 2909 N N . ASP B 1 170 ? 20.296 113.200 43.486 1.00 55.19 170 ASP B N 1
ATOM 2910 C CA . ASP B 1 170 ? 21.250 112.393 42.746 1.00 54.29 170 ASP B CA 1
ATOM 2911 C C . ASP B 1 170 ? 21.595 111.117 43.532 1.00 45.32 170 ASP B C 1
ATOM 2912 O O . ASP B 1 170 ? 22.232 111.178 44.598 1.00 50.06 170 ASP B O 1
ATOM 2917 N N . THR B 1 171 ? 21.185 109.968 43.003 1.00 45.85 171 THR B N 1
ATOM 2918 C CA . THR B 1 171 ? 21.455 108.657 43.683 1.00 41.92 171 THR B CA 1
ATOM 2919 C C . THR B 1 171 ? 22.935 108.313 43.653 1.00 39.85 171 THR B C 1
ATOM 2920 O O . THR B 1 171 ? 23.480 107.705 44.564 1.00 42.48 171 THR B O 1
ATOM 2924 N N . ASN B 1 172 ? 23.599 108.733 42.598 1.00 41.44 172 ASN B N 1
ATOM 2925 C CA . ASN B 1 172 ? 25.057 108.472 42.414 1.00 39.07 172 ASN B CA 1
ATOM 2926 C C . ASN B 1 172 ? 25.853 109.070 43.536 1.00 43.84 172 ASN B C 1
ATOM 2927 O O . ASN B 1 172 ? 26.567 108.350 44.232 1.00 46.41 172 ASN B O 1
ATOM 2932 N N . LYS B 1 173 ? 25.683 110.380 43.764 1.00 50.45 173 LYS B N 1
ATOM 2933 C CA . LYS B 1 173 ? 26.353 111.086 44.898 1.00 54.78 173 LYS B CA 1
ATOM 2934 C C . LYS B 1 173 ? 25.923 110.522 46.225 1.00 48.26 173 LYS B C 1
ATOM 2935 O O . LYS B 1 173 ? 26.736 110.206 47.086 1.00 49.42 173 LYS B O 1
ATOM 2941 N N . LYS B 1 174 ? 24.619 110.361 46.385 1.00 52.96 174 LYS B N 1
ATOM 2942 C CA . LYS B 1 174 ? 24.100 109.862 47.654 1.00 48.20 174 LYS B CA 1
ATOM 2943 C C . LYS B 1 174 ? 24.761 108.526 48.017 1.00 44.49 174 LYS B C 1
ATOM 2944 O O . LYS B 1 174 ? 25.225 108.357 49.129 1.00 45.93 174 LYS B O 1
ATOM 2950 N N . TYR B 1 175 ? 24.783 107.562 47.085 1.00 42.89 175 TYR B N 1
ATOM 2951 C CA . TYR B 1 175 ? 25.337 106.241 47.460 1.00 43.72 175 TYR B CA 1
ATOM 2952 C C . TYR B 1 175 ? 26.835 106.154 47.391 1.00 40.86 175 TYR B C 1
ATOM 2953 O O . TYR B 1 175 ? 27.432 105.385 48.184 1.00 39.94 175 TYR B O 1
ATOM 2962 N N . ARG B 1 176 ? 27.470 107.019 46.591 1.00 38.13 176 ARG B N 1
ATOM 2963 C CA . ARG B 1 176 ? 28.937 107.032 46.589 1.00 40.28 176 ARG B CA 1
ATOM 2964 C C . ARG B 1 176 ? 29.410 107.422 48.002 1.00 46.68 176 ARG B C 1
ATOM 2965 O O . ARG B 1 176 ? 30.398 106.880 48.502 1.00 44.69 176 ARG B O 1
ATOM 2973 N N . GLU B 1 177 ? 28.666 108.298 48.674 1.00 52.97 177 GLU B N 1
ATOM 2974 C CA . GLU B 1 177 ? 28.977 108.667 50.068 1.00 49.79 177 GLU B CA 1
ATOM 2975 C C . GLU B 1 177 ? 28.510 107.619 51.047 1.00 41.58 177 GLU B C 1
ATOM 2976 O O . GLU B 1 177 ? 29.294 107.170 51.870 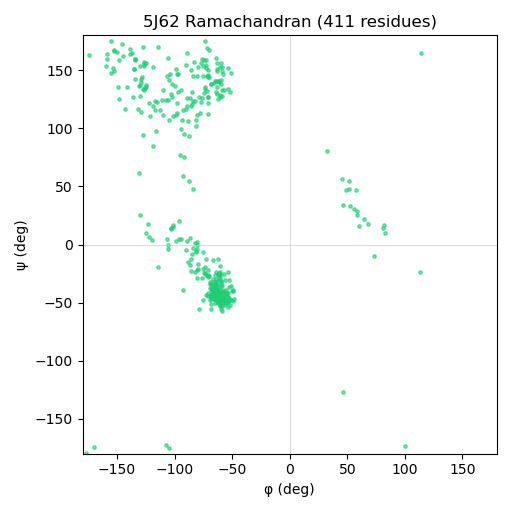1.00 40.26 177 GLU B O 1
ATOM 2982 N N . LEU B 1 178 ? 27.231 107.245 51.039 1.00 41.86 178 LEU B N 1
ATOM 2983 C CA . LEU B 1 178 ? 26.776 106.276 52.098 1.00 44.00 178 LEU B CA 1
ATOM 2984 C C . LEU B 1 178 ? 27.424 104.905 52.008 1.00 45.38 178 LEU B C 1
ATOM 2985 O O . LEU B 1 178 ? 27.513 104.208 53.001 1.00 43.89 178 LEU B O 1
ATOM 2990 N N . LEU B 1 179 ? 27.862 104.502 50.812 1.00 45.41 179 LEU B N 1
ATOM 2991 C CA . LEU B 1 179 ? 28.595 103.194 50.693 1.00 47.61 179 LEU B CA 1
ATOM 2992 C C . LEU B 1 179 ? 30.089 103.347 50.719 1.00 42.31 179 LEU B C 1
ATOM 2993 O O . LEU B 1 179 ? 30.812 102.365 50.570 1.00 47.14 179 LEU B O 1
ATOM 2998 N N . ASP B 1 180 ? 30.567 104.574 50.944 1.00 47.10 180 ASP B N 1
ATOM 2999 C CA . ASP B 1 180 ? 31.990 104.847 51.064 1.00 47.78 180 ASP B CA 1
ATOM 3000 C C . ASP B 1 180 ? 32.721 104.254 49.854 1.00 46.27 180 ASP B C 1
ATOM 3001 O O . ASP B 1 180 ? 33.708 103.554 50.006 1.00 41.70 180 ASP B O 1
ATOM 3006 N N . ILE B 1 181 ? 32.194 104.525 48.655 1.00 40.66 181 ILE B N 1
ATOM 3007 C CA . ILE B 1 181 ? 32.816 104.003 47.450 1.00 43.77 181 ILE B CA 1
ATOM 3008 C C . ILE B 1 181 ? 34.070 104.845 47.161 1.00 43.40 181 ILE B C 1
ATOM 3009 O O . ILE B 1 181 ? 33.939 106.041 46.966 1.00 43.52 181 ILE B O 1
ATOM 3014 N N . PRO B 1 182 ? 35.249 104.207 47.000 1.00 41.01 182 PRO B N 1
ATOM 3015 C CA . PRO B 1 182 ? 36.418 104.961 46.588 1.00 41.75 182 PRO B CA 1
ATOM 3016 C C . PRO B 1 182 ? 36.214 105.769 45.316 1.00 49.55 182 PRO B C 1
ATOM 3017 O O . PRO B 1 182 ? 35.411 105.402 44.431 1.00 39.86 182 PRO B O 1
ATOM 3021 N N . GLU B 1 183 ? 36.961 106.856 45.208 1.00 46.77 183 GLU B N 1
ATOM 3022 C CA . GLU B 1 183 ? 36.648 107.843 44.237 1.00 49.95 183 GLU B CA 1
ATOM 3023 C C . GLU B 1 183 ? 36.895 107.278 42.856 1.00 47.08 183 GLU B C 1
ATOM 3024 O O . GLU B 1 183 ? 37.875 106.572 42.611 1.00 43.71 183 GLU B O 1
ATOM 3030 N N . GLY B 1 184 ? 35.969 107.569 41.957 1.00 49.52 184 GLY B N 1
ATOM 3031 C CA . GLY B 1 184 ? 36.036 107.058 40.602 1.00 55.91 184 GLY B CA 1
ATOM 3032 C C . GLY B 1 184 ? 35.733 105.584 40.371 1.00 50.46 184 GLY B C 1
ATOM 3033 O O . GLY B 1 184 ? 35.625 105.186 39.227 1.00 52.57 184 GLY B O 1
ATOM 3034 N N . TYR B 1 185 ? 35.616 104.784 41.431 1.00 40.93 185 TYR B N 1
ATOM 3035 C CA . TYR B 1 185 ? 35.257 103.345 41.286 1.00 40.77 185 TYR B CA 1
ATOM 3036 C C . TYR B 1 185 ? 33.876 103.126 40.675 1.00 40.25 185 TYR B C 1
ATOM 3037 O O . TYR B 1 185 ? 32.915 103.860 40.993 1.00 37.13 185 TYR B O 1
ATOM 3046 N N . SER B 1 186 ? 33.788 102.116 39.804 1.00 36.02 186 SER B N 1
ATOM 3047 C CA . SER B 1 186 ? 32.513 101.662 39.246 1.00 37.95 186 SER B CA 1
ATOM 3048 C C . SER B 1 186 ? 31.911 100.703 40.166 1.00 30.97 186 SER B C 1
ATOM 3049 O O . SER B 1 186 ? 32.638 100.021 40.866 1.00 35.21 186 SER B O 1
ATOM 3052 N N . VAL B 1 187 ? 30.593 100.648 40.174 1.00 31.66 187 VAL B N 1
ATOM 3053 C CA . VAL B 1 187 ? 29.846 99.814 41.114 1.00 33.64 187 VAL B CA 1
ATOM 3054 C C . VAL B 1 187 ? 28.873 98.960 40.301 1.00 36.15 187 VAL B C 1
ATOM 3055 O O . VAL B 1 187 ? 27.783 99.407 39.967 1.00 39.18 187 VAL B O 1
ATOM 3059 N N . PRO B 1 188 ? 29.270 97.732 39.950 1.00 36.88 188 PRO B N 1
ATOM 3060 C CA . PRO B 1 188 ? 28.440 96.988 38.976 1.00 34.77 188 PRO B CA 1
ATOM 3061 C C . PRO B 1 188 ? 27.281 96.221 39.584 1.00 31.54 188 PRO B C 1
ATOM 3062 O O . PRO B 1 188 ? 26.345 95.907 38.906 1.00 36.02 188 PRO B O 1
ATOM 3066 N N . PHE B 1 189 ? 27.364 95.890 40.854 1.00 32.66 189 PHE B N 1
ATOM 3067 C CA . PHE B 1 189 ? 26.362 95.073 41.483 1.00 33.96 189 PHE B CA 1
ATOM 3068 C C . PHE B 1 189 ? 26.613 94.942 42.954 1.00 34.36 189 PHE B C 1
ATOM 3069 O O . PHE B 1 189 ? 27.694 95.195 43.424 1.00 32.39 189 PHE B O 1
ATOM 3077 N N . GLY B 1 190 ? 25.570 94.512 43.655 1.00 38.77 190 GLY B N 1
ATOM 3078 C CA . GLY B 1 190 ? 25.658 93.996 45.020 1.00 38.28 190 GLY B CA 1
ATOM 3079 C C . GLY B 1 190 ? 25.497 92.483 45.050 1.00 39.24 190 GLY B C 1
ATOM 3080 O O . GLY B 1 190 ? 25.032 91.864 44.080 1.00 45.48 190 GLY B O 1
ATOM 3081 N N . ILE B 1 191 ? 25.938 91.856 46.127 1.00 36.84 191 ILE B N 1
ATOM 3082 C CA . ILE B 1 191 ? 25.726 90.447 46.305 1.00 34.45 191 ILE B CA 1
ATOM 3083 C C . ILE B 1 191 ? 24.890 90.281 47.554 1.00 34.54 191 ILE B C 1
ATOM 3084 O O . ILE B 1 191 ? 25.340 90.640 48.630 1.00 36.46 191 ILE B O 1
ATOM 3089 N N . ALA B 1 192 ? 23.696 89.696 47.403 1.00 33.09 192 ALA B N 1
ATOM 3090 C CA . ALA B 1 192 ? 22.813 89.394 48.531 1.00 33.60 192 ALA B CA 1
ATOM 3091 C C . ALA B 1 192 ? 23.170 88.038 49.101 1.00 37.20 192 ALA B C 1
ATOM 3092 O O . ALA B 1 192 ? 23.200 87.048 48.377 1.00 35.57 192 ALA B O 1
ATOM 3094 N N . VAL B 1 193 ? 23.420 87.991 50.407 1.00 35.47 193 VAL B N 1
ATOM 3095 C CA . VAL B 1 193 ? 23.842 86.775 51.079 1.00 33.50 193 VAL B CA 1
ATOM 3096 C C . VAL B 1 193 ? 22.957 86.501 52.320 1.00 36.35 193 VAL B C 1
ATOM 3097 O O . VAL B 1 193 ? 22.574 87.396 53.087 1.00 37.34 193 VAL B O 1
ATOM 3101 N N . GLY B 1 194 ? 22.681 85.235 52.541 1.00 41.04 194 GLY B N 1
ATOM 3102 C CA . GLY B 1 194 ? 21.864 84.842 53.647 1.00 38.51 194 GLY B CA 1
ATOM 3103 C C . GLY B 1 194 ? 21.733 83.353 53.766 1.00 38.54 194 GLY B C 1
ATOM 3104 O O . GLY B 1 194 ? 22.288 82.582 52.953 1.00 37.34 194 GLY B O 1
ATOM 3105 N N . ILE B 1 195 ? 20.970 82.949 54.775 1.00 38.42 195 ILE B N 1
ATOM 3106 C CA . ILE B 1 195 ? 20.672 81.549 55.000 1.00 41.30 195 ILE B CA 1
ATOM 3107 C C . ILE B 1 195 ? 19.452 81.200 54.139 1.00 43.10 195 ILE B C 1
ATOM 3108 O O . ILE B 1 195 ? 18.362 81.803 54.301 1.00 48.35 195 ILE B O 1
ATOM 3113 N N . PRO B 1 196 ? 19.617 80.266 53.209 1.00 43.80 196 PRO B N 1
ATOM 3114 C CA . PRO B 1 196 ? 18.500 79.979 52.352 1.00 45.11 196 PRO B CA 1
ATOM 3115 C C . PRO B 1 196 ? 17.304 79.460 53.188 1.00 49.28 196 PRO B C 1
ATOM 3116 O O . PRO B 1 196 ? 17.501 78.662 54.113 1.00 39.46 196 PRO B O 1
ATOM 3120 N N . ASP B 1 197 ? 16.117 79.915 52.813 1.00 45.92 197 ASP B N 1
ATOM 3121 C CA . ASP B 1 197 ? 14.841 79.519 53.412 1.00 53.32 197 ASP B CA 1
ATOM 3122 C C . ASP B 1 197 ? 14.312 78.349 52.603 1.00 61.38 197 ASP B C 1
ATOM 3123 O O . ASP B 1 197 ? 13.672 78.527 51.552 1.00 69.36 197 ASP B O 1
ATOM 3128 N N . GLY B 1 198 ? 14.593 77.154 53.080 1.00 56.44 198 GLY B N 1
ATOM 3129 C CA . GLY B 1 198 ? 14.106 75.946 52.440 1.00 58.45 198 GLY B CA 1
ATOM 3130 C C . GLY B 1 198 ? 15.303 75.207 51.903 1.00 58.66 198 GLY B C 1
ATOM 3131 O O . GLY B 1 198 ? 16.422 75.780 51.795 1.00 46.59 198 GLY B O 1
ATOM 3132 N N . ASN B 1 199 ? 15.072 73.946 51.564 1.00 47.57 199 ASN B N 1
ATOM 3133 C CA . ASN B 1 199 ? 16.111 73.099 50.967 1.00 48.90 199 ASN B CA 1
ATOM 3134 C C . ASN B 1 199 ? 16.577 73.638 49.600 1.00 44.42 199 ASN B C 1
ATOM 3135 O O . ASN B 1 199 ? 15.878 74.403 48.918 1.00 46.78 199 ASN B O 1
ATOM 3140 N N . LEU B 1 200 ? 17.795 73.253 49.261 1.00 40.54 200 LEU B N 1
ATOM 3141 C CA . LEU B 1 200 ? 18.480 73.837 48.136 1.00 48.67 200 LEU B CA 1
ATOM 3142 C C . LEU B 1 200 ? 17.842 73.379 46.850 1.00 42.04 200 LEU B C 1
ATOM 3143 O O . LEU B 1 200 ? 17.445 72.211 46.778 1.00 41.53 200 LEU B O 1
ATOM 3148 N N . PRO B 1 201 ? 17.776 74.258 45.812 1.00 47.48 201 PRO B N 1
ATOM 3149 C CA . PRO B 1 201 ? 17.233 73.756 44.519 1.00 40.57 201 PRO B CA 1
ATOM 3150 C C . PRO B 1 201 ? 18.176 72.772 43.846 1.00 44.74 201 PRO B C 1
ATOM 3151 O O . PRO B 1 201 ? 19.348 72.633 44.269 1.00 40.41 201 PRO B O 1
ATOM 3155 N N . ASN B 1 202 ? 17.682 72.082 42.831 1.00 41.19 202 ASN B N 1
ATOM 3156 C CA . ASN B 1 202 ? 18.537 71.209 42.016 1.00 42.12 202 ASN B CA 1
ATOM 3157 C C . ASN B 1 202 ? 19.467 72.028 41.097 1.00 38.09 202 ASN B C 1
ATOM 3158 O O . ASN B 1 202 ? 19.186 73.168 40.696 1.00 34.50 202 ASN B O 1
ATOM 3163 N N . ALA B 1 203 ? 20.532 71.377 40.688 1.00 37.00 203 ALA B N 1
ATOM 3164 C CA . ALA B 1 203 ? 21.394 71.928 39.662 1.00 40.19 203 ALA B CA 1
ATOM 3165 C C . ALA B 1 203 ? 20.574 72.160 38.398 1.00 38.67 203 ALA B C 1
ATOM 3166 O O . ALA B 1 203 ? 19.560 71.449 38.141 1.00 42.94 203 ALA B O 1
ATOM 3168 N N . ARG B 1 204 ? 20.968 73.168 37.623 1.00 41.12 204 ARG B N 1
ATOM 3169 C CA . ARG B 1 204 ? 20.346 73.413 36.269 1.00 43.91 204 ARG B CA 1
ATOM 3170 C C . ARG B 1 204 ? 21.096 72.645 35.160 1.00 35.56 204 ARG B C 1
ATOM 3171 O O . ARG B 1 204 ? 22.191 72.168 35.328 1.00 33.91 204 ARG B O 1
ATOM 3179 N N . GLU B 1 205 ? 20.473 72.528 34.016 1.00 36.26 205 GLU B N 1
ATOM 3180 C CA . GLU B 1 205 ? 21.138 71.990 32.834 1.00 35.23 205 GLU B CA 1
ATOM 3181 C C . GLU B 1 205 ? 22.369 72.877 32.514 1.00 36.13 205 GLU B C 1
ATOM 3182 O O . GLU B 1 205 ? 22.281 74.095 32.320 1.00 34.79 205 GLU B O 1
ATOM 3188 N N . VAL B 1 206 ? 23.498 72.248 32.375 1.00 34.23 206 VAL B N 1
ATOM 3189 C CA . VAL B 1 206 ? 24.721 72.925 31.864 1.00 37.16 206 VAL B CA 1
ATOM 3190 C C . VAL B 1 206 ? 24.874 72.722 30.350 1.00 32.09 206 VAL B C 1
ATOM 3191 O O . VAL B 1 206 ? 24.797 71.564 29.836 1.00 33.32 206 VAL B O 1
ATOM 3195 N N . VAL B 1 207 ? 25.150 73.824 29.681 1.00 28.72 207 VAL B N 1
ATOM 3196 C CA . VAL B 1 207 ? 25.466 73.843 28.258 1.00 34.63 207 VAL B CA 1
ATOM 3197 C C . VAL B 1 207 ? 26.940 74.181 28.010 1.00 33.86 207 VAL B C 1
ATOM 3198 O O . VAL B 1 207 ? 27.513 75.194 28.559 1.00 31.71 207 VAL B O 1
ATOM 3202 N N . TYR B 1 208 ? 27.555 73.390 27.145 1.00 28.32 208 TYR B N 1
ATOM 3203 C CA . TYR B 1 208 ? 28.990 73.519 26.850 1.00 28.57 208 TYR B CA 1
ATOM 3204 C C . TYR B 1 208 ? 29.235 74.384 25.629 1.00 29.74 208 TYR B C 1
ATOM 3205 O O . TYR B 1 208 ? 29.083 73.900 24.501 1.00 30.04 208 TYR B O 1
ATOM 3214 N N . LYS B 1 209 ? 29.589 75.668 25.833 1.00 27.99 209 LYS B N 1
ATOM 3215 C CA . LYS B 1 209 ? 29.899 76.569 24.700 1.00 25.13 209 LYS B CA 1
ATOM 3216 C C . LYS B 1 209 ? 31.398 76.491 24.437 1.00 26.49 209 LYS B C 1
ATOM 3217 O O . LYS B 1 209 ? 32.153 77.309 24.868 1.00 26.50 209 LYS B O 1
ATOM 3223 N N . VAL B 1 210 ? 31.802 75.389 23.816 1.00 28.57 210 VAL B N 1
ATOM 3224 C CA . VAL B 1 210 ? 33.196 74.973 23.754 1.00 29.39 210 VAL B CA 1
ATOM 3225 C C . VAL B 1 210 ? 33.608 74.526 22.369 1.00 31.51 210 VAL B C 1
ATOM 3226 O O . VAL B 1 210 ? 32.805 74.042 21.589 1.00 33.50 210 VAL B O 1
ATOM 3230 N N . SER B 1 211 ? 34.876 74.721 22.094 1.00 31.79 211 SER B N 1
ATOM 3231 C CA . SER B 1 211 ? 35.565 74.243 20.929 1.00 32.22 211 SER B CA 1
ATOM 3232 C C . SER B 1 211 ? 36.885 73.644 21.384 1.00 33.75 211 SER B C 1
ATOM 3233 O O . SER B 1 211 ? 37.449 73.979 22.450 1.00 32.29 211 SER B O 1
ATOM 3236 N N . ARG B 1 212 ? 37.444 72.794 20.548 1.00 37.13 212 ARG B N 1
ATOM 3237 C CA . ARG B 1 212 ? 38.635 72.065 20.890 1.00 45.36 212 ARG B CA 1
ATOM 3238 C C . ARG B 1 212 ? 39.705 72.185 19.876 1.00 49.74 212 ARG B C 1
ATOM 3239 O O . ARG B 1 212 ? 39.463 72.187 18.680 1.00 43.96 212 ARG B O 1
ATOM 3247 N N . VAL B 1 213 ? 40.947 72.233 20.361 1.00 50.45 213 VAL B N 1
ATOM 3248 C CA . VAL B 1 213 ? 42.072 72.150 19.453 1.00 52.22 213 VAL B CA 1
ATOM 3249 C C . VAL B 1 213 ? 43.126 71.098 19.856 1.00 62.06 213 VAL B C 1
ATOM 3250 O O . VAL B 1 213 ? 43.891 71.237 20.871 1.00 49.37 213 VAL B O 1
ATOM 3254 N N . ALA B 1 214 ? 43.194 70.105 18.970 1.00 69.61 214 ALA B N 1
ATOM 3255 C CA . ALA B 1 214 ? 44.316 69.147 18.730 1.00 76.03 214 ALA B CA 1
ATOM 3256 C C . ALA B 1 214 ? 45.022 68.438 19.889 1.00 80.72 214 ALA B C 1
ATOM 3257 O O . ALA B 1 214 ? 44.336 67.792 20.705 1.00 94.48 214 ALA B O 1
ATOM 3259 N N . GLU B 1 215 ? 46.369 68.570 19.884 1.00 83.85 215 GLU B N 1
ATOM 3260 C CA . GLU B 1 215 ? 47.483 67.804 20.544 1.00 89.46 215 GLU B CA 1
ATOM 3261 C C . GLU B 1 215 ? 48.470 67.305 19.467 1.00 84.47 215 GLU B C 1
ATOM 3262 O O . GLU B 1 215 ? 48.286 67.571 18.280 1.00 66.94 215 GLU B O 1
#

B-factor: mean 45.38, std 16.86, range [24.39, 129.2]

CATH classification: 3.40.109.10

Nearest PDB structures (foldseek):
  5j62-assembly1_A  TM=1.005E+00  e=1.598E-45  Clostridioides difficile R20291
  6q1l-assembly1_B  TM=7.053E-01  e=9.324E-13  Thermotoga neapolitana DSM 4359
  5ko8-assembly2_B-2  TM=7.075E-01  e=2.040E-12  Haliscomenobacter hydrossis DSM 1100
  3tnz-assembly1_B  TM=7.078E-01  e=2.139E-11  Mus musculus
  2i7h-assembly1_A  TM=6.913E-01  e=2.024E-08  Bacillus cereus

Sequence (417 aa):
QDDNQTINLIQSRRSIRKFTTEQISDEQVNTLLHCAFAAPSGCNKQPWHITVVQDQKLLKEISDDTLSRIHEVSNVEINKNFKLFYGAPTVLFISYDESSSWAPYDIGILTGNITTAAQALGLGSCIIGMVRGLFTPVEQGDIEGLVSVLDKEDVKESESIKMKFDTNKKYRELLDIPEGYSVPFGIAVGIPDGNLPNAREVVYKVSRVDNQTINLIQSRRSIRKFTTEQISDEQVNTLLHCAFAAPSGCNKQPWHITVVQDQKLLKEISDDTLSRIHEVSNVEINKNFKLFYGAPTVLFISYDESSSWAPYDIGILTGNITTAAQALGLGSCIIGMVRGLFTPVEQGDIEGLVSVLDKEDVKESESIKMKFDTNKKYRELLDIPEGYSVPFGIAVGIPDGNLPNAREVVYKVSRVAE

Solvent-accessible surface area: 19945 Å² total; per-residue (Å²): 110,154,32,107,0,0,79,41,2,24,41,12,93,25,14,127,138,21,44,142,112,51,5,47,97,125,45,4,71,32,0,1,57,0,0,0,4,0,16,19,23,83,94,102,12,5,1,21,0,0,7,0,22,33,90,151,8,3,129,55,0,8,65,44,3,24,58,48,60,89,110,124,64,125,69,166,66,97,206,114,80,127,20,10,61,32,0,10,0,0,0,0,0,0,21,30,101,99,10,50,25,0,25,24,5,0,0,5,0,0,3,7,0,7,6,0,0,36,17,48,54,11,5,10,7,46,10,32,11,44,179,20,1,4,16,12,26,123,91,34,5,84,112,11,54,92,48,24,120,139,96,158,144,79,182,82,7,113,53,41,115,111,53,45,60,17,0,101,83,0,26,116,90,0,85,17,38,172,35,36,26,5,13,4,0,0,0,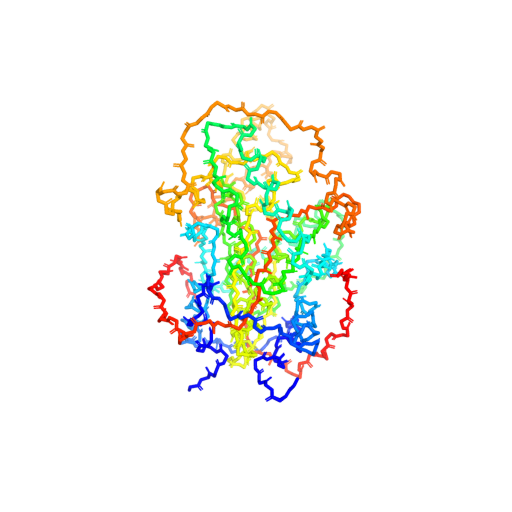0,0,44,25,64,55,156,120,54,127,54,42,165,26,80,103,64,43,12,133,82,191,54,76,2,15,75,35,2,34,50,19,90,36,15,122,133,16,43,144,116,72,4,45,98,120,43,3,71,15,1,2,51,0,0,0,0,0,12,19,22,101,101,124,15,10,1,22,0,0,2,0,58,59,95,172,12,5,97,79,0,5,31,12,1,2,26,43,0,13,47,83,18,75,21,52,5,56,92,121,34,132,6,8,45,31,0,10,0,0,2,1,0,0,9,42,117,104,12,92,75,0,28,24,4,0,0,6,0,0,3,7,0,7,6,0,0,32,14,28,56,8,4,10,4,47,10,16,16,0,31,1,0,15,68,116,14,79,101,40,14,3,104,32,15,52,97,79,16,101,185,168,36,40,122,140,38,154,64,107,182,35,204,93,70,3,43,142,52,0,64,139,82,1,88,13,39,177,58,40,25,6,5,3,0,0,0,0,0,44,20,64,53,157,121,65,126,56,52,146,27,59,102,68,38,15,140,21,76,139